Protein 5UDI (pdb70)

Solvent-accessible surface area: 22740 Å² total; per-residue (Å²): 195,134,38,73,87,6,0,87,80,4,12,0,4,33,32,8,138,0,74,34,55,117,85,45,14,81,2,3,22,42,63,0,77,18,36,57,126,34,48,85,81,141,36,19,1,14,16,6,0,3,13,2,27,0,32,35,73,82,66,70,40,105,67,0,3,129,8,0,104,80,0,50,85,42,11,102,127,43,54,111,125,119,102,20,27,13,14,8,1,1,33,0,2,4,0,14,1,9,67,84,50,48,86,89,85,67,0,59,69,37,0,72,74,1,31,87,34,1,143,161,86,101,21,118,100,121,8,85,4,61,25,67,60,1,8,2,10,26,0,76,6,0,9,35,10,21,20,98,6,22,112,92,0,49,58,15,0,64,82,5,36,131,133,66,88,115,29,62,45,0,4,5,0,46,0,13,0,6,23,66,25,15,37,59,110,60,50,11,141,109,75,124,44,153,0,22,132,24,0,84,57,0,17,184,35,27,85,109,48,1,24,1,16,0,2,0,0,0,3,0,22,48,66,67,68,59,77,59,0,31,142,47,0,103,92,0,56,91,44,133,28,4,61,6,15,0,25,21,26,0,0,49,0,9,41,88,86,48,32,7,108,94,0,12,107,20,0,106,109,0,40,142,86,0,75,44,6,14,55,0,11,20,16,2,0,31,0,21,48,25,29,3,67,90,30,60,133,89,30,191,38,115,3,163,55,124,63,104,126,100,6,28,129,16,6,165,24,0,22,125,21,0,59,11,0,11,136,52,48,62,37,35,39,62,0,4,12,19,0,0,80,4,22,39,70,52,55,60,60,161,76,0,34,68,8,0,80,110,0,45,100,36,192,14,82,32,126,37,18,26,1,40,0,16,7,28,10,0,100,2,10,16,100,60,102,165,25,31,105,56,0,11,73,18,0,56,97,0,6,169,45,141,75,41,7,120,11,38,79,102,0,13,78,20,0,47,150,0,0,64,96,34,21,192,203,119,69,121,24,101,87,0,3,38,19,2,0,48,0,37,88,60,71,44,72,118,134,74,4,107,75,34,78,75,80,11,128,178,76,108

Organism: Homo sapiens (NCBI:txid9606)

Foldseek 3Di:
DVLVVLLCQAQAPVNLPLPFDPLCLLVLLLVLVLCVVFADDLAPLLSLQLNLVSCVVVVNLVVSVVSLVVNVVVVCVSVVNDDDPSNLRSLSSQLVSCVVVVVNVSSVVSLVVQQVVCVVVVNPDRRRRDDLVSLLSSLVSNVSRDDLSLVVSLVSLVVVCVPPVLDQSSLQSNLVSLLVVLVLCLFFPPRDSPNQVSLVSNCVSVVQRLLSLLSNLVVCVSVVNNVVSVVSLVVSCVHRRSNLNSLLSVLVSCVVVPNLVSSLVSLVVSCVSSVLDLSSLQSNLVSLVSVLVVLCVVVVNDDDDPSVVSNVCSLVSSLVSLVSSCVSRVLPLVSLVSNLVSCVVVVNNVSSVVSLVVNCPHDDPSNLVLLVSLQVVLVCCVPVVVHPPSSLVSLVVSVVVPRHGPSVVVSLVVLLVSLVVVCVVPVLPLVSLQSNLVSCVVVVVNVSSVVSPVSSVVVD

Sequence (460 aa):
HQVKDSLEQLRCHFTWELSIDDDEMPDLENRVLDQIEEFLDTTKYSVVGIHNLLAYVKHLKGQNEEALKSLKEAENLMQEEHDNQANVRSLVTWGNFAWMYYHMGRLAEAQTYLDKVENICKKLSNPFRYRMECCPEIDCEEGWALLKCGGKNYERAKACFEKVLEVDPENPESSSSAGYAISSAYRLDGFKLATKNHKPFSLLPLRQAVRLNPDNGYIKVLLALKLQDEGQQEAEGEKYIEEALANNMSSSQQTYVFRYAAKFYRRKGSVDKALELLKKALQEETPTSVLLHHQIGLCYKAQMIQIKEATKGQPRGQNREKLDKMMIRSAIFHFESSAVEKKPTFEVAHLDLARMYIEAGNHRKAEENFQKLLCMKPVVEETMMQDIHFHYGRFQEFQKKSDVNAIIHYLKAIKIEQASLTRDKSINNSLKKLVLRKLRRKALDLESLSSLLGFVYKLEGNMNEAEEYYERAERLA

InterPro domains:
  IPR011990 Tetratricopeptide-like helical domain superfamily [G3DSA:1.25.40.10] (3-132)
  IPR011990 Tetratricopeptide-like helical domain superfamily [G3DSA:1.25.40.10] (135-193)
  IPR011990 Tetratricopeptide-like helical domain superfamily [G3DSA:1.25.40.10] (205-450)
  IPR011990 Tetratricopeptide-like helical domain superfamily [SSF48452] (53-196)
  IPR011990 Tetratricopeptide-like helical domain superfamily [SSF48452] (207-371)
  IPR011990 Tetratricopeptide-like helical domain superfamily [SSF48452] (323-470)
  IPR013105 Tetratricopeptide repeat 2 [PF07719] (438-467)
  IPR019734 Tetratricopeptide repeat [PF13181] (155-174)
  IPR019734 Tetratricopeptide repeat [PS50005] (251-284)
  IPR019734 Tetratricopeptide repeat [PS50005] (340-373)
  IPR019734 Tetratricopeptide repeat [PS50005] (437-470)
  IPR019734 Tetratricopeptide repeat [SM00028] (52-85)
  IPR019734 Tetratricopeptide repeat [SM00028] (95-128)
  IPR019734 Tetratricopeptide repeat [SM00028] (141-174)
  IPR019734 Tetratricopeptide repeat [SM00028] (251-284)
  IPR019734 Tetratricopeptide repeat [SM00028] (340-373)
  IPR019734 Tetratricopeptide repeat [SM00028] (437-470)

Secondary structure (DSSP, 8-state):
-HHHHHHHHS-SGGGS-----GGGHHHHHHHHHHHHHH---S--HHHHHHHHHHHHHTT-HHHHHHHHHHHHHHHHHHTTT---TTHHHHHHHHHHHHHHHT-HHHHHHHHHHHHHHHHHTT-SSSS----HHHHHHHHHHHHHS-GGGHHHHHHHHHHHHTT-TT-HHHHHHHHHHHHHHHHHTTTBTT---TTHHHHHHHHHH-TT-HHHHHHHHHHHHHTT-HHHHHHHHHHHHT--TTHHHHHHHHHHHHHHHT-HHHHHHHHHHHHHH-TT-HHHHHHHHHHHHHHHHHHHHHTTT---HHHHHHHHHHHHHHHHHHHHHHHH-TT-HHHHHHHHHHHHHTT-HHHHHHHHHHHHT---SSTTHHHHHHHHHHHIIIIIS--HHHHHHHHHHHHHS-S-BHHHHHHHHHHHHHHHHHHHH-TT-HHHHHHHHHHHHHTT-HHHHHHHHHHHHHH-

Nearest PDB structures (foldseek):
  5udl-assembly1_A  TM=1.002E+00  e=2.536E-55  Homo sapiens
  5udj-assembly1_A  TM=1.001E+00  e=4.771E-55  Homo sapiens
  6c6k-assembly2_B  TM=9.895E-01  e=9.526E-50  Homo sapiens
  6c6k-assembly1_A  TM=9.881E-01  e=2.183E-49  Homo sapiens
  4hoq-assembly1_A  TM=7.828E-01  e=5.684E-33  Homo sapiens

Radius of gyration: 26.27 Å; Cα contacts (8 Å, |Δi|>4): 684; chains: 1; bounding box: 54×81×55 Å

Structure (mmCIF, N/CA/C/O backbone):
data_5UDI
#
_entry.id   5UDI
#
_cell.length_a   111.715
_cell.length_b   111.715
_cell.length_c   93.157
_cell.angle_alpha   90.000
_cell.angle_beta   90.000
_cell.angle_gamma   90.000
#
_symmetry.space_group_name_H-M   'P 42 2 2'
#
loop_
_entity.id
_entity.type
_entity.pdbx_description
1 polymer 'Interferon-induced protein with tetratricopeptide repeats 1'
2 polymer "RNA (5'-D(*(GTA))-R(P*AP*AP*A)-3')"
3 non-polymer 'TRIETHYLENE GLYCOL'
4 non-polymer 'CALCIUM ION'
5 water water
#
loop_
_atom_site.group_PDB
_atom_site.id
_atom_site.type_symbol
_atom_site.label_atom_id
_atom_site.label_alt_id
_atom_site.label_comp_id
_atom_site.label_asym_id
_atom_site.label_entity_id
_atom_site.label_seq_id
_atom_site.pdbx_PDB_ins_code
_atom_site.Cartn_x
_atom_site.Cartn_y
_atom_site.Cartn_z
_atom_site.occupancy
_atom_site.B_iso_or_equiv
_atom_site.auth_seq_id
_atom_site.auth_comp_id
_atom_site.auth_asym_id
_atom_site.auth_atom_id
_atom_site.pdbx_PDB_model_num
ATOM 1 N N . HIS A 1 9 ? 66.517 29.072 -153.793 1.00 73.57 8 HIS A N 1
ATOM 2 C CA . HIS A 1 9 ? 65.536 28.018 -154.048 1.00 73.46 8 HIS A CA 1
ATOM 3 C C . HIS A 1 9 ? 64.470 27.934 -152.963 1.00 59.69 8 HIS A C 1
ATOM 4 O O . HIS A 1 9 ? 63.772 26.917 -152.846 1.00 52.68 8 HIS A O 1
ATOM 17 N N . GLN A 1 10 ? 64.358 29.018 -152.187 1.00 54.68 9 GLN A N 1
ATOM 18 C CA . GLN A 1 10 ? 63.398 29.084 -151.087 1.00 50.93 9 GLN A CA 1
ATOM 19 C C . GLN A 1 10 ? 61.972 28.978 -151.607 1.00 38.66 9 GLN A C 1
ATOM 20 O O . GLN A 1 10 ? 61.103 28.331 -151.001 1.00 33.05 9 GLN A O 1
ATOM 34 N N . VAL A 1 11 ? 61.705 29.619 -152.733 1.00 34.50 10 VAL A N 1
ATOM 35 C CA . VAL A 1 11 ? 60.344 29.592 -153.262 1.00 32.25 10 VAL A CA 1
ATOM 36 C C . VAL A 1 11 ? 59.948 28.173 -153.621 1.00 29.09 10 VAL A C 1
ATOM 37 O O . VAL A 1 11 ? 58.911 27.699 -153.183 1.00 25.73 10 VAL A O 1
ATOM 50 N N . LYS A 1 12 ? 60.750 27.496 -154.436 1.00 29.92 11 LYS A N 1
ATOM 51 C CA . LYS A 1 12 ? 60.369 26.158 -154.867 1.00 30.17 11 LYS A CA 1
ATOM 52 C C . LYS A 1 12 ? 60.239 25.213 -153.685 1.00 29.21 11 LYS A C 1
ATOM 53 O O . LYS A 1 12 ? 59.318 24.401 -153.624 1.00 28.21 11 LYS A O 1
ATOM 72 N N . ASP A 1 13 ? 61.174 25.283 -152.722 1.00 31.16 12 ASP A N 1
ATOM 73 C CA . ASP A 1 13 ? 61.064 24.405 -151.560 1.00 34.72 12 ASP A CA 1
ATOM 74 C C . ASP A 1 13 ? 59.788 24.670 -150.761 1.00 28.82 12 ASP A C 1
ATOM 75 O O . ASP A 1 13 ? 59.195 23.738 -150.196 1.00 28.73 12 ASP A O 1
ATOM 84 N N . SER A 1 14 ? 59.371 25.932 -150.682 1.00 25.38 13 SER A N 1
ATOM 85 C CA . SER A 1 14 ? 58.147 26.289 -149.990 1.00 24.67 13 SER A CA 1
ATOM 86 C C . SER A 1 14 ? 56.959 25.737 -150.766 1.00 22.69 13 SER A C 1
ATOM 87 O O . SER A 1 14 ? 56.008 25.243 -150.161 1.00 22.88 13 SER A O 1
ATOM 95 N N . LEU A 1 15 ? 56.986 25.898 -152.099 1.00 22.19 14 LEU A N 1
ATOM 96 C CA . LEU A 1 15 ? 55.868 25.406 -152.912 1.00 20.94 14 LEU A CA 1
ATOM 97 C C . LEU A 1 15 ? 55.655 23.920 -152.684 1.00 20.81 14 LEU A C 1
ATOM 98 O O . LEU A 1 15 ? 54.508 23.433 -152.658 1.00 20.58 14 LEU A O 1
ATOM 114 N N . GLU A 1 16 ? 56.744 23.170 -152.511 1.00 22.43 15 GLU A N 1
ATOM 115 C CA . GLU A 1 16 ? 56.646 21.718 -152.343 1.00 23.69 15 GLU A CA 1
ATOM 116 C C . GLU A 1 16 ? 56.028 21.348 -151.009 1.00 24.35 15 GLU A C 1
ATOM 117 O O . GLU A 1 16 ? 55.546 20.211 -150.858 1.00 26.47 15 GLU A O 1
ATOM 129 N N . GLN A 1 17 ? 55.968 22.281 -150.060 1.00 23.62 16 GLN A N 1
ATOM 130 C CA . GLN A 1 17 ? 55.343 21.999 -148.761 1.00 23.30 16 GLN A CA 1
ATOM 131 C C . GLN A 1 17 ? 53.843 22.200 -148.780 1.00 21.85 16 GLN A C 1
ATOM 132 O O . GLN A 1 17 ? 53.160 21.696 -147.882 1.00 24.35 16 GLN A O 1
ATOM 146 N N . LEU A 1 18 ? 53.300 22.867 -149.793 1.00 19.92 17 LEU A N 1
ATOM 147 C CA . LEU A 1 18 ? 51.860 23.120 -149.882 1.00 19.96 17 LEU A CA 1
ATOM 148 C C . LEU A 1 18 ? 51.103 21.825 -150.167 1.00 22.65 17 LEU A C 1
ATOM 149 O O . LEU A 1 18 ? 51.617 20.919 -150.820 1.00 28.18 17 LEU A O 1
ATOM 165 N N . ARG A 1 19 ? 49.876 21.744 -149.696 1.00 20.28 18 ARG A N 1
ATOM 166 C CA . ARG A 1 19 ? 49.012 20.613 -150.006 1.00 19.35 18 ARG A CA 1
ATOM 167 C C . ARG A 1 19 ? 48.030 21.121 -151.066 1.00 19.36 18 ARG A C 1
ATOM 168 O O . ARG A 1 19 ? 47.156 21.942 -150.772 1.00 20.26 18 ARG A O 1
ATOM 189 N N . CYS A 1 20 ? 48.206 20.661 -152.276 1.00 18.88 19 CYS A N 1
ATOM 190 C CA . CYS A 1 20 ? 47.355 21.073 -153.390 1.00 18.42 19 CYS A CA 1
ATOM 191 C C . CYS A 1 20 ? 47.686 20.171 -154.569 1.00 18.17 19 CYS A C 1
ATOM 192 O O . CYS A 1 20 ? 48.525 19.251 -154.473 1.00 19.16 19 CYS A O 1
ATOM 200 N N . HIS A 1 21 ? 46.935 20.358 -155.674 1.00 18.47 20 HIS A N 1
ATOM 201 C CA . HIS A 1 21 ? 47.023 19.423 -156.773 1.00 17.79 20 HIS A CA 1
ATOM 202 C C . HIS A 1 21 ? 48.440 19.274 -157.252 1.00 18.80 20 HIS A C 1
ATOM 203 O O . HIS A 1 21 ? 48.838 18.179 -157.617 1.00 20.24 20 HIS A O 1
ATOM 217 N N . PHE A 1 22 ? 49.214 20.337 -157.260 1.00 18.54 21 PHE A N 1
ATOM 218 C CA . PHE A 1 22 ? 50.605 20.237 -157.737 1.00 20.12 21 PHE A CA 1
ATOM 219 C C . PHE A 1 22 ? 51.478 19.316 -156.920 1.00 21.44 21 PHE A C 1
ATOM 220 O O . PHE A 1 22 ? 52.513 18.842 -157.448 1.00 22.83 21 PHE A O 1
ATOM 237 N N . THR A 1 23 ? 51.128 19.030 -155.667 1.00 20.52 22 THR A N 1
ATOM 238 C CA . THR A 1 23 ? 51.996 18.219 -154.806 1.00 20.79 22 THR A CA 1
ATOM 239 C C . THR A 1 23 ? 51.353 16.900 -154.468 1.00 20.65 22 THR A C 1
ATOM 240 O O . THR A 1 23 ? 51.911 16.134 -153.659 1.00 21.63 22 THR A O 1
ATOM 251 N N . TRP A 1 24 ? 50.209 16.601 -155.076 1.00 19.06 23 TRP A N 1
ATOM 252 C CA . TRP A 1 24 ? 49.468 15.379 -154.765 1.00 18.98 23 TRP A CA 1
ATOM 253 C C . TRP A 1 24 ? 49.796 14.204 -155.694 1.00 19.64 23 TRP A C 1
ATOM 254 O O . TRP A 1 24 ? 49.176 13.116 -155.518 1.00 20.90 23 TRP A O 1
ATOM 275 N N . GLU A 1 25 ? 50.720 14.370 -156.648 1.00 19.49 24 GLU A N 1
ATOM 276 C CA . GLU A 1 25 ? 51.157 13.235 -157.473 1.00 21.49 24 GLU A CA 1
ATOM 277 C C . GLU A 1 25 ? 49.972 12.466 -158.066 1.00 21.79 24 GLU A C 1
ATOM 278 O O . GLU A 1 25 ? 49.855 11.230 -157.987 1.00 22.11 24 GLU A O 1
ATOM 290 N N . LEU A 1 26 ? 49.106 13.228 -158.762 1.00 19.87 25 LEU A N 1
ATOM 291 C CA . LEU A 1 26 ? 47.924 12.624 -159.357 1.00 22.09 25 LEU A CA 1
ATOM 292 C C . LEU A 1 26 ? 48.267 11.821 -160.607 1.00 35.42 25 LEU A C 1
ATOM 293 O O . LEU A 1 26 ? 47.601 10.836 -160.939 1.00 63.12 25 LEU A O 1
ATOM 309 N N . SER A 1 27 ? 49.328 12.241 -161.274 1.00 27.18 26 SER A N 1
ATOM 310 C CA . SER A 1 27 ? 49.869 11.511 -162.439 1.00 32.18 26 SER A CA 1
ATOM 311 C C . SER A 1 27 ? 48.823 11.355 -163.557 1.00 31.53 26 SER A C 1
ATOM 312 O O . SER A 1 27 ? 48.412 10.262 -163.984 1.00 30.93 26 SER A O 1
ATOM 320 N N . ILE A 1 28 ? 48.370 12.480 -164.050 1.00 30.15 27 ILE A N 1
ATOM 321 C CA . ILE A 1 28 ? 47.307 12.372 -165.027 1.00 29.40 27 ILE A CA 1
ATOM 322 C C . ILE A 1 28 ? 47.983 12.027 -166.367 1.00 31.91 27 ILE A C 1
ATOM 323 O O . ILE A 1 28 ? 48.872 12.764 -166.830 1.00 37.84 27 ILE A O 1
ATOM 339 N N . ASP A 1 29 ? 47.589 10.884 -166.918 1.00 31.50 28 ASP A N 1
ATOM 340 C CA . ASP A 1 29 ? 48.025 10.359 -168.240 1.00 34.14 28 ASP A CA 1
ATOM 341 C C . ASP A 1 29 ? 47.425 11.151 -169.393 1.00 31.09 28 ASP A C 1
ATOM 342 O O . ASP A 1 29 ? 46.229 11.416 -169.434 1.00 25.05 28 ASP A O 1
ATOM 351 N N . ASP A 1 30 ? 48.253 11.483 -170.397 1.00 33.82 29 ASP A N 1
ATOM 352 C CA . ASP A 1 30 ? 47.749 12.309 -171.478 1.00 37.89 29 ASP A CA 1
ATOM 353 C C . ASP A 1 30 ? 46.545 11.667 -172.145 1.00 26.65 29 ASP A C 1
ATOM 354 O O . ASP A 1 30 ? 45.633 12.364 -172.542 1.00 24.01 29 ASP A O 1
ATOM 363 N N . ASP A 1 31 ? 46.516 10.337 -172.295 1.00 24.46 30 ASP A N 1
ATOM 364 C CA . ASP A 1 31 ? 45.413 9.733 -173.052 1.00 29.02 30 ASP A CA 1
ATOM 365 C C . ASP A 1 31 ? 44.106 9.752 -172.278 1.00 24.57 30 ASP A C 1
ATOM 366 O O . ASP A 1 31 ? 43.044 9.536 -172.853 1.00 23.80 30 ASP A O 1
ATOM 375 N N . GLU A 1 32 ? 44.185 10.026 -170.986 1.00 22.94 31 GLU A N 1
ATOM 376 C CA . GLU A 1 32 ? 42.985 10.094 -170.139 1.00 22.14 31 GLU A CA 1
ATOM 377 C C . GLU A 1 32 ? 42.559 11.522 -169.856 1.00 20.99 31 GLU A C 1
ATOM 378 O O . GLU A 1 32 ? 41.524 11.732 -169.228 1.00 19.91 31 GLU A O 1
ATOM 390 N N . MET A 1 33 ? 43.321 12.504 -170.327 1.00 19.83 32 MET A N 1
ATOM 391 C CA . MET A 1 33 ? 43.058 13.901 -170.006 1.00 21.73 32 MET A CA 1
ATOM 392 C C . MET A 1 33 ? 41.770 14.408 -170.631 1.00 19.30 32 MET A C 1
ATOM 393 O O . MET A 1 33 ? 41.033 15.144 -169.936 1.00 19.65 32 MET A O 1
ATOM 407 N N . PRO A 1 34 ? 41.400 14.072 -171.897 1.00 19.69 33 PRO A N 1
ATOM 408 C CA . PRO A 1 34 ? 40.137 14.571 -172.426 1.00 19.25 33 PRO A CA 1
ATOM 409 C C . PRO A 1 34 ? 38.943 14.060 -171.633 1.00 18.50 33 PRO A C 1
ATOM 410 O O . PRO A 1 34 ? 38.067 14.829 -171.278 1.00 18.04 33 PRO A O 1
ATOM 421 N N . ASP A 1 35 ? 38.968 12.794 -171.299 1.00 17.76 34 ASP A N 1
ATOM 422 C CA . ASP A 1 35 ? 37.875 12.229 -170.473 1.00 17.59 34 ASP A CA 1
ATOM 423 C C . ASP A 1 35 ? 37.819 12.847 -169.072 1.00 16.99 34 ASP A C 1
ATOM 424 O O . ASP A 1 35 ? 36.737 13.112 -168.582 1.00 16.67 34 ASP A O 1
ATOM 433 N N . LEU A 1 36 ? 38.949 13.018 -168.430 1.00 16.79 35 LEU A N 1
ATOM 434 C CA . LEU A 1 36 ? 38.973 13.632 -167.115 1.00 16.38 35 LEU A CA 1
ATOM 435 C C . LEU A 1 36 ? 38.354 15.015 -167.176 1.00 16.09 35 LEU A C 1
ATOM 436 O O . LEU A 1 36 ? 37.525 15.397 -166.310 1.00 16.44 35 LEU A O 1
ATOM 452 N N . GLU A 1 37 ? 38.788 15.813 -168.174 1.00 17.21 36 GLU A N 1
ATOM 453 C CA . GLU A 1 37 ? 38.209 17.154 -168.301 1.00 17.10 36 GLU A CA 1
ATOM 454 C C . GLU A 1 37 ? 36.699 17.098 -168.457 1.00 16.40 36 GLU A C 1
ATOM 455 O O . GLU A 1 37 ? 35.947 17.827 -167.781 1.00 16.92 36 GLU A O 1
ATOM 467 N N . ASN A 1 38 ? 36.197 16.169 -169.265 1.00 16.65 37 ASN A N 1
ATOM 468 C CA . ASN A 1 38 ? 34.748 16.073 -169.450 1.00 17.12 37 ASN A CA 1
ATOM 469 C C . ASN A 1 38 ? 34.066 15.671 -168.138 1.00 15.67 37 ASN A C 1
ATOM 470 O O . ASN A 1 38 ? 33.004 16.205 -167.807 1.00 16.96 37 ASN A O 1
ATOM 481 N N . ARG A 1 39 ? 34.664 14.735 -167.360 1.00 15.27 38 ARG A N 1
ATOM 482 C CA . ARG A 1 39 ? 34.083 14.286 -166.094 1.00 15.24 38 ARG A CA 1
ATOM 483 C C . ARG A 1 39 ? 34.090 15.407 -165.062 1.00 15.83 38 ARG A C 1
ATOM 484 O O . ARG A 1 39 ? 33.193 15.494 -164.220 1.00 16.05 38 ARG A O 1
ATOM 505 N N . VAL A 1 40 ? 35.128 16.243 -165.054 1.00 15.59 39 VAL A N 1
ATOM 506 C CA . VAL A 1 40 ? 35.199 17.372 -164.164 1.00 15.22 39 VAL A CA 1
ATOM 507 C C . VAL A 1 40 ? 34.107 18.357 -164.492 1.00 15.11 39 VAL A C 1
ATOM 508 O O . VAL A 1 40 ? 33.437 18.886 -163.594 1.00 17.26 39 VAL A O 1
ATOM 521 N N . LEU A 1 41 ? 33.926 18.644 -165.791 1.00 15.43 40 LEU A N 1
ATOM 522 C CA . LEU A 1 41 ? 32.862 19.548 -166.202 1.00 16.08 40 LEU A CA 1
ATOM 523 C C . LEU A 1 41 ? 31.488 18.982 -165.873 1.00 16.04 40 LEU A C 1
ATOM 524 O O . LEU A 1 41 ? 30.628 19.715 -165.363 1.00 18.02 40 LEU A O 1
ATOM 540 N N . ASP A 1 42 ? 31.301 17.696 -166.066 1.00 16.25 41 ASP A N 1
ATOM 541 C CA . ASP A 1 42 ? 30.033 17.033 -165.711 1.00 16.58 41 ASP A CA 1
ATOM 542 C C . ASP A 1 42 ? 29.777 17.211 -164.212 1.00 17.30 41 ASP A C 1
ATOM 543 O O . ASP A 1 42 ? 28.647 17.494 -163.793 1.00 18.21 41 ASP A O 1
ATOM 552 N N . GLN A 1 43 ? 30.800 17.001 -163.381 1.00 15.70 42 GLN A N 1
ATOM 553 C CA . GLN A 1 43 ? 30.613 17.065 -161.951 1.00 15.33 42 GLN A CA 1
ATOM 554 C C . GLN A 1 43 ? 30.272 18.485 -161.512 1.00 16.25 42 GLN A C 1
ATOM 555 O O . GLN A 1 43 ? 29.412 18.688 -160.626 1.00 17.30 42 GLN A O 1
ATOM 569 N N . ILE A 1 44 ? 30.980 19.471 -162.046 1.00 16.95 43 ILE A N 1
ATOM 570 C CA . ILE A 1 44 ? 30.657 20.873 -161.755 1.00 17.28 43 ILE A CA 1
ATOM 571 C C . ILE A 1 44 ? 29.180 21.123 -162.011 1.00 18.67 43 ILE A C 1
ATOM 572 O O . ILE A 1 44 ? 28.513 21.780 -161.195 1.00 21.05 43 ILE A O 1
ATOM 588 N N . GLU A 1 45 ? 28.651 20.638 -163.114 1.00 18.41 44 GLU A N 1
ATOM 589 C CA A GLU A 1 45 ? 27.281 20.991 -163.478 0.45 19.97 44 GLU A CA 1
ATOM 590 C CA B GLU A 1 45 ? 27.275 20.983 -163.487 0.55 19.97 44 GLU A CA 1
ATOM 591 C C . GLU A 1 45 ? 26.244 20.151 -162.749 1.00 19.55 44 GLU A C 1
ATOM 592 O O . GLU A 1 45 ? 25.134 20.645 -162.468 1.00 21.19 44 GLU A O 1
ATOM 615 N N . PHE A 1 46 ? 26.553 18.902 -162.388 1.00 18.56 45 PHE A N 1
ATOM 616 C CA . PHE A 1 46 ? 25.511 17.948 -161.953 1.00 19.65 45 PHE A CA 1
ATOM 617 C C . PHE A 1 46 ? 25.717 17.257 -160.622 1.00 19.93 45 PHE A C 1
ATOM 618 O O . PHE A 1 46 ? 24.740 16.654 -160.164 1.00 22.28 45 PHE A O 1
ATOM 635 N N . LEU A 1 47 ? 26.870 17.337 -159.986 1.00 18.60 46 LEU A N 1
ATOM 636 C CA . LEU A 1 47 ? 27.013 16.723 -158.666 1.00 18.77 46 LEU A CA 1
ATOM 637 C C . LEU A 1 47 ? 26.663 17.764 -157.626 1.00 21.32 46 LEU A C 1
ATOM 638 O O . LEU A 1 47 ? 27.293 18.823 -157.587 1.00 22.89 46 LEU A O 1
ATOM 654 N N . ASP A 1 48 ? 25.712 17.429 -156.759 1.00 21.56 47 ASP A N 1
ATOM 655 C CA . ASP A 1 48 ? 25.257 18.351 -155.716 1.00 23.83 47 ASP A CA 1
ATOM 656 C C . ASP A 1 48 ? 26.067 18.030 -154.456 1.00 23.94 47 ASP A C 1
ATOM 657 O O . ASP A 1 48 ? 25.906 16.954 -153.871 1.00 27.75 47 ASP A O 1
ATOM 666 N N . THR A 1 49 ? 27.021 18.888 -154.152 1.00 22.55 48 THR A N 1
ATOM 667 C CA A THR A 1 49 ? 27.788 18.758 -152.902 0.63 22.73 48 THR A CA 1
ATOM 668 C CA B THR A 1 49 ? 27.808 18.770 -152.920 0.37 22.58 48 THR A CA 1
ATOM 669 C C . THR A 1 49 ? 27.881 20.144 -152.253 1.00 23.92 48 THR A C 1
ATOM 670 O O . THR A 1 49 ? 27.645 21.173 -152.880 1.00 25.73 48 THR A O 1
ATOM 690 N N . LYS A 1 50 ? 28.229 20.175 -150.955 1.00 25.44 49 LYS A N 1
ATOM 691 C CA . LYS A 1 50 ? 28.244 21.463 -150.267 1.00 27.21 49 LYS A CA 1
ATOM 692 C C . LYS A 1 50 ? 29.324 22.389 -150.797 1.00 26.17 49 LYS A C 1
ATOM 693 O O . LYS A 1 50 ? 29.057 23.570 -151.062 1.00 28.59 49 LYS A O 1
ATOM 712 N N . TYR A 1 51 ? 30.548 21.874 -151.002 1.00 23.77 50 TYR A N 1
ATOM 713 C CA . TYR A 1 51 ? 31.668 22.708 -151.416 1.00 23.88 50 TYR A CA 1
ATOM 714 C C . TYR A 1 51 ? 32.132 22.287 -152.797 1.00 23.77 50 TYR A C 1
ATOM 715 O O . TYR A 1 51 ? 32.428 21.115 -153.012 1.00 24.51 50 TYR A O 1
ATOM 733 N N . SER A 1 52 ? 32.235 23.245 -153.685 1.00 23.65 51 SER A N 1
ATOM 734 C CA . SER A 1 52 ? 32.737 22.968 -155.032 1.00 25.22 51 SER A CA 1
ATOM 735 C C . SER A 1 52 ? 34.144 23.534 -155.257 1.00 22.67 51 SER A C 1
ATOM 736 O O . SER A 1 52 ? 34.664 23.490 -156.392 1.00 22.63 51 SER A O 1
ATOM 744 N N . VAL A 1 53 ? 34.819 23.982 -154.209 1.00 23.58 52 VAL A N 1
ATOM 745 C CA A VAL A 1 53 ? 36.202 24.438 -154.317 0.64 27.43 52 VAL A CA 1
ATOM 746 C CA B VAL A 1 53 ? 36.188 24.455 -154.359 0.36 26.33 52 VAL A CA 1
ATOM 747 C C . VAL A 1 53 ? 37.085 23.356 -154.941 1.00 22.76 52 VAL A C 1
ATOM 748 O O . VAL A 1 53 ? 37.911 23.617 -155.848 1.00 22.05 52 VAL A O 1
ATOM 773 N N . GLY A 1 54 ? 36.957 22.127 -154.463 1.00 20.45 53 GLY A N 1
ATOM 774 C CA . GLY A 1 54 ? 37.865 21.097 -154.895 1.00 19.12 53 GLY A CA 1
ATOM 775 C C . GLY A 1 54 ? 37.771 20.881 -156.396 1.00 18.15 53 GLY A C 1
ATOM 776 O O . GLY A 1 54 ? 38.775 20.740 -157.110 1.00 18.31 53 GLY A O 1
ATOM 780 N N . ILE A 1 55 ? 36.551 20.752 -156.886 1.00 17.42 54 ILE A N 1
ATOM 781 C CA . ILE A 1 55 ? 36.414 20.357 -158.284 1.00 16.60 54 ILE A CA 1
ATOM 782 C C . ILE A 1 55 ? 36.879 21.490 -159.212 1.00 16.41 54 ILE A C 1
ATOM 783 O O . ILE A 1 55 ? 37.473 21.214 -160.286 1.00 16.93 54 ILE A O 1
ATOM 799 N N . HIS A 1 56 ? 36.651 22.744 -158.880 1.00 17.04 55 HIS A N 1
ATOM 800 C CA . HIS A 1 56 ? 37.167 23.831 -159.683 1.00 17.79 55 HIS A CA 1
ATOM 801 C C . HIS A 1 56 ? 38.652 23.889 -159.637 1.00 17.00 55 HIS A C 1
ATOM 802 O O . HIS A 1 56 ? 39.304 24.204 -160.649 1.00 17.92 55 HIS A O 1
ATOM 816 N N . ASN A 1 57 ? 39.256 23.614 -158.470 1.00 17.22 56 ASN A N 1
ATOM 817 C CA . ASN A 1 57 ? 40.736 23.536 -158.438 1.00 17.14 56 ASN A CA 1
ATOM 818 C C . ASN A 1 57 ? 41.275 22.407 -159.321 1.00 16.47 56 ASN A C 1
ATOM 819 O O . ASN A 1 57 ? 42.322 22.573 -159.949 1.00 17.97 56 ASN A O 1
ATOM 830 N N . LEU A 1 58 ? 40.597 21.250 -159.384 1.00 15.94 57 LEU A N 1
ATOM 831 C CA . LEU A 1 58 ? 41.073 20.223 -160.299 1.00 15.87 57 LEU A CA 1
ATOM 832 C C . LEU A 1 58 ? 40.940 20.642 -161.743 1.00 17.00 57 LEU A C 1
ATOM 833 O O . LEU A 1 58 ? 41.824 20.360 -162.547 1.00 17.38 57 LEU A O 1
ATOM 849 N N . LEU A 1 59 ? 39.855 21.336 -162.091 1.00 17.55 58 LEU A N 1
ATOM 850 C CA . LEU A 1 59 ? 39.742 21.868 -163.450 1.00 18.14 58 LEU A CA 1
ATOM 851 C C . LEU A 1 59 ? 40.883 22.807 -163.765 1.00 19.53 58 LEU A C 1
ATOM 852 O O . LEU A 1 59 ? 41.495 22.714 -164.837 1.00 19.33 58 LEU A O 1
ATOM 868 N N . ALA A 1 60 ? 41.265 23.664 -162.807 1.00 19.32 59 ALA A N 1
ATOM 869 C CA . ALA A 1 60 ? 42.402 24.541 -163.052 1.00 19.88 59 ALA A CA 1
ATOM 870 C C . ALA A 1 60 ? 43.672 23.734 -163.307 1.00 18.51 59 ALA A C 1
ATOM 871 O O . ALA A 1 60 ? 44.459 24.066 -164.191 1.00 19.36 59 ALA A O 1
ATOM 878 N N . TYR A 1 61 ? 43.908 22.688 -162.507 1.00 17.45 60 TYR A N 1
ATOM 879 C CA . TYR A 1 61 ? 45.103 21.873 -162.680 1.00 18.06 60 TYR A CA 1
ATOM 880 C C . TYR A 1 61 ? 45.112 21.218 -164.048 1.00 18.71 60 TYR A C 1
ATOM 881 O O . TYR A 1 61 ? 46.154 21.172 -164.728 1.00 19.13 60 TYR A O 1
ATOM 899 N N . VAL A 1 62 ? 43.960 20.693 -164.477 1.00 17.49 61 VAL A N 1
ATOM 900 C CA . VAL A 1 62 ? 43.836 20.139 -165.838 1.00 18.25 61 VAL A CA 1
ATOM 901 C C . VAL A 1 62 ? 44.143 21.191 -166.896 1.00 19.89 61 VAL A C 1
ATOM 902 O O . VAL A 1 62 ? 44.883 20.900 -167.838 1.00 19.88 61 VAL A O 1
ATOM 915 N N . LYS A 1 63 ? 43.570 22.402 -166.785 1.00 19.25 62 LYS A N 1
ATOM 916 C CA . LYS A 1 63 ? 43.897 23.428 -167.782 1.00 20.55 62 LYS A CA 1
ATOM 917 C C . LYS A 1 63 ? 45.393 23.697 -167.822 1.00 21.77 62 LYS A C 1
ATOM 918 O O . LYS A 1 63 ? 45.960 23.920 -168.902 1.00 22.80 62 LYS A O 1
ATOM 937 N N . HIS A 1 64 ? 46.033 23.765 -166.660 1.00 21.59 63 HIS A N 1
ATOM 938 C CA . HIS A 1 64 ? 47.487 23.921 -166.586 1.00 21.49 63 HIS A CA 1
ATOM 939 C C . HIS A 1 64 ? 48.207 22.815 -167.351 1.00 22.38 63 HIS A C 1
ATOM 940 O O . HIS A 1 64 ? 49.119 23.090 -168.158 1.00 23.29 63 HIS A O 1
ATOM 954 N N . LEU A 1 65 ? 47.778 21.577 -167.178 1.00 22.00 64 LEU A N 1
ATOM 955 C CA . LEU A 1 65 ? 48.448 20.467 -167.834 1.00 22.78 64 LEU A CA 1
ATOM 956 C C . LEU A 1 65 ? 48.247 20.498 -169.331 1.00 24.99 64 LEU A C 1
ATOM 957 O O . LEU A 1 65 ? 49.108 20.003 -170.067 1.00 27.15 64 LEU A O 1
ATOM 973 N N . LYS A 1 66 ? 47.169 21.106 -169.783 1.00 22.69 65 LYS A N 1
ATOM 974 C CA . LYS A 1 66 ? 46.860 21.339 -171.205 1.00 24.86 65 LYS A CA 1
ATOM 975 C C . LYS A 1 66 ? 47.633 22.502 -171.795 1.00 28.26 65 LYS A C 1
ATOM 976 O O . LYS A 1 66 ? 47.471 22.762 -173.005 1.00 32.06 65 LYS A O 1
ATOM 995 N N . GLY A 1 67 ? 48.416 23.227 -171.010 1.00 26.72 66 GLY A N 1
ATOM 996 C CA . GLY A 1 67 ? 49.111 24.417 -171.525 1.00 26.67 66 GLY A CA 1
ATOM 997 C C . GLY A 1 67 ? 48.286 25.662 -171.562 1.00 29.29 66 GLY A C 1
ATOM 998 O O . GLY A 1 67 ? 48.585 26.581 -172.355 1.00 34.05 66 GLY A O 1
ATOM 1002 N N . GLN A 1 68 ? 47.193 25.715 -170.801 1.00 26.15 67 GLN A N 1
ATOM 1003 C CA . GLN A 1 68 ? 46.292 26.848 -170.773 1.00 25.91 67 GLN A CA 1
ATOM 1004 C C . GLN A 1 68 ? 46.361 27.497 -169.375 1.00 25.63 67 GLN A C 1
ATOM 1005 O O . GLN A 1 68 ? 45.383 27.501 -168.615 1.00 25.53 67 GLN A O 1
ATOM 1019 N N . ASN A 1 69 ? 47.497 28.107 -169.052 1.00 26.86 68 ASN A N 1
ATOM 1020 C CA . ASN A 1 69 ? 47.639 28.708 -167.731 1.00 28.36 68 ASN A CA 1
ATOM 1021 C C . ASN A 1 69 ? 46.655 29.855 -167.469 1.00 28.80 68 ASN A C 1
ATOM 1022 O O . ASN A 1 69 ? 46.172 30.033 -166.334 1.00 26.86 68 ASN A O 1
ATOM 1033 N N . GLU A 1 70 ? 46.344 30.676 -168.478 1.00 26.87 69 GLU A N 1
ATOM 1034 C CA . GLU A 1 70 ? 45.415 31.738 -168.209 1.00 26.35 69 GLU A CA 1
ATOM 1035 C C . GLU A 1 70 ? 44.035 31.186 -167.938 1.00 25.91 69 GLU A C 1
ATOM 1036 O O . GLU A 1 70 ? 43.306 31.714 -167.079 1.00 26.86 69 GLU A O 1
ATOM 1048 N N . GLU A 1 71 ? 43.664 30.103 -168.624 1.00 27.06 70 GLU A N 1
ATOM 1049 C CA . GLU A 1 71 ? 42.371 29.488 -168.340 1.00 27.45 70 GLU A CA 1
ATOM 1050 C C . GLU A 1 71 ? 42.388 28.868 -166.951 1.00 24.78 70 GLU A C 1
ATOM 1051 O O . GLU A 1 71 ? 41.376 28.872 -166.241 1.00 23.68 70 GLU A O 1
ATOM 1063 N N . ALA A 1 72 ? 43.522 28.344 -166.549 1.00 23.75 71 ALA A N 1
ATOM 1064 C CA . ALA A 1 72 ? 43.616 27.754 -165.209 1.00 22.14 71 ALA A CA 1
ATOM 1065 C C . ALA A 1 72 ? 43.372 28.805 -164.136 1.00 22.22 71 ALA A C 1
ATOM 1066 O O . ALA A 1 72 ? 42.661 28.540 -163.142 1.00 22.30 71 ALA A O 1
ATOM 1073 N N . LEU A 1 73 ? 43.985 30.001 -164.285 1.00 20.96 72 LEU A N 1
ATOM 1074 C CA . LEU A 1 73 ? 43.739 31.058 -163.322 1.00 23.23 72 LEU A CA 1
ATOM 1075 C C . LEU A 1 73 ? 42.265 31.389 -163.235 1.00 23.96 72 LEU A C 1
ATOM 1076 O O . LEU A 1 73 ? 41.776 31.769 -162.164 1.00 23.41 72 LEU A O 1
ATOM 1092 N N . LYS A 1 74 ? 41.550 31.341 -164.372 1.00 24.41 73 LYS A N 1
ATOM 1093 C CA . LYS A 1 74 ? 40.127 31.643 -164.340 1.00 24.65 73 LYS A CA 1
ATOM 1094 C C . LYS A 1 74 ? 39.368 30.688 -163.442 1.00 23.79 73 LYS A C 1
ATOM 1095 O O . LYS A 1 74 ? 38.435 31.103 -162.737 1.00 25.89 73 LYS A O 1
ATOM 1114 N N . SER A 1 75 ? 39.727 29.396 -163.484 1.00 22.50 74 SER A N 1
ATOM 1115 C CA . SER A 1 75 ? 39.074 28.425 -162.618 1.00 20.97 74 SER A CA 1
ATOM 1116 C C . SER A 1 75 ? 39.435 28.621 -161.140 1.00 20.20 74 SER A C 1
ATOM 1117 O O . SER A 1 75 ? 38.605 28.361 -160.270 1.00 20.76 74 SER A O 1
ATOM 1125 N N . LEU A 1 76 ? 40.649 29.037 -160.839 1.00 20.27 75 LEU A N 1
ATOM 1126 C CA . LEU A 1 76 ? 40.997 29.341 -159.454 1.00 21.40 75 LEU A CA 1
ATOM 1127 C C . LEU A 1 76 ? 40.246 30.562 -158.936 1.00 22.58 75 LEU A C 1
ATOM 1128 O O . LEU A 1 76 ? 39.794 30.566 -157.807 1.00 23.11 75 LEU A O 1
ATOM 1144 N N . LYS A 1 77 ? 40.064 31.580 -159.766 1.00 23.20 76 LYS A N 1
ATOM 1145 C CA . LYS A 1 77 ? 39.262 32.726 -159.379 1.00 25.29 76 LYS A CA 1
ATOM 1146 C C . LYS A 1 77 ? 37.813 32.331 -159.145 1.00 24.46 76 LYS A C 1
ATOM 1147 O O . LYS A 1 77 ? 37.172 32.812 -158.213 1.00 27.00 76 LYS A O 1
ATOM 1166 N N . GLU A 1 78 ? 37.281 31.449 -159.975 1.00 23.01 77 GLU A N 1
ATOM 1167 C CA . GLU A 1 78 ? 35.924 30.975 -159.774 1.00 24.21 77 GLU A CA 1
ATOM 1168 C C . GLU A 1 78 ? 35.820 30.215 -158.473 1.00 24.06 77 GLU A C 1
ATOM 1169 O O . GLU A 1 78 ? 34.842 30.336 -157.747 1.00 25.12 77 GLU A O 1
ATOM 1181 N N . ALA A 1 79 ? 36.831 29.406 -158.164 1.00 24.01 78 ALA A N 1
ATOM 1182 C CA . ALA A 1 79 ? 36.821 28.685 -156.902 1.00 22.95 78 ALA A CA 1
ATOM 1183 C C . ALA A 1 79 ? 36.775 29.656 -155.722 1.00 25.89 78 ALA A C 1
ATOM 1184 O O . ALA A 1 79 ? 36.037 29.413 -154.773 1.00 29.67 78 ALA A O 1
ATOM 1191 N N . GLU A 1 80 ? 37.494 30.766 -155.793 1.00 24.34 79 GLU A N 1
ATOM 1192 C CA . GLU A 1 80 ? 37.411 31.758 -154.708 1.00 28.58 79 GLU A CA 1
ATOM 1193 C C . GLU A 1 80 ? 36.046 32.434 -1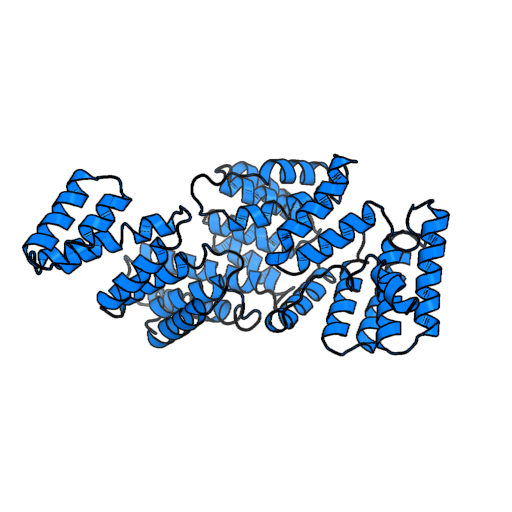54.666 1.00 30.87 79 GLU A C 1
ATOM 1194 O O . GLU A 1 80 ? 35.481 32.632 -153.578 1.00 33.59 79 GLU A O 1
ATOM 1206 N N . ASN A 1 81 ? 35.523 32.813 -155.829 1.00 30.24 80 ASN A N 1
ATOM 1207 C CA . ASN A 1 81 ? 34.205 33.445 -155.888 1.00 35.31 80 ASN A CA 1
ATOM 1208 C C . ASN A 1 81 ? 33.133 32.540 -155.291 1.00 36.78 80 ASN A C 1
ATOM 1209 O O . ASN A 1 81 ? 32.258 33.002 -154.543 1.00 38.71 80 ASN A O 1
ATOM 1220 N N . LEU A 1 82 ? 33.188 31.239 -155.588 1.00 37.99 81 LEU A N 1
ATOM 1221 C CA . LEU A 1 82 ? 32.165 30.318 -155.102 1.00 39.95 81 LEU A CA 1
ATOM 1222 C C . LEU A 1 82 ? 32.324 30.050 -153.615 1.00 40.64 81 LEU A C 1
ATOM 1223 O O . LEU A 1 82 ? 31.326 29.875 -152.924 1.00 42.63 81 LEU A O 1
ATOM 1239 N N . MET A 1 83 ? 33.564 30.010 -153.110 1.00 40.98 82 MET A N 1
ATOM 1240 C CA . MET A 1 83 ? 33.792 29.814 -151.679 1.00 44.24 82 MET A CA 1
ATOM 1241 C C . MET A 1 83 ? 33.078 30.896 -150.867 1.00 48.40 82 MET A C 1
ATOM 1242 O O . MET A 1 83 ? 32.534 30.617 -149.794 1.00 47.19 82 MET A O 1
ATOM 1256 N N . GLN A 1 84 ? 33.042 32.127 -151.380 1.00 55.87 83 GLN A N 1
ATOM 1257 C CA . GLN A 1 84 ? 32.349 33.210 -150.685 1.00 64.09 83 GLN A CA 1
ATOM 1258 C C . GLN A 1 84 ? 30.883 32.873 -150.440 1.00 70.18 83 GLN A C 1
ATOM 1259 O O . GLN A 1 84 ? 30.317 33.259 -149.418 1.00 71.70 83 GLN A O 1
ATOM 1273 N N . GLU A 1 85 ? 30.244 32.175 -151.370 1.00 75.37 84 GLU A N 1
ATOM 1274 C CA . GLU A 1 85 ? 28.824 31.838 -151.239 1.00 77.95 84 GLU A CA 1
ATOM 1275 C C . GLU A 1 85 ? 28.586 30.539 -150.458 1.00 70.63 84 GLU A C 1
ATOM 1276 O O . GLU A 1 85 ? 27.670 30.459 -149.637 1.00 71.09 84 GLU A O 1
ATOM 1288 N N . GLU A 1 86 ? 29.404 29.513 -150.682 1.00 62.26 85 GLU A N 1
ATOM 1289 C CA . GLU A 1 86 ? 29.167 28.214 -150.063 1.00 57.61 85 GLU A CA 1
ATOM 1290 C C . GLU A 1 86 ? 29.450 28.202 -148.575 1.00 63.13 85 GLU A C 1
ATOM 1291 O O . GLU A 1 86 ? 29.078 27.222 -147.912 1.00 58.82 85 GLU A O 1
ATOM 1303 N N . HIS A 1 87 ? 30.138 29.230 -148.059 1.00 73.53 86 HIS A N 1
ATOM 1304 C CA . HIS A 1 87 ? 30.410 29.387 -146.634 1.00 81.47 86 HIS A CA 1
ATOM 1305 C C . HIS A 1 87 ? 29.835 30.698 -146.103 1.00 85.97 86 HIS A C 1
ATOM 1306 O O . HIS A 1 87 ? 30.088 31.050 -144.945 1.00 86.57 86 HIS A O 1
ATOM 1320 N N . ASP A 1 88 ? 29.076 31.430 -146.929 1.00 89.98 87 ASP A N 1
ATOM 1321 C CA . ASP A 1 88 ? 28.421 32.685 -146.537 1.00 94.48 87 ASP A CA 1
ATOM 1322 C C . ASP A 1 88 ? 29.444 33.783 -146.223 1.00 93.88 87 ASP A C 1
ATOM 1323 O O . ASP A 1 88 ? 29.386 34.440 -145.183 1.00 92.95 87 ASP A O 1
ATOM 1332 N N . ASN A 1 89 ? 30.392 33.967 -147.141 1.00 94.48 88 ASN A N 1
ATOM 1333 C CA . ASN A 1 89 ? 31.405 35.006 -147.031 1.00 95.60 88 ASN A CA 1
ATOM 1334 C C . ASN A 1 89 ? 32.443 34.687 -145.951 1.00 89.24 88 ASN A C 1
ATOM 1335 O O . ASN A 1 89 ? 33.447 35.399 -145.830 1.00 90.97 88 ASN A O 1
ATOM 1346 N N . GLN A 1 90 ? 32.235 33.616 -145.179 1.00 80.48 89 GLN A N 1
ATOM 1347 C CA . GLN A 1 90 ? 33.090 33.313 -144.039 1.00 73.81 89 GLN A CA 1
ATOM 1348 C C . GLN A 1 90 ? 34.321 32.521 -144.459 1.00 61.84 89 GLN A C 1
ATOM 1349 O O . GLN A 1 90 ? 34.304 31.783 -145.442 1.00 58.07 89 GLN A O 1
ATOM 1363 N N . ALA A 1 91 ? 35.395 32.694 -143.692 1.00 55.28 90 ALA A N 1
ATOM 1364 C CA . ALA A 1 91 ? 36.680 32.091 -144.031 1.00 48.94 90 ALA A CA 1
ATOM 1365 C C . ALA A 1 91 ? 36.585 30.576 -143.919 1.00 42.38 90 ALA A C 1
ATOM 1366 O O . ALA A 1 91 ? 35.960 30.047 -142.986 1.00 43.65 90 ALA A O 1
ATOM 1373 N N . ASN A 1 92 ? 37.260 29.878 -144.842 1.00 33.93 91 ASN A N 1
ATOM 1374 C CA . ASN A 1 92 ? 37.208 28.423 -144.881 1.00 29.29 91 ASN A CA 1
ATOM 1375 C C . ASN A 1 92 ? 38.586 27.901 -145.249 1.00 26.16 91 ASN A C 1
ATOM 1376 O O . ASN A 1 92 ? 39.201 28.372 -146.203 1.00 25.82 91 ASN A O 1
ATOM 1387 N N . VAL A 1 93 ? 39.057 26.911 -144.506 1.00 25.79 92 VAL A N 1
ATOM 1388 C CA . VAL A 1 93 ? 40.404 26.406 -144.714 1.00 24.80 92 VAL A CA 1
ATOM 1389 C C . VAL A 1 93 ? 40.569 25.748 -146.088 1.00 23.10 92 VAL A C 1
ATOM 1390 O O . VAL A 1 93 ? 41.696 25.621 -146.557 1.00 22.51 92 VAL A O 1
ATOM 1403 N N . ARG A 1 94 ? 39.481 25.348 -146.784 1.00 22.96 93 ARG A N 1
ATOM 1404 C CA . ARG A 1 94 ? 39.655 24.773 -148.129 1.00 22.05 93 ARG A CA 1
ATOM 1405 C C . ARG A 1 94 ? 40.264 25.785 -149.058 1.00 21.92 93 ARG A C 1
ATOM 1406 O O . ARG A 1 94 ? 40.838 25.399 -150.067 1.00 21.38 93 ARG A O 1
ATOM 1427 N N . SER A 1 95 ? 40.129 27.080 -148.753 1.00 23.19 94 SER A N 1
ATOM 1428 C CA . SER A 1 95 ? 40.776 28.123 -149.549 1.00 23.68 94 SER A CA 1
ATOM 1429 C C . SER A 1 95 ? 42.263 27.893 -149.662 1.00 21.19 94 SER A C 1
ATOM 1430 O O . SER A 1 95 ? 42.889 28.373 -150.622 1.00 20.89 94 SER A O 1
ATOM 1438 N N . LEU A 1 96 ? 42.862 27.209 -148.684 1.00 20.60 95 LEU A N 1
ATOM 1439 C CA . LEU A 1 96 ? 44.303 27.034 -148.782 1.00 20.89 95 LEU A CA 1
ATOM 1440 C C . LEU A 1 96 ? 44.688 26.160 -149.976 1.00 19.72 95 LEU A C 1
ATOM 1441 O O . LEU A 1 96 ? 45.836 26.254 -150.457 1.00 20.08 95 LEU A O 1
ATOM 1457 N N . VAL A 1 97 ? 43.809 25.248 -150.445 1.00 20.21 96 VAL A N 1
ATOM 1458 C CA . VAL A 1 97 ? 44.102 24.501 -151.664 1.00 19.90 96 VAL A CA 1
ATOM 1459 C C . VAL A 1 97 ? 44.167 25.446 -152.845 1.00 19.39 96 VAL A C 1
ATOM 1460 O O . VAL A 1 97 ? 45.101 25.418 -153.633 1.00 20.01 96 VAL A O 1
ATOM 1473 N N . THR A 1 98 ? 43.184 26.313 -152.955 1.00 17.20 97 THR A N 1
ATOM 1474 C CA . THR A 1 98 ? 43.191 27.314 -154.004 1.00 18.49 97 THR A CA 1
ATOM 1475 C C . THR A 1 98 ? 44.439 28.187 -153.939 1.00 18.95 97 THR A C 1
ATOM 1476 O O . THR A 1 98 ? 45.042 28.501 -154.971 1.00 19.61 97 THR A O 1
ATOM 1487 N N . TRP A 1 99 ? 44.797 28.660 -152.752 1.00 19.33 98 TRP A N 1
ATOM 1488 C CA . TRP A 1 99 ? 45.948 29.565 -152.640 1.00 19.92 98 TRP A CA 1
ATOM 1489 C C . TRP A 1 99 ? 47.229 28.830 -152.975 1.00 18.29 98 TRP A C 1
ATOM 1490 O O . TRP A 1 99 ? 48.108 29.391 -153.620 1.00 19.22 98 TRP A O 1
ATOM 1511 N N . GLY A 1 100 ? 47.315 27.532 -152.638 1.00 18.04 99 GLY A N 1
ATOM 1512 C CA . GLY A 1 100 ? 48.489 26.761 -153.025 1.00 17.82 99 GLY A CA 1
ATOM 1513 C C . GLY A 1 100 ? 48.607 26.583 -154.521 1.00 19.00 99 GLY A C 1
ATOM 1514 O O . GLY A 1 100 ? 49.681 26.742 -155.112 1.00 19.98 99 GLY A O 1
ATOM 1518 N N . ASN A 1 101 ? 47.452 26.396 -155.171 1.00 19.39 100 ASN A N 1
ATOM 1519 C CA . ASN A 1 101 ? 47.441 26.265 -156.602 1.00 18.56 100 ASN A CA 1
ATOM 1520 C C . ASN A 1 101 ? 47.728 27.591 -157.281 1.00 17.82 100 ASN A C 1
ATOM 1521 O O . ASN A 1 101 ? 48.437 27.586 -158.291 1.00 18.34 100 ASN A O 1
ATOM 1532 N N . PHE A 1 102 ? 47.281 28.722 -156.712 1.00 17.82 101 PHE A N 1
ATOM 1533 C CA . PHE A 1 102 ? 47.710 30.027 -157.237 1.00 19.00 101 PHE A CA 1
ATOM 1534 C C . PHE A 1 102 ? 49.226 30.190 -157.138 1.00 19.31 101 PHE A C 1
ATOM 1535 O O . PHE A 1 102 ? 49.872 30.692 -158.063 1.00 20.49 101 PHE A O 1
ATOM 1552 N N . ALA A 1 103 ? 49.815 29.823 -155.988 1.00 18.95 102 ALA A N 1
ATOM 1553 C CA . ALA A 1 103 ? 51.267 30.017 -155.838 1.00 19.67 102 ALA A CA 1
ATOM 1554 C C . ALA A 1 103 ? 52.021 29.222 -156.876 1.00 19.51 102 ALA A C 1
ATOM 1555 O O . ALA A 1 103 ? 52.936 29.729 -157.518 1.00 20.15 102 ALA A O 1
ATOM 1562 N N . TRP A 1 104 ? 51.640 27.960 -157.087 1.00 19.01 103 TRP A N 1
ATOM 1563 C CA . TRP A 1 104 ? 52.254 27.167 -158.139 1.00 18.57 103 TRP A CA 1
ATOM 1564 C C . TRP A 1 104 ? 52.032 27.740 -159.534 1.00 20.20 103 TRP A C 1
ATOM 1565 O O . TRP A 1 104 ? 52.961 27.780 -160.346 1.00 21.64 103 TRP A O 1
ATOM 1586 N N . MET A 1 105 ? 50.797 28.136 -159.844 1.00 18.98 104 MET A N 1
ATOM 1587 C CA . MET A 1 105 ? 50.500 28.705 -161.150 1.00 19.65 104 MET A CA 1
ATOM 1588 C C . MET A 1 105 ? 51.364 29.902 -161.430 1.00 20.32 104 MET A C 1
ATOM 1589 O O . MET A 1 105 ? 51.977 30.022 -162.518 1.00 22.50 104 MET A O 1
ATOM 1603 N N . TYR A 1 106 ? 51.390 30.835 -160.462 1.00 21.57 105 TYR A N 1
ATOM 1604 C CA . TYR A 1 106 ? 52.190 32.048 -160.646 1.00 22.53 105 TYR A CA 1
ATOM 1605 C C . TYR A 1 106 ? 53.676 31.732 -160.754 1.00 22.41 105 TYR A C 1
ATOM 1606 O O . TYR A 1 106 ? 54.378 32.354 -161.567 1.00 23.76 105 TYR A O 1
ATOM 1624 N N . TYR A 1 107 ? 54.169 30.733 -160.031 1.00 22.49 106 TYR A N 1
ATOM 1625 C CA . TYR A 1 107 ? 55.555 30.310 -160.207 1.00 22.98 106 TYR A CA 1
ATOM 1626 C C . TYR A 1 107 ? 55.801 29.803 -161.625 1.00 23.27 106 TYR A C 1
ATOM 1627 O O . TYR A 1 107 ? 56.775 30.210 -162.305 1.00 24.93 106 TYR A O 1
ATOM 1645 N N . HIS A 1 108 ? 54.921 28.931 -162.138 1.00 22.10 107 HIS A N 1
ATOM 1646 C CA . HIS A 1 108 ? 55.075 28.433 -163.509 1.00 23.11 107 HIS A CA 1
ATOM 1647 C C . HIS A 1 108 ? 54.967 29.546 -164.556 1.00 25.32 107 HIS A C 1
ATOM 1648 O O . HIS A 1 108 ? 55.635 29.475 -165.600 1.00 26.79 107 HIS A O 1
ATOM 1662 N N . MET A 1 109 ? 54.146 30.557 -164.321 1.00 25.23 108 MET A N 1
ATOM 1663 C CA . MET A 1 109 ? 54.009 31.677 -165.250 1.00 26.31 108 MET A CA 1
ATOM 1664 C C . MET A 1 109 ? 55.079 32.750 -165.079 1.00 28.90 108 MET A C 1
ATOM 1665 O O . MET A 1 109 ? 55.094 33.690 -165.891 1.00 32.70 108 MET A O 1
ATOM 1679 N N . GLY A 1 110 ? 55.987 32.626 -164.137 1.00 25.93 109 GLY A N 1
ATOM 1680 C CA . GLY A 1 110 ? 56.991 33.664 -163.922 1.00 26.96 109 GLY A CA 1
ATOM 1681 C C . GLY A 1 110 ? 56.529 34.864 -163.134 1.00 28.25 109 GLY A C 1
ATOM 1682 O O . GLY A 1 110 ? 57.278 35.850 -163.036 1.00 29.71 109 GLY A O 1
ATOM 1686 N N . ARG A 1 111 ? 55.312 34.829 -162.581 1.00 26.47 110 ARG A N 1
ATOM 1687 C CA . ARG A 1 111 ? 54.781 35.896 -161.739 1.00 26.21 110 ARG A CA 1
ATOM 1688 C C . ARG A 1 111 ? 55.189 35.642 -160.287 1.00 25.85 110 ARG A C 1
ATOM 1689 O O . ARG A 1 111 ? 54.420 35.277 -159.412 1.00 26.44 110 ARG A O 1
ATOM 1710 N N . LEU A 1 112 ? 56.482 35.833 -160.053 1.00 26.73 111 LEU A N 1
ATOM 1711 C CA . LEU A 1 112 ? 57.073 35.288 -158.860 1.00 28.37 111 LEU A CA 1
ATOM 1712 C C . LEU A 1 112 ? 56.739 36.093 -157.625 1.00 28.03 111 LEU A C 1
ATOM 1713 O O . LEU A 1 112 ? 56.680 35.513 -156.544 1.00 27.23 111 LEU A O 1
ATOM 1729 N N . ALA A 1 113 ? 56.579 37.416 -157.748 1.00 27.54 112 ALA A N 1
ATOM 1730 C CA . ALA A 1 113 ? 56.140 38.196 -156.596 1.00 28.60 112 ALA A CA 1
ATOM 1731 C C . ALA A 1 113 ? 54.749 37.769 -156.148 1.00 28.37 112 ALA A C 1
ATOM 1732 O O . ALA A 1 113 ? 54.485 37.658 -154.944 1.00 29.35 112 ALA A O 1
ATOM 1739 N N . GLU A 1 114 ? 53.864 37.515 -157.093 1.00 27.58 113 GLU A N 1
ATOM 1740 C CA . GLU A 1 114 ? 52.541 37.010 -156.725 1.00 26.28 113 GLU A CA 1
ATOM 1741 C C . GLU A 1 114 ? 52.619 35.611 -156.150 1.00 24.78 113 GLU A C 1
ATOM 1742 O O . GLU A 1 114 ? 51.855 35.270 -155.239 1.00 26.44 113 GLU A O 1
ATOM 1754 N N . ALA A 1 115 ? 53.519 34.775 -156.647 1.00 24.48 114 ALA A N 1
ATOM 1755 C CA . ALA A 1 115 ? 53.641 33.452 -156.025 1.00 25.35 114 ALA A CA 1
ATOM 1756 C C . ALA A 1 115 ? 53.998 33.593 -154.559 1.00 25.71 114 ALA A C 1
ATOM 1757 O O . ALA A 1 115 ? 53.433 32.918 -153.685 1.00 24.37 114 ALA A O 1
ATOM 1764 N N . GLN A 1 116 ? 54.905 34.524 -154.259 1.00 26.92 115 GLN A N 1
ATOM 1765 C CA . GLN A 1 116 ? 55.293 34.719 -152.868 1.00 27.32 115 GLN A CA 1
ATOM 1766 C C . GLN A 1 116 ? 54.165 35.278 -152.036 1.00 26.95 115 GLN A C 1
ATOM 1767 O O . GLN A 1 116 ? 54.003 34.886 -150.878 1.00 27.31 115 GLN A O 1
ATOM 1781 N N . THR A 1 117 ? 53.335 36.127 -152.596 1.00 27.01 116 THR A N 1
ATOM 1782 C CA . THR A 1 117 ? 52.167 36.620 -151.875 1.00 28.72 116 THR A CA 1
ATOM 1783 C C . THR A 1 117 ? 51.265 35.480 -151.420 1.00 26.98 116 THR A C 1
ATOM 1784 O O . THR A 1 117 ? 50.749 35.482 -150.302 1.00 28.29 116 THR A O 1
ATOM 1795 N N . TYR A 1 118 ? 51.008 34.520 -152.316 1.00 25.55 117 TYR A N 1
ATOM 1796 C CA . TYR A 1 118 ? 50.160 33.385 -151.934 1.00 24.23 117 TYR A CA 1
ATOM 1797 C C . TYR A 1 118 ? 50.851 32.451 -150.945 1.00 23.44 117 TYR A C 1
ATOM 1798 O O . TYR A 1 118 ? 50.188 31.927 -150.047 1.00 24.10 117 TYR A O 1
ATOM 1816 N N . LEU A 1 119 ? 52.155 32.220 -151.038 1.00 23.49 118 LEU A N 1
ATOM 1817 C CA . LEU A 1 119 ? 52.804 31.479 -149.951 1.00 23.83 118 LEU A CA 1
ATOM 1818 C C . LEU A 1 119 ? 52.582 32.188 -148.603 1.00 26.51 118 LEU A C 1
ATOM 1819 O O . LEU A 1 119 ? 52.268 31.546 -147.597 1.00 25.49 118 LEU A O 1
ATOM 1835 N N . ASP A 1 120 ? 52.725 33.526 -148.590 1.00 28.93 119 ASP A N 1
ATOM 1836 C CA . ASP A 1 120 ? 52.589 34.297 -147.353 1.00 28.03 119 ASP A CA 1
ATOM 1837 C C . ASP A 1 120 ? 51.174 34.199 -146.806 1.00 28.40 119 ASP A C 1
ATOM 1838 O O . ASP A 1 120 ? 50.975 34.087 -145.581 1.00 28.51 119 ASP A O 1
ATOM 1847 N N . LYS A 1 121 ? 50.174 34.167 -147.701 1.00 27.15 120 LYS A N 1
ATOM 1848 C CA . LYS A 1 121 ? 48.795 34.018 -147.246 1.00 28.47 120 LYS A CA 1
ATOM 1849 C C . LYS A 1 121 ? 48.593 32.679 -146.578 1.00 25.44 120 LYS A C 1
ATOM 1850 O O . LYS A 1 121 ? 47.958 32.602 -145.524 1.00 25.90 120 LYS A O 1
ATOM 1869 N N . VAL A 1 122 ? 49.161 31.620 -147.149 1.00 23.40 121 VAL A N 1
ATOM 1870 C CA . VAL A 1 122 ? 49.043 30.289 -146.574 1.00 22.99 121 VAL A CA 1
ATOM 1871 C C . VAL A 1 122 ? 49.746 30.239 -145.215 1.00 25.82 121 VAL A C 1
ATOM 1872 O O . VAL A 1 122 ? 49.205 29.724 -144.246 1.00 26.46 121 VAL A O 1
ATOM 1885 N N . GLU A 1 123 ? 50.955 30.780 -145.146 1.00 26.43 122 GLU A N 1
ATOM 1886 C CA . GLU A 1 123 ? 51.716 30.767 -143.887 1.00 27.23 122 GLU A CA 1
ATOM 1887 C C . GLU A 1 123 ? 50.960 31.506 -142.814 1.00 27.79 122 GLU A C 1
ATOM 1888 O O . GLU A 1 123 ? 50.858 31.014 -141.690 1.00 28.56 122 GLU A O 1
ATOM 1900 N N . ASN A 1 124 ? 50.358 32.639 -143.168 1.00 28.57 123 ASN A N 1
ATOM 1901 C CA . ASN A 1 124 ? 49.604 33.425 -142.201 1.00 31.98 123 ASN A CA 1
ATOM 1902 C C . ASN A 1 124 ? 48.468 32.614 -141.609 1.00 30.40 123 ASN A C 1
ATOM 1903 O O . ASN A 1 124 ? 48.224 32.675 -140.398 1.00 29.97 123 ASN A O 1
ATOM 1914 N N . ILE A 1 125 ? 47.778 31.818 -142.426 1.00 30.63 124 ILE A N 1
ATOM 1915 C CA . ILE A 1 125 ? 46.682 31.008 -141.891 1.00 30.37 124 ILE A CA 1
ATOM 1916 C C . ILE A 1 125 ? 47.209 29.814 -141.076 1.00 28.51 124 ILE A C 1
ATOM 1917 O O . ILE A 1 125 ? 46.643 29.471 -140.020 1.00 29.32 124 ILE A O 1
ATOM 1933 N N . CYS A 1 126 ? 48.304 29.186 -141.488 1.00 26.92 125 CYS A N 1
ATOM 1934 C CA . CYS A 1 126 ? 48.856 28.082 -140.709 1.00 27.61 125 CYS A CA 1
ATOM 1935 C C . CYS A 1 126 ? 49.252 28.580 -139.306 1.00 29.29 125 CYS A C 1
ATOM 1936 O O . CYS A 1 126 ? 49.048 27.866 -138.317 1.00 31.15 125 CYS A O 1
ATOM 1944 N N . LYS A 1 127 ? 49.783 29.800 -139.219 1.00 27.10 126 LYS A N 1
ATOM 1945 C CA . LYS A 1 127 ? 50.112 30.404 -137.909 1.00 29.60 126 LYS A CA 1
ATOM 1946 C C . LYS A 1 127 ? 48.857 30.646 -137.083 1.00 30.99 126 LYS A C 1
ATOM 1947 O O . LYS A 1 127 ? 48.780 30.298 -135.881 1.00 31.40 126 LYS A O 1
ATOM 1966 N N . LYS A 1 128 ? 47.877 31.305 -137.693 1.00 34.43 127 LYS A N 1
ATOM 1967 C CA . LYS A 1 128 ? 46.630 31.638 -137.010 1.00 39.49 127 LYS A CA 1
ATOM 1968 C C . LYS A 1 128 ? 45.989 30.397 -136.393 1.00 39.04 127 LYS A C 1
ATOM 1969 O O . LYS A 1 128 ? 45.431 30.454 -135.287 1.00 38.62 127 LYS A O 1
ATOM 1988 N N . LEU A 1 129 ? 46.077 29.264 -137.068 1.00 37.49 128 LEU A N 1
ATOM 1989 C CA . LEU A 1 129 ? 45.442 28.039 -136.598 1.00 39.16 128 LEU A CA 1
ATOM 1990 C C . LEU A 1 129 ? 46.377 27.156 -135.779 1.00 37.93 128 LEU A C 1
ATOM 1991 O O . LEU A 1 129 ? 45.995 26.034 -135.417 1.00 36.75 128 LEU A O 1
ATOM 2007 N N . SER A 1 130 ? 47.581 27.630 -135.460 1.00 38.70 129 SER A N 1
ATOM 2008 C CA . SER A 1 130 ? 48.531 26.864 -134.640 1.00 39.02 129 SER A CA 1
ATOM 2009 C C . SER A 1 130 ? 48.887 25.528 -135.267 1.00 34.26 129 SER A C 1
ATOM 2010 O O . SER A 1 130 ? 49.174 24.542 -134.579 1.00 35.36 129 SER A O 1
ATOM 2018 N N . ASN A 1 131 ? 48.900 25.511 -136.614 1.00 31.31 130 ASN A N 1
ATOM 2019 C CA . ASN A 1 131 ? 49.381 24.364 -137.342 1.00 31.11 130 ASN A CA 1
ATOM 2020 C C . ASN A 1 131 ? 50.880 24.168 -137.114 1.00 33.72 130 ASN A C 1
ATOM 2021 O O . ASN A 1 131 ? 51.651 25.141 -137.143 1.00 34.41 130 ASN A O 1
ATOM 2032 N N . PRO A 1 132 ? 51.345 22.931 -136.957 1.00 32.39 131 PRO A N 1
ATOM 2033 C CA . PRO A 1 132 ? 52.781 22.760 -136.738 1.00 31.73 131 PRO A CA 1
ATOM 2034 C C . PRO A 1 132 ? 53.622 23.134 -137.925 1.00 28.61 131 PRO A C 1
ATOM 2035 O O . PRO A 1 132 ? 54.791 23.485 -137.759 1.00 27.92 131 PRO A O 1
ATOM 2046 N N . PHE A 1 133 ? 53.077 23.042 -139.163 1.00 26.27 132 PHE A N 1
ATOM 2047 C CA . PHE A 1 133 ? 53.895 23.349 -140.306 1.00 26.45 132 PHE A CA 1
ATOM 2048 C C . PHE A 1 133 ? 53.659 24.763 -140.802 1.00 26.10 132 PHE A C 1
ATOM 2049 O O . PHE A 1 133 ? 52.608 25.346 -140.587 1.00 27.58 132 PHE A O 1
ATOM 2066 N N . ARG A 1 134 ? 54.648 25.290 -141.515 1.00 25.48 133 ARG A N 1
ATOM 2067 C CA . ARG A 1 134 ? 54.568 26.663 -142.049 1.00 26.68 133 ARG A CA 1
ATOM 2068 C C . ARG A 1 134 ? 53.625 26.752 -143.244 1.00 26.40 133 ARG A C 1
ATOM 2069 O O . ARG A 1 134 ? 52.911 27.739 -143.379 1.00 26.55 133 ARG A O 1
ATOM 2090 N N . TYR A 1 135 ? 53.666 25.760 -144.121 1.00 25.84 134 TYR A N 1
ATOM 2091 C CA . TYR A 1 135 ? 52.848 25.792 -145.337 1.00 25.72 134 TYR A CA 1
ATOM 2092 C C . TYR A 1 135 ? 51.934 24.604 -145.531 1.00 26.95 134 TYR A C 1
ATOM 2093 O O . TYR A 1 135 ? 51.092 24.649 -146.439 1.00 27.90 134 TYR A O 1
ATOM 2111 N N . ARG A 1 136 ? 52.168 23.510 -144.815 1.00 27.08 135 ARG A N 1
ATOM 2112 C CA . ARG A 1 136 ? 51.461 22.244 -144.984 1.00 26.06 135 ARG A CA 1
ATOM 2113 C C . ARG A 1 136 ? 50.353 22.201 -143.948 1.00 25.85 135 ARG A C 1
ATOM 2114 O O . ARG A 1 136 ? 50.579 21.868 -142.782 1.00 27.22 135 ARG A O 1
ATOM 2135 N N . MET A 1 137 ? 49.118 22.487 -144.363 1.00 24.98 136 MET A N 1
ATOM 2136 C CA . MET A 1 137 ? 48.019 22.576 -143.413 1.00 25.34 136 MET A CA 1
ATOM 2137 C C . MET A 1 137 ? 47.459 21.193 -143.060 1.00 24.63 136 MET A C 1
ATOM 2138 O O . MET A 1 137 ? 46.976 20.470 -143.929 1.00 25.05 136 MET A O 1
ATOM 2152 N N . GLU A 1 138 ? 47.466 20.846 -141.768 1.00 26.00 137 GLU A N 1
ATOM 2153 C CA . GLU A 1 138 ? 46.989 19.548 -141.275 1.00 27.46 137 GLU A CA 1
ATOM 2154 C C . GLU A 1 138 ? 45.596 19.791 -140.697 1.00 27.61 137 GLU A C 1
ATOM 2155 O O . GLU A 1 138 ? 45.440 20.308 -139.601 1.00 31.91 137 GLU A O 1
ATOM 2167 N N . CYS A 1 139 ? 44.578 19.510 -141.480 1.00 25.28 138 CYS A N 1
ATOM 2168 C CA A CYS A 1 139 ? 43.170 19.724 -141.139 0.48 25.53 138 CYS A CA 1
ATOM 2169 C CA B CYS A 1 139 ? 43.194 19.644 -141.071 0.52 25.62 138 CYS A CA 1
ATOM 2170 C C . CYS A 1 139 ? 42.402 18.629 -141.866 1.00 23.98 138 CYS A C 1
ATOM 2171 O O . CYS A 1 139 ? 42.796 18.282 -142.981 1.00 23.51 138 CYS A O 1
ATOM 2186 N N . PRO A 1 140 ? 41.283 18.128 -141.310 1.00 21.84 139 PRO A N 1
ATOM 2187 C CA . PRO A 1 140 ? 40.571 17.053 -141.995 1.00 20.24 139 PRO A CA 1
ATOM 2188 C C . PRO A 1 140 ? 40.011 17.507 -143.311 1.00 19.69 139 PRO A C 1
ATOM 2189 O O . PRO A 1 140 ? 39.901 16.645 -144.236 1.00 19.36 139 PRO A O 1
ATOM 2200 N N . GLU A 1 141 ? 39.591 18.786 -143.452 1.00 18.99 140 GLU A N 1
ATOM 2201 C CA . GLU A 1 141 ? 39.053 19.271 -144.723 1.00 20.89 140 GLU A CA 1
ATOM 2202 C C . GLU A 1 141 ? 40.053 19.071 -145.855 1.00 20.09 140 GLU A C 1
ATOM 2203 O O . GLU A 1 141 ? 39.684 18.665 -146.975 1.00 17.98 140 GLU A O 1
ATOM 2215 N N . ILE A 1 142 ? 41.323 19.322 -145.576 1.00 20.62 141 ILE A N 1
ATOM 2216 C CA . ILE A 1 142 ? 42.312 19.188 -146.616 1.00 20.62 141 ILE A CA 1
ATOM 2217 C C . ILE A 1 142 ? 42.657 17.710 -146.877 1.00 17.48 141 ILE A C 1
ATOM 2218 O O . ILE A 1 142 ? 42.865 17.315 -148.021 1.00 18.09 141 ILE A O 1
ATOM 2234 N N . ASP A 1 143 ? 42.636 16.849 -145.864 1.00 17.42 142 ASP A N 1
ATOM 2235 C CA . ASP A 1 143 ? 42.759 15.421 -146.113 1.00 17.85 142 ASP A CA 1
ATOM 2236 C C . ASP A 1 143 ? 41.645 14.976 -147.034 1.00 17.20 142 ASP A C 1
ATOM 2237 O O . ASP A 1 143 ? 41.894 14.190 -147.949 1.00 17.75 142 ASP A O 1
ATOM 2246 N N . CYS A 1 144 ? 40.424 15.471 -146.818 1.00 17.05 143 CYS A N 1
ATOM 2247 C CA . CYS A 1 144 ? 39.299 15.106 -147.702 1.00 16.76 143 CYS A CA 1
ATOM 2248 C C . CYS A 1 144 ? 39.528 15.617 -149.097 1.00 16.91 143 CYS A C 1
ATOM 2249 O O . CYS A 1 144 ? 39.306 14.905 -150.068 1.00 17.47 143 CYS A O 1
ATOM 2257 N N . GLU A 1 145 ? 39.982 16.876 -149.246 1.00 17.37 144 GLU A N 1
ATOM 2258 C CA . GLU A 1 145 ? 40.219 17.424 -150.570 1.00 16.09 144 GLU A CA 1
ATOM 2259 C C . GLU A 1 145 ? 41.264 16.609 -151.334 1.00 15.55 144 GLU A C 1
ATOM 2260 O O . GLU A 1 145 ? 41.112 16.334 -152.547 1.00 15.72 144 GLU A O 1
ATOM 2272 N N . GLU A 1 146 ? 42.333 16.162 -150.651 1.00 16.68 145 GLU A N 1
ATOM 2273 C CA . GLU A 1 146 ? 43.323 15.303 -151.273 1.00 16.59 145 GLU A CA 1
ATOM 2274 C C . GLU A 1 146 ? 42.675 13.998 -151.746 1.00 16.67 145 GLU A C 1
ATOM 2275 O O . GLU A 1 146 ? 42.855 13.556 -152.892 1.00 16.11 145 GLU A O 1
ATOM 2287 N N . GLY A 1 147 ? 41.860 13.421 -150.890 1.00 15.36 146 GLY A N 1
ATOM 2288 C CA . GLY A 1 147 ? 41.131 12.209 -151.248 1.00 14.51 146 GLY A CA 1
ATOM 2289 C C . GLY A 1 147 ? 40.205 12.361 -152.426 1.00 13.59 146 GLY A C 1
ATOM 2290 O O . GLY A 1 147 ? 40.175 11.497 -153.302 1.00 15.70 146 GLY A O 1
ATOM 2294 N N . TRP A 1 148 ? 39.421 13.454 -152.488 1.00 14.34 147 TRP A N 1
ATOM 2295 C CA . TRP A 1 148 ? 38.524 13.624 -153.632 1.00 14.99 147 TRP A CA 1
ATOM 2296 C C . TRP A 1 148 ? 39.284 13.818 -154.923 1.00 15.33 147 TRP A C 1
ATOM 2297 O O . TRP A 1 148 ? 38.829 13.370 -155.985 1.00 15.34 147 TRP A O 1
ATOM 2318 N N . ALA A 1 149 ? 40.399 14.532 -154.868 1.00 14.78 148 ALA A N 1
ATOM 2319 C CA . ALA A 1 149 ? 41.204 14.720 -156.065 1.00 15.08 148 ALA A CA 1
ATOM 2320 C C . ALA A 1 149 ? 41.716 13.395 -156.580 1.00 15.90 148 ALA A C 1
ATOM 2321 O O . ALA A 1 149 ? 41.588 13.090 -157.764 1.00 15.91 148 ALA A O 1
ATOM 2328 N N . LEU A 1 150 ? 42.252 12.560 -155.697 1.00 15.59 149 LEU A N 1
ATOM 2329 C CA . LEU A 1 150 ? 42.750 11.242 -156.049 1.00 14.92 149 LEU A CA 1
ATOM 2330 C C . LEU A 1 150 ? 41.629 10.386 -156.624 1.00 15.97 149 LEU A C 1
ATOM 2331 O O . LEU A 1 150 ? 41.793 9.698 -157.644 1.00 17.15 149 LEU A O 1
ATOM 2347 N N . LEU A 1 151 ? 40.442 10.469 -156.002 1.00 14.51 150 LEU A N 1
ATOM 2348 C CA . LEU A 1 151 ? 39.299 9.618 -156.372 1.00 15.53 150 LEU A CA 1
ATOM 2349 C C . LEU A 1 151 ? 38.734 9.980 -157.747 1.00 16.40 150 LEU A C 1
ATOM 2350 O O . LEU A 1 151 ? 38.135 9.127 -158.388 1.00 17.41 150 LEU A O 1
ATOM 2366 N N . LYS A 1 152 ? 38.963 11.201 -158.205 1.00 15.31 151 LYS A N 1
ATOM 2367 C CA . LYS A 1 152 ? 38.506 11.643 -159.514 1.00 15.01 151 LYS A CA 1
ATOM 2368 C C . LYS A 1 152 ? 39.502 11.267 -160.608 1.00 14.54 151 LYS A C 1
ATOM 2369 O O . LYS A 1 152 ? 39.183 11.316 -161.814 1.00 15.32 151 LYS A O 1
ATOM 2388 N N . CYS A 1 153 ? 40.747 10.960 -160.238 1.00 15.21 152 CYS A N 1
ATOM 2389 C CA . CYS A 1 153 ? 41.816 10.877 -161.236 1.00 16.15 152 CYS A CA 1
ATOM 2390 C C . CYS A 1 153 ? 42.243 9.441 -161.525 1.00 21.83 152 CYS A C 1
ATOM 2391 O O . CYS A 1 153 ? 43.444 9.192 -161.801 1.00 30.30 152 CYS A O 1
ATOM 2399 N N . GLY A 1 154 ? 41.323 8.520 -161.461 1.00 18.07 153 GLY A N 1
ATOM 2400 C CA . GLY A 1 154 ? 41.514 7.194 -161.986 1.00 18.35 153 GLY A CA 1
ATOM 2401 C C . GLY A 1 154 ? 41.886 6.155 -160.945 1.00 16.95 153 GLY A C 1
ATOM 2402 O O . GLY A 1 154 ? 42.530 6.441 -159.937 1.00 17.22 153 GLY A O 1
ATOM 2406 N N . GLY A 1 155 ? 41.564 4.917 -161.298 1.00 16.26 154 GLY A N 1
ATOM 2407 C CA . GLY A 1 155 ? 41.691 3.784 -160.417 1.00 16.52 154 GLY A CA 1
ATOM 2408 C C . GLY A 1 155 ? 43.058 3.568 -159.789 1.00 17.92 154 GLY A C 1
ATOM 2409 O O . GLY A 1 155 ? 43.144 3.009 -158.675 1.00 18.73 154 GLY A O 1
ATOM 2413 N N . LYS A 1 156 ? 44.150 3.922 -160.480 1.00 17.58 155 LYS A N 1
ATOM 2414 C CA . LYS A 1 156 ? 45.479 3.743 -159.880 1.00 19.63 155 LYS A CA 1
ATOM 2415 C C . LYS A 1 156 ? 45.640 4.520 -158.584 1.00 18.67 155 LYS A C 1
ATOM 2416 O O . LYS A 1 156 ? 46.537 4.193 -157.780 1.00 20.02 155 LYS A O 1
ATOM 2435 N N . ASN A 1 157 ? 44.786 5.515 -158.360 1.00 17.06 156 ASN A N 1
ATOM 2436 C CA . ASN A 1 157 ? 44.907 6.395 -157.209 1.00 16.51 156 ASN A CA 1
ATOM 2437 C C . ASN A 1 157 ? 43.978 6.011 -156.091 1.00 17.18 156 ASN A C 1
ATOM 2438 O O . ASN A 1 157 ? 43.930 6.718 -155.073 1.00 16.97 156 ASN A O 1
ATOM 2449 N N . TYR A 1 158 ? 43.214 4.948 -156.221 1.00 17.41 157 TYR A N 1
ATOM 2450 C CA . TYR A 1 158 ? 42.140 4.733 -155.242 1.00 16.86 157 TYR A CA 1
ATOM 2451 C C . TYR A 1 158 ? 42.647 4.249 -153.879 1.00 17.15 157 TYR A C 1
ATOM 2452 O O . TYR A 1 158 ? 42.012 4.569 -152.890 1.00 17.70 157 TYR A O 1
ATOM 2470 N N . GLU A 1 159 ? 43.708 3.450 -153.817 1.00 17.44 158 GLU A N 1
ATOM 2471 C CA . GLU A 1 159 ? 44.220 3.109 -152.485 1.00 17.82 158 GLU A CA 1
ATOM 2472 C C . GLU A 1 159 ? 44.675 4.356 -151.735 1.00 17.93 158 GLU A C 1
ATOM 2473 O O . GLU A 1 159 ? 44.447 4.479 -150.519 1.00 18.74 158 GLU A O 1
ATOM 2485 N N . ARG A 1 160 ? 45.348 5.285 -152.430 1.00 17.61 159 ARG A N 1
ATOM 2486 C CA . ARG A 1 160 ? 45.758 6.517 -151.781 1.00 17.69 159 ARG A CA 1
ATOM 2487 C C . ARG A 1 160 ? 44.557 7.318 -151.369 1.00 17.03 159 ARG A C 1
ATOM 2488 O O . ARG A 1 160 ? 44.564 7.968 -150.301 1.00 17.57 159 ARG A O 1
ATOM 2509 N N . ALA A 1 161 ? 43.523 7.357 -152.238 1.00 15.86 160 ALA A N 1
ATOM 2510 C CA . ALA A 1 161 ? 42.341 8.134 -151.886 1.00 16.00 160 ALA A CA 1
ATOM 2511 C C . ALA A 1 161 ? 41.728 7.598 -150.611 1.00 16.38 160 ALA A C 1
ATOM 2512 O O . ALA A 1 161 ? 41.347 8.353 -149.711 1.00 16.75 160 ALA A O 1
ATOM 2519 N N . LYS A 1 162 ? 41.509 6.290 -150.560 1.00 16.77 161 LYS A N 1
ATOM 2520 C CA . LYS A 1 162 ? 40.896 5.700 -149.387 1.00 16.29 161 LYS A CA 1
ATOM 2521 C C . LYS A 1 162 ? 41.673 6.042 -148.141 1.00 16.96 161 LYS A C 1
ATOM 2522 O O . LYS A 1 162 ? 41.093 6.367 -147.117 1.00 16.91 161 LYS A O 1
ATOM 2541 N N . ALA A 1 163 ? 43.007 6.029 -148.236 1.00 17.17 162 ALA A N 1
ATOM 2542 C CA . ALA A 1 163 ? 43.823 6.277 -147.046 1.00 18.04 162 ALA A CA 1
ATOM 2543 C C . ALA A 1 163 ? 43.678 7.712 -146.563 1.00 18.33 162 ALA A C 1
ATOM 2544 O O . ALA A 1 163 ? 43.785 7.961 -145.344 1.00 19.04 162 ALA A O 1
ATOM 2551 N N . CYS A 1 164 ? 43.430 8.660 -147.468 1.00 17.37 163 CYS A N 1
ATOM 2552 C CA . CYS A 1 164 ? 43.175 10.053 -147.063 1.00 17.27 163 CYS A CA 1
ATOM 2553 C C . CYS A 1 164 ? 41.945 10.158 -146.217 1.00 17.03 163 CYS A C 1
ATOM 2554 O O . CYS A 1 164 ? 41.932 10.793 -145.127 1.00 17.31 163 CYS A O 1
ATOM 2562 N N . PHE A 1 165 ? 40.855 9.502 -146.655 1.00 16.95 164 PHE A N 1
ATOM 2563 C CA . PHE A 1 165 ? 39.600 9.572 -145.889 1.00 16.89 164 PHE A CA 1
ATOM 2564 C C . PHE A 1 165 ? 39.723 8.775 -144.594 1.00 17.81 164 PHE A C 1
ATOM 2565 O O . PHE A 1 165 ? 39.196 9.206 -143.547 1.00 17.75 164 PHE A O 1
ATOM 2582 N N . GLU A 1 166 ? 40.437 7.654 -144.644 1.00 16.90 165 GLU A N 1
ATOM 2583 C CA . GLU A 1 166 ? 40.628 6.824 -143.457 1.00 18.04 165 GLU A CA 1
ATOM 2584 C C . GLU A 1 166 ? 41.391 7.602 -142.382 1.00 19.70 165 GLU A C 1
ATOM 2585 O O . GLU A 1 166 ? 41.051 7.502 -141.183 1.00 20.18 165 GLU A O 1
ATOM 2597 N N . LYS A 1 167 ? 42.318 8.471 -142.786 1.00 20.18 166 LYS A N 1
ATOM 2598 C CA . LYS A 1 167 ? 43.074 9.253 -141.815 1.00 20.59 166 LYS A CA 1
ATOM 2599 C C . LYS A 1 167 ? 42.150 10.140 -140.993 1.00 20.83 166 LYS A C 1
ATOM 2600 O O . LYS A 1 167 ? 42.340 10.284 -139.773 1.00 22.59 166 LYS A O 1
ATOM 2619 N N . VAL A 1 168 ? 41.121 10.715 -141.610 1.00 17.69 167 VAL A N 1
ATOM 2620 C CA . VAL A 1 168 ? 40.133 11.531 -140.905 1.00 17.58 167 VAL A CA 1
ATOM 2621 C C . VAL A 1 168 ? 39.287 10.663 -139.987 1.00 19.41 167 VAL A C 1
ATOM 2622 O O . VAL A 1 168 ? 39.006 11.045 -138.836 1.00 20.17 167 VAL A O 1
ATOM 2635 N N . LEU A 1 169 ? 38.835 9.524 -140.483 1.00 18.88 168 LEU A N 1
ATOM 2636 C CA . LEU A 1 169 ? 37.937 8.657 -139.709 1.00 20.12 168 LEU A CA 1
ATOM 2637 C C . LEU A 1 169 ? 38.625 8.057 -138.490 1.00 21.37 168 LEU A C 1
ATOM 2638 O O . LEU A 1 169 ? 37.944 7.726 -137.501 1.00 22.10 168 LEU A O 1
ATOM 2654 N N . GLU A 1 170 ? 39.952 7.903 -138.530 1.00 20.29 169 GLU A N 1
ATOM 2655 C CA . GLU A 1 170 ? 40.687 7.419 -137.352 1.00 22.98 169 GLU A CA 1
ATOM 2656 C C . GLU A 1 170 ? 40.658 8.398 -136.213 1.00 23.21 169 GLU A C 1
ATOM 2657 O O . GLU A 1 170 ? 40.978 7.986 -135.064 1.00 25.72 169 GLU A O 1
ATOM 2669 N N . VAL A 1 171 ? 40.411 9.675 -136.469 1.00 21.15 170 VAL A N 1
ATOM 2670 C CA . VAL A 1 171 ? 40.235 10.680 -135.410 1.00 23.96 170 VAL A CA 1
ATOM 2671 C C . VAL A 1 171 ? 38.782 11.059 -135.183 1.00 23.46 170 VAL A C 1
ATOM 2672 O O . VAL A 1 171 ? 38.415 11.408 -134.049 1.00 26.34 170 VAL A O 1
ATOM 2685 N N . ASP A 1 172 ? 37.929 10.997 -136.208 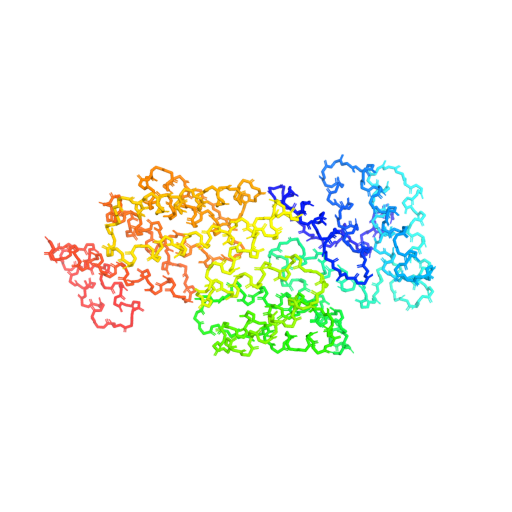1.00 22.74 171 ASP A N 1
ATOM 2686 C CA . ASP A 1 172 ? 36.549 11.444 -136.108 1.00 21.60 171 ASP A CA 1
ATOM 2687 C C . ASP A 1 172 ? 35.679 10.438 -136.875 1.00 19.10 171 ASP A C 1
ATOM 2688 O O . ASP A 1 172 ? 35.409 10.586 -138.069 1.00 17.85 171 ASP A O 1
ATOM 2697 N N . PRO A 1 173 ? 35.266 9.372 -136.218 1.00 19.64 172 PRO A N 1
ATOM 2698 C CA . PRO A 1 173 ? 34.626 8.263 -136.939 1.00 21.30 172 PRO A CA 1
ATOM 2699 C C . PRO A 1 173 ? 33.270 8.603 -137.458 1.00 21.55 172 PRO A C 1
ATOM 2700 O O . PRO A 1 173 ? 32.723 7.846 -138.289 1.00 22.30 172 PRO A O 1
ATOM 2711 N N . GLU A 1 174 ? 32.640 9.676 -136.999 1.00 19.71 173 GLU A N 1
ATOM 2712 C CA . GLU A 1 174 ? 31.332 10.081 -137.520 1.00 19.78 173 GLU A CA 1
ATOM 2713 C C . GLU A 1 174 ? 31.418 11.280 -138.465 1.00 20.05 173 GLU A C 1
ATOM 2714 O O . GLU A 1 174 ? 30.398 11.924 -138.730 1.00 20.86 173 GLU A O 1
ATOM 2726 N N . ASN A 1 175 ? 32.608 11.566 -139.001 1.00 19.92 174 ASN A N 1
ATOM 2727 C CA . ASN A 1 175 ? 32.733 12.686 -139.941 1.00 19.99 174 ASN A CA 1
ATOM 2728 C C . ASN A 1 175 ? 31.981 12.373 -141.220 1.00 18.82 174 ASN A C 1
ATOM 2729 O O . ASN A 1 175 ? 32.351 11.393 -141.902 1.00 18.09 174 ASN A O 1
ATOM 2740 N N . PRO A 1 176 ? 30.952 13.133 -141.592 1.00 18.00 175 PRO A N 1
ATOM 2741 C CA . PRO A 1 176 ? 30.165 12.723 -142.782 1.00 18.33 175 PRO A CA 1
ATOM 2742 C C . PRO A 1 176 ? 30.967 12.697 -144.071 1.00 18.36 175 PRO A C 1
ATOM 2743 O O . PRO A 1 176 ? 30.802 11.759 -144.871 1.00 17.68 175 PRO A O 1
ATOM 2754 N N . GLU A 1 177 ? 31.781 13.721 -144.334 1.00 18.49 176 GLU A N 1
ATOM 2755 C CA . GLU A 1 177 ? 32.421 13.820 -145.645 1.00 17.10 176 GLU A CA 1
ATOM 2756 C C . GLU A 1 177 ? 33.414 12.685 -145.838 1.00 17.12 176 GLU A C 1
ATOM 2757 O O . GLU A 1 177 ? 33.456 12.049 -146.917 1.00 17.86 176 GLU A O 1
ATOM 2769 N N . SER A 1 178 ? 34.263 12.446 -144.846 1.00 17.68 177 SER A N 1
ATOM 2770 C CA . SER A 1 178 ? 35.228 11.368 -145.010 1.00 17.88 177 SER A CA 1
ATOM 2771 C C . SER A 1 178 ? 34.560 10.002 -144.986 1.00 17.14 177 SER A C 1
ATOM 2772 O O . SER A 1 178 ? 35.052 9.056 -145.603 1.00 16.72 177 SER A O 1
ATOM 2780 N N A SER A 1 179 ? 33.458 9.868 -144.268 0.42 16.00 178 SER A N 1
ATOM 2781 N N B SER A 1 179 ? 33.431 9.856 -144.298 0.34 16.22 178 SER A N 1
ATOM 2782 N N C SER A 1 179 ? 33.463 9.851 -144.251 0.24 16.23 178 SER A N 1
ATOM 2783 C CA A SER A 1 179 ? 32.713 8.624 -144.338 0.42 16.17 178 SER A CA 1
ATOM 2784 C CA B SER A 1 179 ? 32.728 8.578 -144.357 0.34 15.77 178 SER A CA 1
ATOM 2785 C CA C SER A 1 179 ? 32.715 8.607 -144.356 0.24 16.55 178 SER A CA 1
ATOM 2786 C C A SER A 1 179 ? 32.276 8.346 -145.778 0.42 15.44 178 SER A C 1
ATOM 2787 C C B SER A 1 179 ? 32.187 8.319 -145.765 0.34 15.36 178 SER A C 1
ATOM 2788 C C C SER A 1 179 ? 32.336 8.354 -145.806 0.24 15.63 178 SER A C 1
ATOM 2789 O O A SER A 1 179 ? 32.376 7.217 -146.270 0.42 14.78 178 SER A O 1
ATOM 2790 O O B SER A 1 179 ? 32.058 7.168 -146.198 0.34 14.91 178 SER A O 1
ATOM 2791 O O C SER A 1 179 ? 32.548 7.262 -146.344 0.24 14.83 178 SER A O 1
ATOM 2813 N N . ALA A 1 180 ? 31.795 9.380 -146.447 1.00 14.96 179 ALA A N 1
ATOM 2814 C CA . ALA A 1 180 ? 31.361 9.251 -147.835 1.00 14.75 179 ALA A CA 1
ATOM 2815 C C . ALA A 1 180 ? 32.526 8.880 -148.753 1.00 15.33 179 ALA A C 1
ATOM 2816 O O . ALA A 1 180 ? 32.459 7.933 -149.559 1.00 16.32 179 ALA A O 1
ATOM 2825 N N . GLY A 1 181 ? 33.633 9.620 -148.644 1.00 15.56 180 GLY A N 1
ATOM 2826 C CA . GLY A 1 181 ? 34.774 9.345 -149.503 1.00 14.61 180 GLY A CA 1
ATOM 2827 C C . GLY A 1 181 ? 35.403 7.990 -149.257 1.00 15.32 180 GLY A C 1
ATOM 2828 O O . GLY A 1 181 ? 35.760 7.259 -150.208 1.00 15.91 180 GLY A O 1
ATOM 2832 N N . TYR A 1 182 ? 35.454 7.583 -147.977 1.00 15.64 181 TYR A N 1
ATOM 2833 C CA . TYR A 1 182 ? 35.970 6.266 -147.633 1.00 15.15 181 TYR A CA 1
ATOM 2834 C C . TYR A 1 182 ? 35.081 5.193 -148.285 1.00 16.04 181 TYR A C 1
ATOM 2835 O O . TYR A 1 182 ? 35.554 4.211 -148.872 1.00 16.21 181 TYR A O 1
ATOM 2853 N N . ALA A 1 183 ? 33.758 5.392 -148.185 1.00 15.84 182 ALA A N 1
ATOM 2854 C CA . ALA A 1 183 ? 32.837 4.364 -148.684 1.00 14.91 182 ALA A CA 1
ATOM 2855 C C . ALA A 1 183 ? 32.907 4.253 -150.202 1.00 14.76 182 ALA A C 1
ATOM 2856 O O . ALA A 1 183 ? 32.874 3.110 -150.736 1.00 15.60 182 ALA A O 1
ATOM 2863 N N . ILE A 1 184 ? 32.944 5.400 -150.906 1.00 13.54 183 ILE A N 1
ATOM 2864 C CA . ILE A 1 184 ? 33.009 5.348 -152.378 1.00 13.24 183 ILE A CA 1
ATOM 2865 C C . ILE A 1 184 ? 34.328 4.727 -152.826 1.00 14.31 183 ILE A C 1
ATOM 2866 O O . ILE A 1 184 ? 34.352 3.848 -153.724 1.00 15.29 183 ILE A O 1
ATOM 2882 N N . SER A 1 185 ? 35.443 5.115 -152.198 1.00 14.94 184 SER A N 1
ATOM 2883 C CA A SER A 1 185 ? 36.742 4.528 -152.509 0.63 15.52 184 SER A CA 1
ATOM 2884 C CA B SER A 1 185 ? 36.687 4.512 -152.636 0.37 15.41 184 SER A CA 1
ATOM 2885 C C . SER A 1 185 ? 36.744 3.028 -152.278 1.00 15.48 184 SER A C 1
ATOM 2886 O O . SER A 1 185 ? 37.203 2.233 -153.108 1.00 16.15 184 SER A O 1
ATOM 2901 N N . ALA A 1 186 ? 36.208 2.622 -151.149 1.00 14.87 185 ALA A N 1
ATOM 2902 C CA . ALA A 1 186 ? 36.133 1.216 -150.796 1.00 15.87 185 ALA A CA 1
ATOM 2903 C C . ALA A 1 186 ? 35.232 0.439 -151.754 1.00 15.71 185 ALA A C 1
ATOM 2904 O O . ALA A 1 186 ? 35.559 -0.685 -152.145 1.00 16.12 185 ALA A O 1
ATOM 2911 N N . TYR A 1 187 ? 34.119 1.049 -152.161 1.00 15.01 186 TYR A N 1
ATOM 2912 C CA . TYR A 1 187 ? 33.202 0.390 -153.109 1.00 14.06 186 TYR A CA 1
ATOM 2913 C C . TYR A 1 187 ? 33.925 0.133 -154.434 1.00 14.85 186 TYR A C 1
ATOM 2914 O O . TYR A 1 187 ? 33.810 -0.938 -155.003 1.00 15.57 186 TYR A O 1
ATOM 2932 N N . ARG A 1 188 ? 34.690 1.123 -154.909 1.00 14.93 187 ARG A N 1
ATOM 2933 C CA . ARG A 1 188 ? 35.348 0.953 -156.200 1.00 14.18 187 ARG A CA 1
ATOM 2934 C C . ARG A 1 188 ? 36.463 -0.056 -156.134 1.00 15.79 187 ARG A C 1
ATOM 2935 O O . ARG A 1 188 ? 36.656 -0.854 -157.059 1.00 15.04 187 ARG A O 1
ATOM 2956 N N . LEU A 1 189 ? 37.170 -0.085 -154.996 1.00 15.20 188 LEU A N 1
ATOM 2957 C CA . LEU A 1 189 ? 38.225 -1.072 -154.782 1.00 15.69 188 LEU A CA 1
ATOM 2958 C C . LEU A 1 189 ? 37.618 -2.480 -154.687 1.00 17.16 188 LEU A C 1
ATOM 2959 O O . LEU A 1 189 ? 38.211 -3.452 -155.188 1.00 17.49 188 LEU A O 1
ATOM 2975 N N . ASP A 1 190 ? 36.419 -2.624 -154.066 1.00 16.76 189 ASP A N 1
ATOM 2976 C CA . ASP A 1 190 ? 35.741 -3.910 -154.061 1.00 16.92 189 ASP A CA 1
ATOM 2977 C C . ASP A 1 190 ? 35.407 -4.306 -155.494 1.00 17.18 189 ASP A C 1
ATOM 2978 O O . ASP A 1 190 ? 35.532 -5.464 -155.876 1.00 18.01 189 ASP A O 1
ATOM 2987 N N . GLY A 1 191 ? 35.026 -3.317 -156.314 1.00 16.98 190 GLY A N 1
ATOM 2988 C CA . GLY A 1 191 ? 34.690 -3.587 -157.721 1.00 17.19 190 GLY A CA 1
ATOM 2989 C C . GLY A 1 191 ? 35.875 -4.232 -158.440 1.00 18.20 190 GLY A C 1
ATOM 2990 O O . GLY A 1 191 ? 35.708 -5.104 -159.320 1.00 18.80 190 GLY A O 1
ATOM 2994 N N . PHE A 1 192 ? 37.083 -3.775 -158.137 1.00 17.05 191 PHE A N 1
ATOM 2995 C CA . PHE A 1 192 ? 38.264 -4.328 -158.800 1.00 18.76 191 PHE A CA 1
ATOM 2996 C C . PHE A 1 192 ? 38.416 -5.808 -158.504 1.00 20.24 191 PHE A C 1
ATOM 2997 O O . PHE A 1 192 ? 38.960 -6.576 -159.306 1.00 23.49 191 PHE A O 1
ATOM 3014 N N . LYS A 1 193 ? 37.956 -6.256 -157.358 1.00 17.76 192 LYS A N 1
ATOM 3015 C CA . LYS A 1 193 ? 38.135 -7.625 -156.935 1.00 18.33 192 LYS A CA 1
ATOM 3016 C C . LYS A 1 193 ? 36.927 -8.476 -157.083 1.00 19.01 192 LYS A C 1
ATOM 3017 O O . LYS A 1 193 ? 36.954 -9.613 -156.621 1.00 20.57 192 LYS A O 1
ATOM 3036 N N . LEU A 1 194 ? 35.871 -8.001 -157.716 1.00 20.88 193 LEU A N 1
ATOM 3037 C CA . LEU A 1 194 ? 34.577 -8.650 -157.648 1.00 22.25 193 LEU A CA 1
ATOM 3038 C C . LEU A 1 194 ? 34.533 -10.038 -158.241 1.00 23.99 193 LEU A C 1
ATOM 3039 O O . LEU A 1 194 ? 33.662 -10.829 -157.854 1.00 26.25 193 LEU A O 1
ATOM 3055 N N . ALA A 1 195 ? 35.441 -10.369 -159.140 1.00 21.65 194 ALA A N 1
ATOM 3056 C CA . ALA A 1 195 ? 35.455 -11.719 -159.722 1.00 24.77 194 ALA A CA 1
ATOM 3057 C C . ALA A 1 195 ? 36.549 -12.606 -159.167 1.00 25.55 194 ALA A C 1
ATOM 3058 O O . ALA A 1 195 ? 36.734 -13.752 -159.639 1.00 27.38 194 ALA A O 1
ATOM 3065 N N . THR A 1 196 ? 37.231 -12.154 -158.127 1.00 23.96 195 THR A N 1
ATOM 3066 C CA . THR A 1 196 ? 38.289 -12.976 -157.546 1.00 26.16 195 THR A CA 1
ATOM 3067 C C . THR A 1 196 ? 37.676 -13.898 -156.496 1.00 26.42 195 THR A C 1
ATOM 3068 O O . THR A 1 196 ? 36.701 -13.539 -155.829 1.00 27.07 195 THR A O 1
ATOM 3079 N N . LYS A 1 197 ? 38.247 -15.086 -156.367 1.00 24.31 196 LYS A N 1
ATOM 3080 C CA . LYS A 1 197 ? 37.665 -16.080 -155.484 1.00 28.82 196 LYS A CA 1
ATOM 3081 C C . LYS A 1 197 ? 37.678 -15.579 -154.054 1.00 29.05 196 LYS A C 1
ATOM 3082 O O . LYS A 1 197 ? 38.662 -15.000 -153.596 1.00 30.47 196 LYS A O 1
ATOM 3101 N N . ASN A 1 198 ? 36.577 -15.818 -153.379 1.00 32.70 197 ASN A N 1
ATOM 3102 C CA . ASN A 1 198 ? 36.430 -15.490 -151.935 1.00 38.24 197 ASN A CA 1
ATOM 3103 C C . ASN A 1 198 ? 36.550 -13.984 -151.672 1.00 32.04 197 ASN A C 1
ATOM 3104 O O . ASN A 1 198 ? 36.890 -13.538 -150.565 1.00 33.01 197 ASN A O 1
ATOM 3115 N N . HIS A 1 199 ? 36.262 -13.156 -152.660 1.00 25.86 198 HIS A N 1
ATOM 3116 C CA . HIS A 1 199 ? 36.203 -11.722 -152.411 1.00 23.44 198 HIS A CA 1
ATOM 3117 C C . HIS A 1 199 ? 35.132 -11.423 -151.369 1.00 23.32 198 HIS A C 1
ATOM 3118 O O . HIS A 1 199 ? 34.104 -12.075 -151.293 1.00 23.74 198 HIS A O 1
ATOM 3133 N N . LYS A 1 200 ? 35.356 -10.357 -150.595 1.00 23.74 199 LYS A N 1
ATOM 3134 C CA . LYS A 1 200 ? 34.421 -10.023 -149.546 1.00 21.60 199 LYS A CA 1
ATOM 3135 C C . LYS A 1 200 ? 33.945 -8.598 -149.672 1.00 20.36 199 LYS A C 1
ATOM 3136 O O . LYS A 1 200 ? 34.634 -7.756 -150.248 1.00 21.07 199 LYS A O 1
ATOM 3155 N N . PRO A 1 201 ? 32.761 -8.268 -149.102 1.00 20.93 200 PRO A N 1
ATOM 3156 C CA . PRO A 1 201 ? 32.187 -6.909 -149.235 1.00 20.28 200 PRO A CA 1
ATOM 3157 C C . PRO A 1 201 ? 32.706 -5.947 -148.181 1.00 19.46 200 PRO A C 1
ATOM 3158 O O . PRO A 1 201 ? 31.960 -5.464 -147.322 1.00 20.09 200 PRO A O 1
ATOM 3169 N N . PHE A 1 202 ? 33.968 -5.574 -148.325 1.00 17.95 201 PHE A N 1
ATOM 3170 C CA . PHE A 1 202 ? 34.575 -4.631 -147.422 1.00 17.47 201 PHE A CA 1
ATOM 3171 C C . PHE A 1 202 ? 33.855 -3.286 -147.418 1.00 17.08 201 PHE A C 1
ATOM 3172 O O . PHE A 1 202 ? 33.876 -2.573 -146.379 1.00 19.75 201 PHE A O 1
ATOM 3189 N N . SER A 1 203 ? 33.202 -2.908 -148.508 1.00 16.30 202 SER A N 1
ATOM 3190 C CA . SER A 1 203 ? 32.580 -1.595 -148.612 1.00 15.16 202 SER A CA 1
ATOM 3191 C C . SER A 1 203 ? 31.158 -1.544 -148.092 1.00 15.87 202 SER A C 1
ATOM 3192 O O . SER A 1 203 ? 30.621 -0.453 -148.003 1.00 16.42 202 SER A O 1
ATOM 3200 N N . LEU A 1 204 ? 30.529 -2.685 -147.725 1.00 16.36 203 LEU A N 1
ATOM 3201 C CA . LEU A 1 204 ? 29.115 -2.646 -147.363 1.00 16.66 203 LEU A CA 1
ATOM 3202 C C . LEU A 1 204 ? 28.898 -1.856 -146.054 1.00 15.90 203 LEU A C 1
ATOM 3203 O O . LEU A 1 204 ? 28.043 -0.957 -146.013 1.00 16.47 203 LEU A O 1
ATOM 3219 N N . LEU A 1 205 ? 29.592 -2.205 -144.984 1.00 16.73 204 LEU A N 1
ATOM 3220 C CA . LEU A 1 205 ? 29.431 -1.451 -143.749 1.00 17.90 204 LEU A CA 1
ATOM 3221 C C . LEU A 1 205 ? 29.799 0.009 -143.918 1.00 17.18 204 LEU A C 1
ATOM 3222 O O . LEU A 1 205 ? 29.007 0.863 -143.500 1.00 16.01 204 LEU A O 1
ATOM 3238 N N . PRO A 1 206 ? 30.914 0.352 -144.572 1.00 16.02 205 PRO A N 1
ATOM 3239 C CA . PRO A 1 206 ? 31.214 1.775 -144.844 1.00 15.88 205 PRO A CA 1
ATOM 3240 C C . PRO A 1 206 ? 30.083 2.472 -145.578 1.00 15.16 205 PRO A C 1
ATOM 3241 O O . PRO A 1 206 ? 29.800 3.640 -145.273 1.00 16.15 205 PRO A O 1
ATOM 3252 N N . LEU A 1 207 ? 29.460 1.834 -146.560 1.00 14.74 206 LEU A N 1
ATOM 3253 C CA . LEU A 1 207 ? 28.359 2.469 -147.267 1.00 14.84 206 LEU A CA 1
ATOM 3254 C C . LEU A 1 207 ? 27.148 2.638 -146.349 1.00 15.59 206 LEU A C 1
ATOM 3255 O O . LEU A 1 207 ? 26.483 3.668 -146.419 1.00 17.02 206 LEU A O 1
ATOM 3271 N N . ARG A 1 208 ? 26.839 1.648 -145.493 1.00 17.06 207 ARG A N 1
ATOM 3272 C CA . ARG A 1 208 ? 25.726 1.863 -144.583 1.00 16.15 207 ARG A CA 1
ATOM 3273 C C . ARG A 1 208 ? 25.974 3.089 -143.706 1.00 16.21 207 ARG A C 1
ATOM 3274 O O . ARG A 1 208 ? 25.073 3.894 -143.479 1.00 18.29 207 ARG A O 1
ATOM 3295 N N . GLN A 1 209 ? 27.206 3.234 -143.207 1.00 16.04 208 GLN A N 1
ATOM 3296 C CA . GLN A 1 209 ? 27.549 4.333 -142.329 1.00 16.70 208 GLN A CA 1
ATOM 3297 C C . GLN A 1 209 ? 27.531 5.650 -143.070 1.00 16.07 208 GLN A C 1
ATOM 3298 O O . GLN A 1 209 ? 27.004 6.643 -142.576 1.00 16.91 208 GLN A O 1
ATOM 3312 N N . ALA A 1 210 ? 28.031 5.644 -144.314 1.00 15.38 209 ALA A N 1
ATOM 3313 C CA . ALA A 1 210 ? 27.988 6.870 -145.117 1.00 15.32 209 ALA A CA 1
ATOM 3314 C C . ALA A 1 210 ? 26.556 7.315 -145.399 1.00 16.47 209 ALA A C 1
ATOM 3315 O O . ALA A 1 210 ? 26.280 8.508 -145.390 1.00 16.18 209 ALA A O 1
ATOM 3322 N N . VAL A 1 211 ? 25.634 6.388 -145.626 1.00 16.13 210 VAL A N 1
ATOM 3323 C CA . VAL A 1 211 ? 24.235 6.768 -145.816 1.00 16.69 210 VAL A CA 1
ATOM 3324 C C . VAL A 1 211 ? 23.628 7.324 -144.539 1.00 17.96 210 VAL A C 1
ATOM 3325 O O . VAL A 1 211 ? 22.879 8.317 -144.540 1.00 18.95 210 VAL A O 1
ATOM 3338 N N . ARG A 1 212 ? 23.959 6.695 -143.414 1.00 16.05 211 ARG A N 1
ATOM 3339 C CA . ARG A 1 212 ? 23.474 7.204 -142.113 1.00 17.43 211 ARG A CA 1
ATOM 3340 C C . ARG A 1 212 ? 23.926 8.630 -141.901 1.00 17.94 211 ARG A C 1
ATOM 3341 O O . ARG A 1 212 ? 23.142 9.484 -141.387 1.00 19.91 211 ARG A O 1
ATOM 3362 N N . LEU A 1 213 ? 25.204 8.904 -142.167 1.00 17.68 212 LEU A N 1
ATOM 3363 C CA . LEU A 1 213 ? 25.782 10.220 -141.876 1.00 17.76 212 LEU A CA 1
ATOM 3364 C C . LEU A 1 213 ? 25.479 11.272 -142.947 1.00 17.98 212 LEU A C 1
ATOM 3365 O O . LEU A 1 213 ? 25.693 12.470 -142.694 1.00 18.83 212 LEU A O 1
ATOM 3381 N N . ASN A 1 214 ? 25.048 10.839 -144.133 1.00 17.81 213 ASN A N 1
ATOM 3382 C CA . ASN A 1 214 ? 24.786 11.730 -145.271 1.00 18.17 213 ASN A CA 1
ATOM 3383 C C . ASN A 1 214 ? 23.404 11.397 -145.821 1.00 19.11 213 ASN A C 1
ATOM 3384 O O . ASN A 1 214 ? 23.245 10.843 -146.907 1.00 19.03 213 ASN A O 1
ATOM 3395 N N . PRO A 1 215 ? 22.363 11.691 -145.055 1.00 20.22 214 PRO A N 1
ATOM 3396 C CA . PRO A 1 215 ? 21.057 11.133 -145.369 1.00 22.46 214 PRO A CA 1
ATOM 3397 C C . PRO A 1 215 ? 20.479 11.709 -146.638 1.00 22.48 214 PRO A C 1
ATOM 3398 O O . PRO A 1 215 ? 19.557 11.107 -147.204 1.00 24.04 214 PRO A O 1
ATOM 3409 N N . ASP A 1 216 ? 20.987 12.835 -147.112 1.00 21.14 215 ASP A N 1
ATOM 3410 C CA . ASP A 1 216 ? 20.416 13.432 -148.306 1.00 23.80 215 ASP A CA 1
ATOM 3411 C C . ASP A 1 216 ? 21.203 13.064 -149.545 1.00 23.43 215 ASP A C 1
ATOM 3412 O O . ASP A 1 216 ? 20.903 13.560 -150.669 1.00 23.69 215 ASP A O 1
ATOM 3421 N N . ASN A 1 217 ? 22.192 12.172 -149.415 1.00 22.22 216 ASN A N 1
ATOM 3422 C CA . ASN A 1 217 ? 23.118 11.896 -150.528 1.00 19.11 216 ASN A CA 1
ATOM 3423 C C . ASN A 1 217 ? 22.624 10.699 -151.343 1.00 17.72 216 ASN A C 1
ATOM 3424 O O . ASN A 1 217 ? 22.892 9.556 -151.010 1.00 19.77 216 ASN A O 1
ATOM 3435 N N . GLY A 1 218 ? 21.986 10.964 -152.486 1.00 18.23 217 GLY A N 1
ATOM 3436 C CA . GLY A 1 218 ? 21.439 9.892 -153.288 1.00 18.00 217 GLY A CA 1
ATOM 3437 C C . GLY A 1 218 ? 22.500 9.060 -153.970 1.00 17.17 217 GLY A C 1
ATOM 3438 O O . GLY A 1 218 ? 22.322 7.865 -154.221 1.00 17.73 217 GLY A O 1
ATOM 3442 N N . TYR A 1 219 ? 23.600 9.689 -154.300 1.00 16.06 218 TYR A N 1
ATOM 3443 C CA . TYR A 1 219 ? 24.712 8.993 -154.926 1.00 16.28 218 TYR A CA 1
ATOM 3444 C C . TYR A 1 219 ? 25.192 7.839 -154.054 1.00 16.54 218 TYR A C 1
ATOM 3445 O O . TYR A 1 219 ? 25.375 6.726 -154.552 1.00 17.39 218 TYR A O 1
ATOM 3463 N N . ILE A 1 220 ? 25.400 8.095 -152.755 1.00 16.42 219 ILE A N 1
ATOM 3464 C CA . ILE A 1 220 ? 25.832 7.025 -151.870 1.00 16.20 219 ILE A CA 1
ATOM 3465 C C . ILE A 1 220 ? 24.771 5.949 -151.764 1.00 14.85 219 ILE A C 1
ATOM 3466 O O . ILE A 1 220 ? 25.088 4.758 -151.692 1.00 16.00 219 ILE A O 1
ATOM 3482 N N . LYS A 1 221 ? 23.488 6.331 -151.712 1.00 1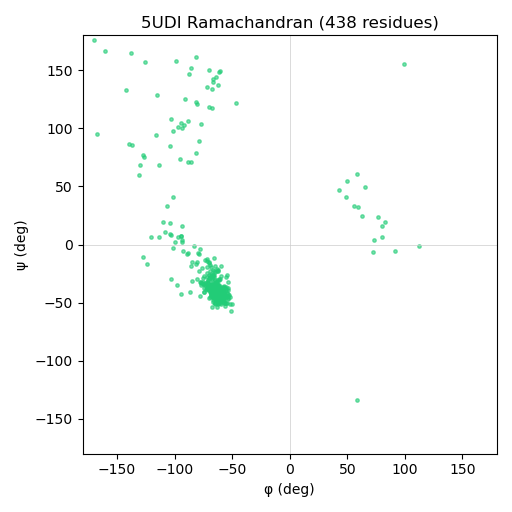5.26 220 LYS A N 1
ATOM 3483 C CA . LYS A 1 221 ? 22.424 5.345 -151.597 1.00 16.85 220 LYS A CA 1
ATOM 3484 C C . LYS A 1 221 ? 22.407 4.372 -152.749 1.00 15.83 220 LYS A C 1
ATOM 3485 O O . LYS A 1 221 ? 22.175 3.187 -152.546 1.00 16.51 220 LYS A O 1
ATOM 3504 N N . VAL A 1 222 ? 22.655 4.825 -153.981 1.00 15.47 221 VAL A N 1
ATOM 3505 C CA . VAL A 1 222 ? 22.597 3.880 -155.094 1.00 15.98 221 VAL A CA 1
ATOM 3506 C C . VAL A 1 222 ? 23.822 2.963 -155.114 1.00 15.16 221 VAL A C 1
ATOM 3507 O O . VAL A 1 222 ? 23.723 1.824 -155.553 1.00 16.35 221 VAL A O 1
ATOM 3520 N N . LEU A 1 223 ? 24.978 3.368 -154.594 1.00 14.98 222 LEU A N 1
ATOM 3521 C CA . LEU A 1 223 ? 26.085 2.434 -154.437 1.00 13.89 222 LEU A CA 1
ATOM 3522 C C . LEU A 1 223 ? 25.771 1.404 -153.372 1.00 15.41 222 LEU A C 1
ATOM 3523 O O . LEU A 1 223 ? 26.078 0.218 -153.537 1.00 16.12 222 LEU A O 1
ATOM 3539 N N . LEU A 1 224 ? 25.185 1.848 -152.251 1.00 15.43 223 LEU A N 1
ATOM 3540 C CA . LEU A 1 224 ? 24.730 0.879 -151.219 1.00 15.29 223 LEU A CA 1
ATOM 3541 C C . LEU A 1 224 ? 23.762 -0.119 -151.825 1.00 15.92 223 LEU A C 1
ATOM 3542 O O . LEU A 1 224 ? 23.897 -1.352 -151.621 1.00 16.09 223 LEU A O 1
ATOM 3558 N N . ALA A 1 225 ? 22.833 0.382 -152.661 1.00 15.83 224 ALA A N 1
ATOM 3559 C CA . ALA A 1 225 ? 21.887 -0.509 -153.319 1.00 16.56 224 ALA A CA 1
ATOM 3560 C C . ALA A 1 225 ? 22.621 -1.556 -154.155 1.00 17.28 224 ALA A C 1
ATOM 3561 O O . ALA A 1 225 ? 22.245 -2.747 -154.166 1.00 17.21 224 ALA A O 1
ATOM 3568 N N . LEU A 1 226 ? 23.619 -1.107 -154.939 1.00 16.19 225 LEU A N 1
ATOM 3569 C CA . LEU A 1 226 ? 24.310 -2.029 -155.821 1.00 15.61 225 LEU A CA 1
ATOM 3570 C C . LEU A 1 226 ? 25.119 -3.041 -155.019 1.00 16.17 225 LEU A C 1
ATOM 3571 O O . LEU A 1 226 ? 25.228 -4.199 -155.423 1.00 17.45 225 LEU A O 1
ATOM 3587 N N . LYS A 1 227 ? 25.746 -2.635 -153.887 1.00 15.06 226 LYS A N 1
ATOM 3588 C CA . LYS A 1 227 ? 26.500 -3.600 -153.113 1.00 16.09 226 LYS A CA 1
ATOM 3589 C C . LYS A 1 227 ? 25.556 -4.608 -152.481 1.00 17.20 226 LYS A C 1
ATOM 3590 O O . LYS A 1 227 ? 25.877 -5.795 -152.408 1.00 17.34 226 LYS A O 1
ATOM 3609 N N . LEU A 1 228 ? 24.381 -4.156 -152.010 1.00 18.14 227 LEU A N 1
ATOM 3610 C CA . LEU A 1 228 ? 23.358 -5.081 -151.490 1.00 18.39 227 LEU A CA 1
ATOM 3611 C C . LEU A 1 228 ? 22.923 -6.060 -152.570 1.00 19.13 227 LEU A C 1
ATOM 3612 O O . LEU A 1 228 ? 22.823 -7.256 -152.330 1.00 20.63 227 LEU A O 1
ATOM 3628 N N . GLN A 1 229 ? 22.752 -5.585 -153.805 1.00 19.11 228 GLN A N 1
ATOM 3629 C CA . GLN A 1 229 ? 22.440 -6.501 -154.895 1.00 20.66 228 GLN A CA 1
ATOM 3630 C C . GLN A 1 229 ? 23.580 -7.509 -155.119 1.00 21.02 228 GLN A C 1
ATOM 3631 O O . GLN A 1 229 ? 23.316 -8.714 -155.334 1.00 21.35 228 GLN A O 1
ATOM 3645 N N . ASP A 1 230 ? 24.839 -7.058 -155.069 1.00 19.36 229 ASP A N 1
ATOM 3646 C CA . ASP A 1 230 ? 25.982 -7.963 -155.204 1.00 21.03 229 ASP A CA 1
ATOM 3647 C C . ASP A 1 230 ? 25.896 -9.089 -154.173 1.00 21.81 229 ASP A C 1
ATOM 3648 O O . ASP A 1 230 ? 26.257 -10.238 -154.468 1.00 23.35 229 ASP A O 1
ATOM 3657 N N . GLU A 1 231 ? 25.446 -8.773 -152.967 1.00 20.21 230 GLU A N 1
ATOM 3658 C CA . GLU A 1 231 ? 25.440 -9.668 -151.824 1.00 21.86 230 GLU A CA 1
ATOM 3659 C C . GLU A 1 231 ? 24.132 -10.399 -151.701 1.00 24.54 230 GLU A C 1
ATOM 3660 O O . GLU A 1 231 ? 23.893 -11.059 -150.667 1.00 27.79 230 GLU A O 1
ATOM 3672 N N . GLY A 1 232 ? 23.331 -10.410 -152.740 1.00 23.65 231 GLY A N 1
ATOM 3673 C CA . GLY A 1 232 ? 22.110 -11.187 -152.722 1.00 26.35 231 GLY A CA 1
ATOM 3674 C C . GLY A 1 232 ? 20.975 -10.598 -151.933 1.00 29.10 231 GLY A C 1
ATOM 3675 O O . GLY A 1 232 ? 20.124 -11.344 -151.448 1.00 34.83 231 GLY A O 1
ATOM 3679 N N . GLN A 1 233 ? 20.964 -9.290 -151.735 1.00 25.54 232 GLN A N 1
ATOM 3680 C CA A GLN A 1 233 ? 19.931 -8.583 -150.992 0.55 25.74 232 GLN A CA 1
ATOM 3681 C CA B GLN A 1 233 ? 19.902 -8.598 -151.010 0.45 25.57 232 GLN A CA 1
ATOM 3682 C C . GLN A 1 233 ? 19.301 -7.531 -151.930 1.00 23.99 232 GLN A C 1
ATOM 3683 O O . GLN A 1 233 ? 19.231 -6.362 -151.581 1.00 23.50 232 GLN A O 1
ATOM 3710 N N . GLU A 1 234 ? 18.833 -7.953 -153.095 1.00 24.45 233 GLU A N 1
ATOM 3711 C CA . GLU A 1 234 ? 18.346 -7.004 -154.109 1.00 24.48 233 GLU A CA 1
ATOM 3712 C C . GLU A 1 234 ? 17.121 -6.257 -153.631 1.00 24.38 233 GLU A C 1
ATOM 3713 O O . GLU A 1 234 ? 16.982 -5.063 -153.855 1.00 23.45 233 GLU A O 1
ATOM 3725 N N . ALA A 1 235 ? 16.231 -6.923 -152.902 1.00 25.23 234 ALA A N 1
ATOM 3726 C CA . ALA A 1 235 ? 15.042 -6.224 -152.428 1.00 26.36 234 ALA A CA 1
ATOM 3727 C C . ALA A 1 235 ? 15.376 -5.127 -151.428 1.00 23.57 234 ALA A C 1
ATOM 3728 O O . ALA A 1 235 ? 14.810 -4.041 -151.516 1.00 24.17 234 ALA A O 1
ATOM 3735 N N . GLU A 1 236 ? 16.294 -5.354 -150.495 1.00 23.83 235 GLU A N 1
ATOM 3736 C CA . GLU A 1 236 ? 16.723 -4.249 -149.638 1.00 25.30 235 GLU A CA 1
ATOM 3737 C C . GLU A 1 236 ? 17.347 -3.131 -150.469 1.00 23.03 235 GLU A C 1
ATOM 3738 O O . GLU A 1 236 ? 17.107 -1.925 -150.242 1.00 22.40 235 GLU A O 1
ATOM 3750 N N . GLY A 1 237 ? 18.179 -3.509 -151.412 1.00 22.14 236 GLY A N 1
ATOM 3751 C CA . GLY A 1 237 ? 18.798 -2.493 -152.263 1.00 20.80 236 GLY A CA 1
ATOM 3752 C C . GLY A 1 237 ? 17.778 -1.664 -152.992 1.00 20.41 236 GLY A C 1
ATOM 3753 O O . GLY A 1 237 ? 17.955 -0.456 -153.166 1.00 20.18 236 GLY A O 1
ATOM 3757 N N . GLU A 1 238 ? 16.739 -2.320 -153.533 1.00 20.24 237 GLU A N 1
ATOM 3758 C CA . GLU A 1 238 ? 15.788 -1.573 -154.346 1.00 21.26 237 GLU A CA 1
ATOM 3759 C C . GLU A 1 238 ? 15.139 -0.470 -153.517 1.00 21.39 237 GLU A C 1
ATOM 3760 O O . GLU A 1 238 ? 14.695 0.542 -154.080 1.00 22.19 237 GLU A O 1
ATOM 3772 N N . LYS A 1 239 ? 15.001 -0.661 -152.198 1.00 21.50 238 LYS A N 1
ATOM 3773 C CA . LYS A 1 239 ? 14.430 0.406 -151.364 1.00 22.16 238 LYS A CA 1
ATOM 3774 C C . LYS A 1 239 ? 15.294 1.676 -151.424 1.00 21.36 238 LYS A C 1
ATOM 3775 O O . LYS A 1 239 ? 14.780 2.798 -151.469 1.00 22.37 238 LYS A O 1
ATOM 3794 N N . TYR A 1 240 ? 16.598 1.499 -151.449 1.00 19.78 239 TYR A N 1
ATOM 3795 C CA . TYR A 1 240 ? 17.499 2.640 -151.566 1.00 19.10 239 TYR A CA 1
ATOM 3796 C C . TYR A 1 240 ? 17.474 3.249 -152.963 1.00 19.10 239 TYR A C 1
ATOM 3797 O O . TYR A 1 240 ? 17.579 4.456 -153.083 1.00 20.64 239 TYR A O 1
ATOM 3815 N N . ILE A 1 241 ? 17.357 2.440 -154.001 1.00 17.76 240 ILE A N 1
ATOM 3816 C CA . ILE A 1 241 ? 17.158 2.972 -155.366 1.00 17.89 240 ILE A CA 1
ATOM 3817 C C . ILE A 1 241 ? 15.941 3.874 -155.369 1.00 18.84 240 ILE A C 1
ATOM 3818 O O . ILE A 1 241 ? 15.990 5.011 -155.848 1.00 20.35 240 ILE A O 1
ATOM 3834 N N . GLU A 1 242 ? 14.825 3.390 -154.835 1.00 19.68 241 GLU A N 1
ATOM 3835 C CA . GLU A 1 242 ? 13.604 4.219 -154.852 1.00 23.06 241 GLU A CA 1
ATOM 3836 C C . GLU A 1 242 ? 13.777 5.510 -154.078 1.00 23.78 241 GLU A C 1
ATOM 3837 O O . GLU A 1 242 ? 13.302 6.552 -154.539 1.00 26.08 241 GLU A O 1
ATOM 3849 N N . GLU A 1 243 ? 14.468 5.485 -152.918 1.00 21.23 242 GLU A N 1
ATOM 3850 C CA . GLU A 1 243 ? 14.667 6.701 -152.137 1.00 22.02 242 GLU A CA 1
ATOM 3851 C C . GLU A 1 243 ? 15.519 7.678 -152.917 1.00 22.02 242 GLU A C 1
ATOM 3852 O O . GLU A 1 243 ? 15.240 8.867 -152.919 1.00 24.15 242 GLU A O 1
ATOM 3864 N N . ALA A 1 244 ? 16.540 7.184 -153.626 1.00 19.79 243 ALA A N 1
ATOM 3865 C CA . ALA A 1 244 ? 17.413 8.078 -154.390 1.00 18.55 243 ALA A CA 1
ATOM 3866 C C . ALA A 1 244 ? 16.672 8.716 -155.541 1.00 18.94 243 ALA A C 1
ATOM 3867 O O . ALA A 1 244 ? 16.885 9.905 -155.842 1.00 21.07 243 ALA A O 1
ATOM 3874 N N . LEU A 1 245 ? 15.847 7.939 -156.219 1.00 17.54 244 LEU A N 1
ATOM 3875 C CA . LEU A 1 245 ? 15.103 8.449 -157.371 1.00 19.06 244 LEU A CA 1
ATOM 3876 C C . LEU A 1 245 ? 14.044 9.464 -156.933 1.00 23.15 244 LEU A C 1
ATOM 3877 O O . LEU A 1 245 ? 13.590 10.257 -157.779 1.00 25.01 244 LEU A O 1
ATOM 3893 N N . ALA A 1 246 ? 13.647 9.473 -155.678 1.00 24.85 245 ALA A N 1
ATOM 3894 C CA . ALA A 1 246 ? 12.689 10.467 -155.212 1.00 27.26 245 ALA A CA 1
ATOM 3895 C C . ALA A 1 246 ? 13.323 11.810 -154.859 1.00 27.22 245 ALA A C 1
ATOM 3896 O O . ALA A 1 246 ? 12.581 12.758 -154.528 1.00 29.79 245 ALA A O 1
ATOM 3903 N N A ASN A 1 247 ? 14.661 11.893 -154.872 0.54 25.54 246 ASN A N 1
ATOM 3904 N N B ASN A 1 247 ? 14.624 11.935 -154.953 0.46 25.56 246 ASN A N 1
ATOM 3905 C CA A ASN A 1 247 ? 15.524 13.008 -154.455 0.54 27.21 246 ASN A CA 1
ATOM 3906 C CA B ASN A 1 247 ? 15.263 13.161 -154.551 0.46 24.69 246 ASN A CA 1
ATOM 3907 C C A ASN A 1 247 ? 15.986 13.643 -155.776 0.54 23.83 246 ASN A C 1
ATOM 3908 C C B ASN A 1 247 ? 16.207 13.681 -155.628 0.46 23.79 246 ASN A C 1
ATOM 3909 O O A ASN A 1 247 ? 16.197 12.920 -156.762 0.54 25.47 246 ASN A O 1
ATOM 3910 O O B ASN A 1 247 ? 16.988 12.941 -156.243 0.46 25.60 246 ASN A O 1
ATOM 3931 N N . MET A 1 248 ? 16.118 14.974 -155.817 1.00 21.06 247 MET A N 1
ATOM 3932 C CA . MET A 1 248 ? 16.766 15.603 -156.955 1.00 18.51 247 MET A CA 1
ATOM 3933 C C . MET A 1 248 ? 18.271 15.681 -156.839 1.00 20.26 247 MET A C 1
ATOM 3934 O O . MET A 1 248 ? 18.911 15.953 -157.876 1.00 23.64 247 MET A O 1
ATOM 3948 N N . SER A 1 249 ? 18.851 15.431 -155.662 1.00 24.37 248 SER A N 1
ATOM 3949 C CA A SER A 1 249 ? 20.279 15.648 -155.500 0.35 27.22 248 SER A CA 1
ATOM 3950 C CA B SER A 1 249 ? 20.293 15.609 -155.457 0.65 27.37 248 SER A CA 1
ATOM 3951 C C . SER A 1 249 ? 21.061 14.672 -156.374 1.00 23.65 248 SER A C 1
ATOM 3952 O O . SER A 1 249 ? 20.836 13.469 -156.354 1.00 22.22 248 SER A O 1
ATOM 3967 N N . SER A 1 250 ? 21.902 15.245 -157.216 1.00 21.76 249 SER A N 1
ATOM 3968 C CA . SER A 1 250 ? 22.806 14.469 -158.101 1.00 19.93 249 SER A CA 1
ATOM 3969 C C . SER A 1 250 ? 22.050 13.478 -158.993 1.00 19.46 249 SER A C 1
ATOM 3970 O O . SER A 1 250 ? 22.489 12.377 -159.283 1.00 18.26 249 SER A O 1
ATOM 3978 N N . GLN A 1 251 ? 20.833 13.884 -159.372 1.00 19.67 250 GLN A N 1
ATOM 3979 C CA A GLN A 1 251 ? 19.900 13.003 -160.069 0.50 21.72 250 GLN A CA 1
ATOM 3980 C CA B GLN A 1 251 ? 19.921 12.956 -160.025 0.50 21.88 250 GLN A CA 1
ATOM 3981 C C . GLN A 1 251 ? 20.567 12.249 -161.211 1.00 18.66 250 GLN A C 1
ATOM 3982 O O . GLN A 1 251 ? 20.334 11.080 -161.413 1.00 17.87 250 GLN A O 1
ATOM 4009 N N . THR A 1 252 ? 21.319 12.955 -162.073 1.00 18.26 251 THR A N 1
ATOM 4010 C CA . THR A 1 252 ? 21.850 12.315 -163.271 1.00 19.83 251 THR A CA 1
ATOM 4011 C C . THR A 1 252 ? 22.825 11.195 -162.971 1.00 19.82 251 THR A C 1
ATOM 4012 O O . THR A 1 252 ? 22.850 10.154 -163.654 1.00 19.82 251 THR A O 1
ATOM 4023 N N . TYR A 1 253 ? 23.531 11.328 -161.845 1.00 17.95 252 TYR A N 1
ATOM 4024 C CA . TYR A 1 253 ? 24.402 10.254 -161.394 1.00 16.52 252 TYR A CA 1
ATOM 4025 C C . TYR A 1 253 ? 23.579 9.106 -160.814 1.00 15.89 252 TYR A C 1
ATOM 4026 O O . TYR A 1 253 ? 23.884 7.934 -161.009 1.00 17.35 252 TYR A O 1
ATOM 4044 N N . VAL A 1 254 ? 22.540 9.429 -160.052 1.00 16.11 253 VAL A N 1
ATOM 4045 C CA . VAL A 1 254 ? 21.601 8.427 -159.530 1.00 17.24 253 VAL A CA 1
ATOM 4046 C C . VAL A 1 254 ? 21.065 7.596 -160.674 1.00 17.57 253 VAL A C 1
ATOM 4047 O O . VAL A 1 254 ? 20.952 6.369 -160.585 1.00 18.03 253 VAL A O 1
ATOM 4060 N N . PHE A 1 255 ? 20.703 8.258 -161.776 1.00 16.72 254 PHE A N 1
ATOM 4061 C CA . PHE A 1 255 ? 20.194 7.503 -162.919 1.00 15.60 254 PHE A CA 1
ATOM 4062 C C . PHE A 1 255 ? 21.183 6.472 -163.460 1.00 15.87 254 PHE A C 1
ATOM 4063 O O . PHE A 1 255 ? 20.764 5.396 -163.884 1.00 16.12 254 PHE A O 1
ATOM 4080 N N . ARG A 1 256 ? 22.486 6.786 -163.505 1.00 17.11 255 ARG A N 1
ATOM 4081 C CA . ARG A 1 256 ? 23.479 5.820 -163.983 1.00 15.52 255 ARG A CA 1
ATOM 4082 C C . ARG A 1 256 ? 23.422 4.535 -163.183 1.00 15.35 255 ARG A C 1
ATOM 4083 O O . ARG A 1 256 ? 23.403 3.431 -163.750 1.00 16.47 255 ARG A O 1
ATOM 4104 N N . TYR A 1 257 ? 23.512 4.669 -161.866 1.00 15.51 256 TYR A N 1
ATOM 4105 C CA . TYR A 1 257 ? 23.630 3.497 -161.019 1.00 15.33 256 TYR A CA 1
ATOM 4106 C C . TYR A 1 257 ? 22.293 2.806 -160.862 1.00 15.86 256 TYR A C 1
ATOM 4107 O O . TYR A 1 257 ? 22.265 1.576 -160.760 1.00 17.16 256 TYR A O 1
ATOM 4125 N N . ALA A 1 258 ? 21.169 3.531 -160.809 1.00 15.66 257 ALA A N 1
ATOM 4126 C CA . ALA A 1 258 ? 19.869 2.869 -160.835 1.00 16.97 257 ALA A CA 1
ATOM 4127 C C . ALA A 1 258 ? 19.708 2.065 -162.115 1.00 16.14 257 ALA A C 1
ATOM 4128 O O . ALA A 1 258 ? 19.160 0.960 -162.095 1.00 16.97 257 ALA A O 1
ATOM 4135 N N . ALA A 1 259 ? 20.190 2.597 -163.229 1.00 16.47 258 ALA A N 1
ATOM 4136 C CA . ALA A 1 259 ? 20.143 1.851 -164.472 1.00 17.29 258 ALA A CA 1
ATOM 4137 C C . ALA A 1 259 ? 20.939 0.568 -164.387 1.00 17.00 258 ALA A C 1
ATOM 4138 O O . ALA A 1 259 ? 20.467 -0.485 -164.848 1.00 18.12 258 ALA A O 1
ATOM 4145 N N . LYS A 1 260 ? 22.135 0.604 -163.809 1.00 15.43 259 LYS A N 1
ATOM 4146 C CA . LYS A 1 260 ? 22.866 -0.642 -163.615 1.00 14.20 259 LYS A CA 1
ATOM 4147 C C . LYS A 1 260 ? 22.063 -1.599 -162.763 1.00 16.64 259 LYS A C 1
ATOM 4148 O O . LYS A 1 260 ? 21.950 -2.794 -163.082 1.00 18.47 259 LYS A O 1
ATOM 4167 N N . PHE A 1 261 ? 21.512 -1.099 -161.657 1.00 15.83 260 PHE A N 1
ATOM 4168 C CA . PHE A 1 261 ? 20.696 -1.921 -160.770 1.00 16.28 260 PHE A CA 1
ATOM 4169 C C . PHE A 1 261 ? 19.558 -2.606 -161.522 1.00 18.14 260 PHE A C 1
ATOM 4170 O O . PHE A 1 261 ? 19.373 -3.836 -161.399 1.00 18.77 260 PHE A O 1
ATOM 4187 N N . TYR A 1 262 ? 18.795 -1.826 -162.293 1.00 16.76 261 TYR A N 1
ATOM 4188 C CA . TYR A 1 262 ? 17.670 -2.410 -163.030 1.00 18.28 261 TYR A CA 1
ATOM 4189 C C . TYR A 1 262 ? 18.123 -3.354 -164.128 1.00 18.59 261 TYR A C 1
ATOM 4190 O O . TYR A 1 262 ? 17.482 -4.398 -164.317 1.00 19.06 261 TYR A O 1
ATOM 4208 N N . ARG A 1 263 ? 19.211 -3.080 -164.840 1.00 18.73 262 ARG A N 1
ATOM 4209 C CA . ARG A 1 263 ? 19.695 -4.050 -165.833 1.00 19.56 262 ARG A CA 1
ATOM 4210 C C . ARG A 1 263 ? 20.043 -5.375 -165.194 1.00 20.06 262 ARG A C 1
ATOM 4211 O O . ARG A 1 263 ? 19.592 -6.435 -165.651 1.00 21.09 262 ARG A O 1
ATOM 4232 N N . ARG A 1 264 ? 20.759 -5.342 -164.040 1.00 19.11 263 ARG A N 1
ATOM 4233 C CA . ARG A 1 264 ? 21.170 -6.573 -163.374 1.00 19.90 263 ARG A CA 1
ATOM 4234 C C . ARG A 1 264 ? 19.960 -7.316 -162.820 1.00 22.17 263 ARG A C 1
ATOM 4235 O O . ARG A 1 264 ? 19.990 -8.549 -162.739 1.00 24.12 263 ARG A O 1
ATOM 4256 N N . LYS A 1 265 ? 18.897 -6.594 -162.444 1.00 21.30 264 LYS A N 1
ATOM 4257 C CA . LYS A 1 265 ? 17.660 -7.218 -161.995 1.00 23.36 264 LYS A CA 1
ATOM 4258 C C . LYS A 1 265 ? 16.902 -7.874 -163.127 1.00 24.43 264 LYS A C 1
ATOM 4259 O O . LYS A 1 265 ? 16.071 -8.741 -162.868 1.00 26.92 264 LYS A O 1
ATOM 4278 N N . GLY A 1 266 ? 17.104 -7.432 -164.355 1.00 22.95 265 GLY A N 1
ATOM 4279 C CA . GLY A 1 266 ? 16.371 -7.965 -165.488 1.00 24.73 265 GLY A CA 1
ATOM 4280 C C . GLY A 1 266 ? 15.418 -6.991 -166.115 1.00 25.45 265 GLY A C 1
ATOM 4281 O O . GLY A 1 266 ? 14.788 -7.323 -167.117 1.00 28.57 265 GLY A O 1
ATOM 4285 N N . SER A 1 267 ? 15.320 -5.792 -165.585 1.00 21.90 266 SER A N 1
ATOM 4286 C CA . SER A 1 267 ? 14.425 -4.759 -166.087 1.00 21.49 266 SER A CA 1
ATOM 4287 C C . SER A 1 267 ? 15.203 -3.856 -167.038 1.00 21.83 266 SER A C 1
ATOM 4288 O O . SER A 1 267 ? 15.523 -2.725 -166.727 1.00 21.33 266 SER A O 1
ATOM 4296 N N . VAL A 1 268 ? 15.474 -4.385 -168.228 1.00 22.55 267 VAL A N 1
ATOM 4297 C CA . VAL A 1 268 ? 16.401 -3.708 -169.136 1.00 22.58 267 VAL A CA 1
ATOM 4298 C C . VAL A 1 268 ? 15.742 -2.507 -169.772 1.00 22.92 267 VAL A C 1
ATOM 4299 O O . VAL A 1 268 ? 16.409 -1.523 -170.039 1.00 21.49 267 VAL A O 1
ATOM 4312 N N . ASP A 1 269 ? 14.426 -2.575 -170.045 1.00 24.64 268 ASP A N 1
ATOM 4313 C CA . ASP A 1 269 ? 13.729 -1.440 -170.616 1.00 28.44 268 ASP A CA 1
ATOM 4314 C C . ASP A 1 269 ? 13.763 -0.268 -169.652 1.00 24.30 268 ASP A C 1
ATOM 4315 O O . ASP A 1 269 ? 13.976 0.876 -170.089 1.00 23.63 268 ASP A O 1
ATOM 4324 N N . LYS A 1 270 ? 13.595 -0.534 -168.341 1.00 23.12 269 LYS A N 1
ATOM 4325 C CA . LYS A 1 270 ? 13.641 0.545 -167.364 1.00 24.06 269 LYS A CA 1
ATOM 4326 C C . LYS A 1 270 ? 15.036 1.154 -167.329 1.00 21.45 269 LYS A C 1
ATOM 4327 O O . LYS A 1 270 ? 15.195 2.378 -167.251 1.00 21.74 269 LYS A O 1
ATOM 4346 N N . ALA A 1 271 ? 16.053 0.304 -167.358 1.00 20.53 270 ALA A N 1
ATOM 4347 C CA . ALA A 1 271 ? 17.430 0.787 -167.375 1.00 19.63 270 ALA A CA 1
ATOM 4348 C C . ALA A 1 271 ? 17.685 1.698 -168.564 1.00 19.05 270 ALA A C 1
ATOM 4349 O O . ALA A 1 271 ? 18.287 2.767 -168.430 1.00 18.76 270 ALA A O 1
ATOM 4356 N N . LEU A 1 272 ? 17.297 1.263 -169.774 1.00 18.12 271 LEU A N 1
ATOM 4357 C CA . LEU A 1 272 ? 17.517 2.096 -170.962 1.00 19.98 271 LEU A CA 1
ATOM 4358 C C . LEU A 1 272 ? 16.812 3.437 -170.864 1.00 20.54 271 LEU A C 1
ATOM 4359 O O . LEU A 1 272 ? 17.371 4.453 -171.300 1.00 21.75 271 LEU A O 1
ATOM 4375 N N . GLU A 1 273 ? 15.590 3.475 -170.308 1.00 20.62 272 GLU A N 1
ATOM 4376 C CA . GLU A 1 273 ? 14.886 4.743 -170.133 1.00 23.80 272 GLU A CA 1
ATOM 4377 C C . GLU A 1 273 ? 15.689 5.713 -169.267 1.00 21.91 272 GLU A C 1
ATOM 4378 O O . GLU A 1 273 ? 15.874 6.892 -169.627 1.00 22.23 272 GLU A O 1
ATOM 4390 N N . LEU A 1 274 ? 16.273 5.193 -168.170 1.00 20.72 273 LEU A N 1
ATOM 4391 C CA . LEU A 1 274 ? 17.049 6.051 -167.294 1.00 18.69 273 LEU A CA 1
ATOM 4392 C C . LEU A 1 274 ? 18.326 6.516 -167.971 1.00 18.03 273 LEU A C 1
ATOM 4393 O O . LEU A 1 274 ? 18.746 7.675 -167.828 1.00 17.71 273 LEU A O 1
ATOM 4409 N N . LEU A 1 275 ? 18.985 5.599 -168.683 1.00 18.04 274 LEU A N 1
ATOM 4410 C CA . LEU A 1 275 ? 20.233 5.968 -169.334 1.00 18.08 274 LEU A CA 1
ATOM 4411 C C . LEU A 1 275 ? 20.023 7.005 -170.436 1.00 19.04 274 LEU A C 1
ATOM 4412 O O . LEU A 1 275 ? 20.884 7.871 -170.635 1.00 18.67 274 LEU A O 1
ATOM 4428 N N . LYS A 1 276 ? 18.918 6.911 -171.172 1.00 18.93 275 LYS A N 1
ATOM 4429 C CA . LYS A 1 276 ? 18.671 7.880 -172.234 1.00 20.14 275 LYS A CA 1
ATOM 4430 C C . LYS A 1 276 ? 18.429 9.272 -171.643 1.00 19.79 275 LYS A C 1
ATOM 4431 O O . LYS A 1 276 ? 18.903 10.257 -172.217 1.00 20.48 275 LYS A O 1
ATOM 4450 N N . LYS A 1 277 ? 17.786 9.346 -170.472 1.00 19.51 276 LYS A N 1
ATOM 4451 C CA . LYS A 1 277 ? 17.670 10.619 -169.778 1.00 20.03 276 LYS A CA 1
ATOM 4452 C C . LYS A 1 277 ? 19.019 11.120 -169.303 1.00 19.61 276 LYS A C 1
ATOM 4453 O O . LYS A 1 277 ? 19.349 12.286 -169.510 1.00 20.96 276 LYS A O 1
ATOM 4472 N N . ALA A 1 278 ? 19.808 10.249 -168.701 1.00 18.59 277 ALA A N 1
ATOM 4473 C CA . ALA A 1 278 ? 21.142 10.661 -168.261 1.00 17.28 277 ALA A CA 1
ATOM 4474 C C . ALA A 1 278 ? 22.025 11.130 -169.424 1.00 16.28 277 ALA A C 1
ATOM 4475 O O . ALA A 1 278 ? 22.791 12.101 -169.280 1.00 17.78 277 ALA A O 1
ATOM 4482 N N . LEU A 1 279 ? 21.913 10.523 -170.590 1.00 16.73 278 LEU A N 1
ATOM 4483 C CA . LEU A 1 279 ? 22.717 10.896 -171.747 1.00 17.30 278 LEU A CA 1
ATOM 4484 C C . LEU A 1 279 ? 22.347 12.281 -172.273 1.00 19.07 278 LEU A C 1
ATOM 4485 O O . LEU A 1 279 ? 23.188 12.983 -172.833 1.00 21.27 278 LEU A O 1
ATOM 4501 N N . GLN A 1 280 ? 21.109 12.721 -172.054 1.00 17.37 279 GLN A N 1
ATOM 4502 C CA . GLN A 1 280 ? 20.766 14.095 -172.385 1.00 17.30 279 GLN A CA 1
ATOM 4503 C C . GLN A 1 280 ? 21.570 15.105 -171.612 1.00 18.74 279 GLN A C 1
ATOM 4504 O O . GLN A 1 280 ? 21.829 16.207 -172.110 1.00 21.65 279 GLN A O 1
ATOM 4518 N N . GLU A 1 281 ? 21.976 14.767 -170.370 1.00 18.88 280 GLU A N 1
ATOM 4519 C CA A GLU A 1 281 ? 22.680 15.678 -169.484 0.53 19.11 280 GLU A CA 1
ATOM 4520 C CA B GLU A 1 281 ? 22.679 15.721 -169.548 0.47 18.85 280 GLU A CA 1
ATOM 4521 C C . GLU A 1 281 ? 24.185 15.564 -169.617 1.00 18.28 280 GLU A C 1
ATOM 4522 O O . GLU A 1 281 ? 24.907 16.591 -169.630 1.00 19.34 280 GLU A O 1
ATOM 4545 N N . THR A 1 282 ? 24.677 14.336 -169.702 1.00 17.71 281 THR A N 1
ATOM 4546 C CA . THR A 1 282 ? 26.128 14.116 -169.804 1.00 17.56 281 THR A CA 1
ATOM 4547 C C . THR A 1 282 ? 26.458 13.243 -171.015 1.00 17.14 281 THR A C 1
ATOM 4548 O O . THR A 1 282 ? 26.818 12.061 -170.911 1.00 17.77 281 THR A O 1
ATOM 4559 N N . PRO A 1 283 ? 26.394 13.811 -172.224 1.00 18.00 282 PRO A N 1
ATOM 4560 C CA . PRO A 1 283 ? 26.523 12.992 -173.397 1.00 17.77 282 PRO A CA 1
ATOM 4561 C C . PRO A 1 283 ? 27.939 12.468 -173.637 1.00 18.14 282 PRO A C 1
ATOM 4562 O O . PRO A 1 283 ? 28.102 11.572 -174.445 1.00 19.44 282 PRO A O 1
ATOM 4573 N N . THR A 1 284 ? 28.947 12.978 -172.950 1.00 17.50 283 THR A N 1
ATOM 4574 C CA . THR A 1 284 ? 30.322 12.499 -173.124 1.00 18.91 283 THR A CA 1
ATOM 4575 C C . THR A 1 284 ? 30.692 11.402 -172.118 1.00 17.16 283 THR A C 1
ATOM 4576 O O . THR A 1 284 ? 31.847 10.917 -172.166 1.00 17.14 283 THR A O 1
ATOM 4587 N N . SER A 1 285 ? 29.751 10.967 -171.292 1.00 16.42 284 SER A N 1
ATOM 4588 C CA . SER A 1 285 ? 30.064 10.012 -170.261 1.00 16.60 284 SER A CA 1
ATOM 4589 C C . SER A 1 285 ? 30.382 8.629 -170.832 1.00 15.48 284 SER A C 1
ATOM 4590 O O . SER A 1 285 ? 29.488 7.949 -171.377 1.00 16.91 284 SER A O 1
ATOM 4598 N N . VAL A 1 286 ? 31.619 8.142 -170.592 1.00 15.01 285 VAL A N 1
ATOM 4599 C CA . VAL A 1 286 ? 31.943 6.812 -171.077 1.00 15.98 285 VAL A CA 1
ATOM 4600 C C . VAL A 1 286 ? 31.251 5.718 -170.286 1.00 15.69 285 VAL A C 1
ATOM 4601 O O . VAL A 1 286 ? 30.957 4.639 -170.834 1.00 16.82 285 VAL A O 1
ATOM 4614 N N . LEU A 1 287 ? 30.954 5.984 -169.007 1.00 15.81 286 LEU A N 1
ATOM 4615 C CA . LEU A 1 287 ? 30.177 5.071 -168.206 1.00 16.00 286 LEU A CA 1
ATOM 4616 C C . LEU A 1 287 ? 28.797 4.931 -168.819 1.00 16.31 286 LEU A C 1
ATOM 4617 O O . LEU A 1 287 ? 28.318 3.812 -168.986 1.00 16.12 286 LEU A O 1
ATOM 4633 N N . LEU A 1 288 ? 28.131 6.047 -169.165 1.00 16.27 287 LEU A N 1
ATOM 4634 C CA . LEU A 1 288 ? 26.812 5.913 -169.786 1.00 16.03 287 LEU A CA 1
ATOM 4635 C C . LEU A 1 288 ? 26.889 5.142 -171.086 1.00 14.55 287 LEU A C 1
ATOM 4636 O O . LEU A 1 288 ? 26.028 4.303 -171.379 1.00 15.78 287 LEU A O 1
ATOM 4652 N N . HIS A 1 289 ? 27.823 5.481 -171.973 1.00 15.90 288 HIS A N 1
ATOM 4653 C CA . HIS A 1 289 ? 27.863 4.776 -173.248 1.00 15.82 288 HIS A CA 1
ATOM 4654 C C . HIS A 1 289 ? 28.104 3.302 -173.057 1.00 15.53 288 HIS A C 1
ATOM 4655 O O . HIS A 1 289 ? 27.464 2.481 -173.725 1.00 15.22 288 HIS A O 1
ATOM 4669 N N . HIS A 1 290 ? 29.000 2.921 -172.135 1.00 15.13 289 HIS A N 1
ATOM 4670 C CA . HIS A 1 290 ? 29.194 1.496 -171.864 1.00 15.72 289 HIS A CA 1
ATOM 4671 C C . HIS A 1 290 ? 27.935 0.839 -171.299 1.00 15.43 289 HIS A C 1
ATOM 4672 O O . HIS A 1 290 ? 27.557 -0.232 -171.749 1.00 16.36 289 HIS A O 1
ATOM 4686 N N . GLN A 1 291 ? 27.245 1.501 -170.341 1.00 15.59 290 GLN A N 1
ATOM 4687 C CA . GLN A 1 291 ? 26.035 0.927 -169.783 1.00 16.23 290 GLN A CA 1
ATOM 4688 C C . GLN A 1 291 ? 24.939 0.735 -170.828 1.00 16.86 290 GLN A C 1
ATOM 4689 O O . GLN A 1 291 ? 24.226 -0.278 -170.834 1.00 18.58 290 GLN A O 1
ATOM 4703 N N . ILE A 1 292 ? 24.807 1.709 -171.760 1.00 15.76 291 ILE A N 1
ATOM 4704 C CA . ILE A 1 292 ? 23.801 1.582 -172.811 1.00 16.74 291 ILE A CA 1
ATOM 4705 C C . ILE A 1 292 ? 24.127 0.399 -173.708 1.00 17.21 291 ILE A C 1
ATOM 4706 O O . ILE A 1 292 ? 23.281 -0.418 -174.039 1.00 18.35 291 ILE A O 1
ATOM 4722 N N . GLY A 1 293 ? 25.404 0.258 -174.054 1.00 17.60 292 GLY A N 1
ATOM 4723 C CA . GLY A 1 293 ? 25.848 -0.904 -174.777 1.00 18.13 292 GLY A CA 1
ATOM 4724 C C . GLY A 1 293 ? 25.543 -2.225 -174.086 1.00 17.88 292 GLY A C 1
ATOM 4725 O O . GLY A 1 293 ? 25.115 -3.181 -174.743 1.00 18.49 292 GLY A O 1
ATOM 4729 N N . LEU A 1 294 ? 25.721 -2.276 -172.757 1.00 17.37 293 LEU A N 1
ATOM 4730 C CA . LEU A 1 294 ? 25.380 -3.498 -172.029 1.00 17.57 293 LEU A CA 1
ATOM 4731 C C . LEU A 1 294 ? 23.908 -3.779 -172.069 1.00 17.73 293 LEU A C 1
ATOM 4732 O O . LEU A 1 294 ? 23.484 -4.935 -172.067 1.00 19.84 293 LEU A O 1
ATOM 4748 N N . CYS A 1 295 ? 23.094 -2.748 -172.076 1.00 17.64 294 CYS A N 1
ATOM 4749 C CA . CYS A 1 295 ? 21.654 -2.951 -172.207 1.00 18.57 294 CYS A CA 1
ATOM 4750 C C . CYS A 1 295 ? 21.270 -3.526 -173.557 1.00 20.39 294 CYS A C 1
ATOM 4751 O O . CYS A 1 295 ? 20.482 -4.473 -173.629 1.00 21.48 294 CYS A O 1
ATOM 4759 N N . TYR A 1 296 ? 21.838 -2.992 -174.642 1.00 19.88 295 TYR A N 1
ATOM 4760 C CA . TYR A 1 296 ? 21.549 -3.578 -175.929 1.00 19.97 295 TYR A CA 1
ATOM 4761 C C . TYR A 1 296 ? 22.049 -5.010 -176.026 1.00 19.72 295 TYR A C 1
ATOM 4762 O O . TYR A 1 296 ? 21.388 -5.843 -176.643 1.00 22.16 295 TYR A O 1
ATOM 4780 N N . LYS A 1 297 ? 23.201 -5.302 -175.423 1.00 18.67 296 LYS A N 1
ATOM 4781 C CA . LYS A 1 297 ? 23.685 -6.665 -175.359 1.00 20.56 296 LYS A CA 1
ATOM 4782 C C . LYS A 1 297 ? 22.697 -7.563 -174.660 1.00 22.80 296 LYS A C 1
ATOM 4783 O O . LYS A 1 297 ? 22.415 -8.673 -175.128 1.00 24.62 296 LYS A O 1
ATOM 4802 N N . ALA A 1 298 ? 22.171 -7.107 -173.538 1.00 21.84 297 ALA A N 1
ATOM 4803 C CA . ALA A 1 298 ? 21.196 -7.911 -172.827 1.00 22.44 297 ALA A CA 1
ATOM 4804 C C . ALA A 1 298 ? 19.957 -8.171 -173.659 1.00 23.38 297 ALA A C 1
ATOM 4805 O O . ALA A 1 298 ? 19.375 -9.259 -173.568 1.00 25.71 297 ALA A O 1
ATOM 4812 N N . GLN A 1 299 ? 19.492 -7.166 -174.395 1.00 22.77 298 GLN A N 1
ATOM 4813 C CA . GLN A 1 299 ? 18.324 -7.330 -175.255 1.00 24.40 298 GLN A CA 1
ATOM 4814 C C . GLN A 1 299 ? 18.637 -8.280 -176.392 1.00 25.59 298 GLN A C 1
ATOM 4815 O O . GLN A 1 299 ? 17.778 -9.062 -176.790 1.00 27.18 298 GLN A O 1
ATOM 4829 N N . MET A 1 300 ? 19.866 -8.234 -176.911 1.00 24.93 299 MET A N 1
ATOM 4830 C CA . MET A 1 300 ? 20.286 -9.177 -177.964 1.00 27.27 299 MET A CA 1
ATOM 4831 C C . MET A 1 300 ? 20.154 -10.593 -177.450 1.00 29.10 299 MET A C 1
ATOM 4832 O O . MET A 1 300 ? 19.558 -11.461 -178.106 1.00 30.36 299 MET A O 1
ATOM 4846 N N . ILE A 1 301 ? 20.665 -10.833 -176.255 1.00 28.56 300 ILE A N 1
ATOM 4847 C CA . ILE A 1 301 ? 20.565 -12.158 -175.660 1.00 32.11 300 ILE A CA 1
ATOM 4848 C C . ILE A 1 301 ? 19.103 -12.570 -175.479 1.00 33.69 300 ILE A C 1
ATOM 4849 O O . ILE A 1 301 ? 18.741 -13.725 -175.743 1.00 33.33 300 ILE A O 1
ATOM 4865 N N . GLN A 1 302 ? 18.246 -11.654 -175.023 1.00 32.67 301 GLN A N 1
ATOM 4866 C CA . GLN A 1 302 ? 16.822 -11.982 -174.870 1.00 34.99 301 GLN A CA 1
ATOM 4867 C C . GLN A 1 302 ? 16.188 -12.395 -176.196 1.00 34.37 301 GLN A C 1
ATOM 4868 O O . GLN A 1 302 ? 15.332 -13.292 -176.239 1.00 35.98 301 GLN A O 1
ATOM 4882 N N . ILE A 1 303 ? 16.545 -11.714 -177.285 1.00 32.14 302 ILE A N 1
ATOM 4883 C CA . ILE A 1 303 ? 16.000 -12.090 -178.578 1.00 32.30 302 ILE A CA 1
ATOM 4884 C C . ILE A 1 303 ? 16.514 -13.460 -178.973 1.00 34.34 302 ILE A C 1
ATOM 4885 O O . ILE A 1 303 ? 15.761 -14.292 -179.492 1.00 37.23 302 ILE A O 1
ATOM 4901 N N . LYS A 1 304 ? 17.802 -13.707 -178.782 1.00 33.94 303 LYS A N 1
ATOM 4902 C CA . LYS A 1 304 ? 18.342 -15.022 -179.115 1.00 38.95 303 LYS A CA 1
ATOM 4903 C C . LYS A 1 304 ? 17.599 -16.120 -178.361 1.00 43.32 303 LYS A C 1
ATOM 4904 O O . LYS A 1 304 ? 17.273 -17.169 -178.927 1.00 45.82 303 LYS A O 1
ATOM 4923 N N . GLU A 1 305 ? 17.319 -15.901 -177.085 1.00 48.64 304 GLU A N 1
ATOM 4924 C CA . GLU A 1 305 ? 16.683 -16.950 -176.299 1.00 57.27 304 GLU A CA 1
ATOM 4925 C C . GLU A 1 305 ? 15.242 -17.199 -176.740 1.00 62.07 304 GLU A C 1
ATOM 4926 O O . GLU A 1 305 ? 14.806 -18.350 -176.793 1.00 66.74 304 GLU A O 1
ATOM 4938 N N . ALA A 1 306 ? 14.485 -16.153 -177.071 1.00 63.85 305 ALA A N 1
ATOM 4939 C CA . ALA A 1 306 ? 13.093 -16.358 -177.477 1.00 63.28 305 ALA A CA 1
ATOM 4940 C C . ALA A 1 306 ? 12.976 -17.024 -178.839 1.00 59.71 305 ALA A C 1
ATOM 4941 O O . ALA A 1 306 ? 11.943 -17.615 -179.149 1.00 59.06 305 ALA A O 1
ATOM 4948 N N . THR A 1 307 ? 13.979 -16.862 -179.692 1.00 51.65 306 THR A N 1
ATOM 4949 C CA . THR A 1 307 ? 13.932 -17.385 -181.050 1.00 48.71 306 THR A CA 1
ATOM 4950 C C . THR A 1 307 ? 14.889 -18.541 -181.223 1.00 54.34 306 THR A C 1
ATOM 4951 O O . THR A 1 307 ? 15.269 -18.848 -182.362 1.00 51.71 306 THR A O 1
ATOM 4962 N N . LYS A 1 308 ? 15.310 -19.158 -180.119 1.00 65.92 307 LYS A N 1
ATOM 4963 C CA . LYS A 1 308 ? 16.266 -20.263 -180.147 1.00 75.56 307 LYS A CA 1
ATOM 4964 C C . LYS A 1 308 ? 17.404 -19.971 -181.131 1.00 73.05 307 LYS A C 1
ATOM 4965 O O . LYS A 1 308 ? 17.774 -20.796 -181.970 1.00 75.64 307 LYS A O 1
ATOM 4984 N N . GLY A 1 309 ? 17.950 -18.761 -181.042 1.00 66.38 308 GLY A N 1
ATOM 4985 C CA . GLY A 1 309 ? 19.127 -18.406 -181.800 1.00 63.66 308 GLY A CA 1
ATOM 4986 C C . GLY A 1 309 ? 18.923 -18.182 -183.284 1.00 62.27 308 GLY A C 1
ATOM 4987 O O . GLY A 1 309 ? 19.901 -17.920 -183.989 1.00 64.57 308 GLY A O 1
ATOM 4991 N N . GLN A 1 310 ? 17.695 -18.247 -183.789 1.00 56.92 309 GLN A N 1
ATOM 4992 C CA . GLN A 1 310 ? 17.441 -18.114 -185.226 1.00 53.31 309 GLN A CA 1
ATOM 4993 C C . GLN A 1 310 ? 16.328 -17.108 -185.479 1.00 45.57 309 GLN A C 1
ATOM 4994 O O . GLN A 1 310 ? 15.284 -17.433 -186.061 1.00 43.22 309 GLN A O 1
ATOM 5008 N N . PRO A 1 311 ? 16.515 -15.867 -185.050 1.00 39.77 310 PRO A N 1
ATOM 5009 C CA . PRO A 1 311 ? 15.529 -14.834 -185.363 1.00 38.63 310 PRO A CA 1
ATOM 5010 C C . PRO A 1 311 ? 15.413 -14.639 -186.863 1.00 39.49 310 PRO A C 1
ATOM 5011 O O . PRO A 1 311 ? 16.389 -14.786 -187.603 1.00 40.58 310 PRO A O 1
ATOM 5022 N N . ARG A 1 312 ? 14.196 -14.285 -187.288 1.00 37.32 311 ARG A N 1
ATOM 5023 C CA . ARG A 1 312 ? 13.874 -13.996 -188.670 1.00 36.31 311 ARG A CA 1
ATOM 5024 C C . ARG A 1 312 ? 12.980 -12.778 -188.697 1.00 34.35 311 ARG A C 1
ATOM 5025 O O . ARG A 1 312 ? 12.403 -12.371 -187.681 1.00 35.26 311 ARG A O 1
ATOM 5046 N N . GLY A 1 313 ? 12.859 -12.206 -189.885 1.00 40.02 312 GLY A N 1
ATOM 5047 C CA . GLY A 1 313 ? 11.911 -11.134 -190.075 1.00 44.23 312 GLY A CA 1
ATOM 5048 C C . GLY A 1 313 ? 12.186 -9.983 -189.135 1.00 44.99 312 GLY A C 1
ATOM 5049 O O . GLY A 1 313 ? 13.324 -9.537 -188.986 1.00 41.82 312 GLY A O 1
ATOM 5053 N N . GLN A 1 314 ? 11.121 -9.491 -188.511 1.00 48.68 313 GLN A N 1
ATOM 5054 C CA . GLN A 1 314 ? 11.254 -8.317 -187.673 1.00 53.21 313 GLN A CA 1
ATOM 5055 C C . GLN A 1 314 ? 12.153 -8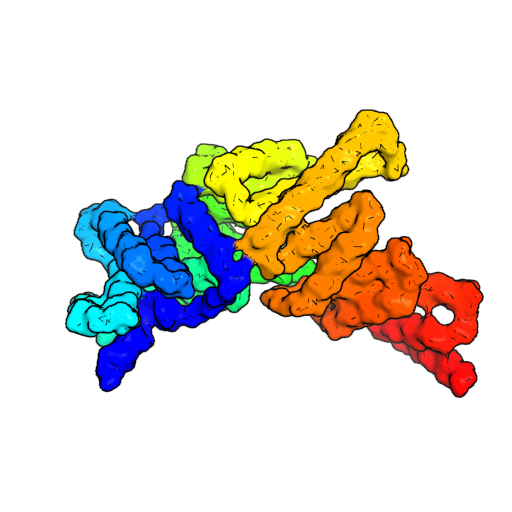.609 -186.487 1.00 43.86 313 GLN A C 1
ATOM 5056 O O . GLN A 1 314 ? 12.874 -7.716 -186.035 1.00 40.62 313 GLN A O 1
ATOM 5070 N N . ASN A 1 315 ? 12.144 -9.847 -185.988 1.00 39.40 314 ASN A N 1
ATOM 5071 C CA . ASN A 1 315 ? 13.024 -10.214 -184.888 1.00 37.79 314 ASN A CA 1
ATOM 5072 C C . ASN A 1 315 ? 14.480 -10.102 -185.284 1.00 33.33 314 ASN A C 1
ATOM 5073 O O . ASN A 1 315 ? 15.331 -9.747 -184.456 1.00 30.41 314 ASN A O 1
ATOM 5084 N N . ARG A 1 316 ? 14.798 -10.469 -186.518 1.00 30.98 315 ARG A N 1
ATOM 5085 C CA . ARG A 1 316 ? 16.167 -10.308 -187.007 1.00 30.89 315 ARG A CA 1
ATOM 5086 C C . ARG A 1 316 ? 16.507 -8.835 -187.156 1.00 30.56 315 ARG A C 1
ATOM 5087 O O . ARG A 1 316 ? 17.608 -8.410 -186.783 1.00 30.24 315 ARG A O 1
ATOM 5108 N N . GLU A 1 317 ? 15.567 -8.017 -187.641 1.00 32.09 316 GLU A N 1
ATOM 5109 C CA . GLU A 1 317 ? 15.878 -6.599 -187.748 1.00 37.71 316 GLU A CA 1
ATOM 5110 C C . GLU A 1 317 ? 16.130 -6.003 -186.356 1.00 31.28 316 GLU A C 1
ATOM 5111 O O . GLU A 1 317 ? 16.994 -5.128 -186.184 1.00 29.01 316 GLU A O 1
ATOM 5123 N N . LYS A 1 318 ? 15.362 -6.459 -185.361 1.00 28.29 317 LYS A N 1
ATOM 5124 C CA . LYS A 1 318 ? 15.578 -6.003 -183.975 1.00 30.51 317 LYS A CA 1
ATOM 5125 C C . LYS A 1 318 ? 16.925 -6.464 -183.423 1.00 26.78 317 LYS A C 1
ATOM 5126 O O . LYS A 1 318 ? 17.644 -5.687 -182.790 1.00 26.49 317 LYS A O 1
ATOM 5145 N N . LEU A 1 319 ? 17.303 -7.714 -183.675 1.00 27.16 318 LEU A N 1
ATOM 5146 C CA . LEU A 1 319 ? 18.600 -8.176 -183.212 1.00 25.43 318 LEU A CA 1
ATOM 5147 C C . LEU A 1 319 ? 19.726 -7.350 -183.832 1.00 23.81 318 LEU A C 1
ATOM 5148 O O . LEU A 1 319 ? 20.725 -6.995 -183.176 1.00 23.65 318 LEU A O 1
ATOM 5164 N N . ASP A 1 320 ? 19.639 -7.126 -185.125 1.00 22.94 319 ASP A N 1
ATOM 5165 C CA . ASP A 1 320 ? 20.695 -6.370 -185.756 1.00 24.89 319 ASP A CA 1
ATOM 5166 C C . ASP A 1 320 ? 20.762 -4.967 -185.205 1.00 23.50 319 ASP A C 1
ATOM 5167 O O . ASP A 1 320 ? 21.864 -4.393 -185.105 1.00 22.23 319 ASP A O 1
ATOM 5176 N N . LYS A 1 321 ? 19.604 -4.374 -184.872 1.00 23.99 320 LYS A N 1
ATOM 5177 C CA . LYS A 1 321 ? 19.617 -3.043 -184.247 1.00 24.68 320 LYS A CA 1
ATOM 5178 C C . LYS A 1 321 ? 20.337 -3.103 -182.934 1.00 23.61 320 LYS A C 1
ATOM 5179 O O . LYS A 1 321 ? 21.078 -2.171 -182.580 1.00 23.91 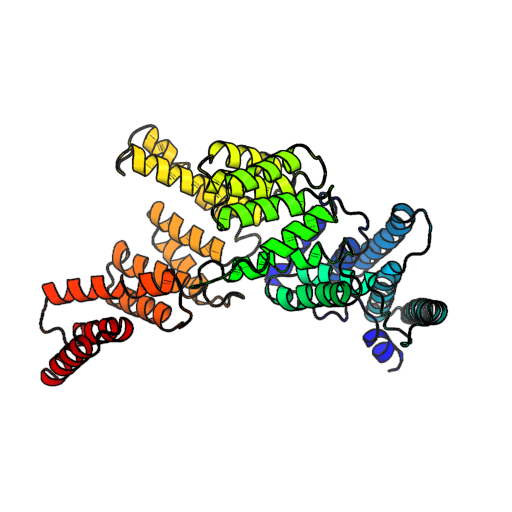320 LYS A O 1
ATOM 5198 N N . MET A 1 322 ? 20.118 -4.167 -182.178 1.00 23.59 321 MET A N 1
ATOM 5199 C CA A MET A 1 322 ? 20.775 -4.249 -180.861 0.63 22.38 321 MET A CA 1
ATOM 5200 C CA B MET A 1 322 ? 20.779 -4.243 -180.868 0.37 22.06 321 MET A CA 1
ATOM 5201 C C . MET A 1 322 ? 22.284 -4.376 -181.031 1.00 22.16 321 MET A C 1
ATOM 5202 O O . MET A 1 322 ? 23.059 -3.771 -180.289 1.00 20.78 321 MET A O 1
ATOM 5228 N N . ILE A 1 323 ? 22.702 -5.231 -181.960 1.00 21.24 322 ILE A N 1
ATOM 5229 C CA . ILE A 1 323 ? 24.134 -5.425 -182.209 1.00 20.59 322 ILE A CA 1
ATOM 5230 C C . ILE A 1 323 ? 24.778 -4.124 -182.643 1.00 21.15 322 ILE A C 1
ATOM 5231 O O . ILE A 1 323 ? 25.840 -3.737 -182.123 1.00 21.55 322 ILE A O 1
ATOM 5247 N N . ARG A 1 324 ? 24.179 -3.440 -183.629 1.00 21.04 323 ARG A N 1
ATOM 5248 C CA . ARG A 1 324 ? 24.805 -2.258 -184.197 1.00 21.93 323 ARG A CA 1
ATOM 5249 C C . ARG A 1 324 ? 24.795 -1.126 -183.182 1.00 20.42 323 ARG A C 1
ATOM 5250 O O . ARG A 1 324 ? 25.731 -0.327 -183.127 1.00 20.55 323 ARG A O 1
ATOM 5271 N N . SER A 1 325 ? 23.739 -1.064 -182.393 1.00 19.49 324 SER A N 1
ATOM 5272 C CA . SER A 1 325 ? 23.636 -0.022 -181.349 1.00 18.95 324 SER A CA 1
ATOM 5273 C C . SER A 1 325 ? 24.659 -0.265 -180.229 1.00 18.24 324 SER A C 1
ATOM 5274 O O . SER A 1 325 ? 25.297 0.681 -179.778 1.00 18.02 324 SER A O 1
ATOM 5282 N N . ALA A 1 326 ? 24.841 -1.513 -179.830 1.00 17.81 325 ALA A N 1
ATOM 5283 C CA . ALA A 1 326 ? 25.895 -1.807 -178.847 1.00 17.96 325 ALA A CA 1
ATOM 5284 C C . ALA A 1 326 ? 27.276 -1.464 -179.411 1.00 17.05 325 ALA A C 1
ATOM 5285 O O . ALA A 1 326 ? 28.084 -0.837 -178.721 1.00 16.81 325 ALA A O 1
ATOM 5292 N N . ILE A 1 327 ? 27.562 -1.833 -180.672 1.00 17.26 326 ILE A N 1
ATOM 5293 C CA . ILE A 1 327 ? 28.849 -1.441 -181.250 1.00 18.14 326 ILE A CA 1
ATOM 5294 C C . ILE A 1 327 ? 29.021 0.069 -181.255 1.00 18.00 326 ILE A C 1
ATOM 5295 O O . ILE A 1 327 ? 30.098 0.581 -180.898 1.00 17.44 326 ILE A O 1
ATOM 5311 N N . PHE A 1 328 ? 27.965 0.818 -181.656 1.00 16.75 327 PHE A N 1
ATOM 5312 C CA . PHE A 1 328 ? 28.065 2.259 -181.690 1.00 17.54 327 PHE A CA 1
ATOM 5313 C C . PHE A 1 328 ? 28.474 2.810 -180.311 1.00 16.09 327 PHE A C 1
ATOM 5314 O O . PHE A 1 328 ? 29.368 3.696 -180.176 1.00 16.01 327 PHE A O 1
ATOM 5331 N N . HIS A 1 329 ? 27.763 2.383 -179.268 1.00 17.28 328 HIS A N 1
ATOM 5332 C CA . HIS A 1 329 ? 28.026 2.911 -177.934 1.00 16.44 328 HIS A CA 1
ATOM 5333 C C . HIS A 1 329 ? 29.363 2.436 -177.341 1.00 15.29 328 HIS A C 1
ATOM 5334 O O . HIS A 1 329 ? 30.053 3.218 -176.687 1.00 15.71 328 HIS A O 1
ATOM 5348 N N . PHE A 1 330 ? 29.749 1.174 -177.547 1.00 16.55 329 PHE A N 1
ATOM 5349 C CA . PHE A 1 330 ? 31.094 0.768 -177.098 1.00 16.41 329 PHE A CA 1
ATOM 5350 C C . PHE A 1 330 ? 32.199 1.490 -177.853 1.00 16.48 329 PHE A C 1
ATOM 5351 O O . PHE A 1 330 ? 33.192 1.952 -177.237 1.00 17.28 329 PHE A O 1
ATOM 5368 N N . GLU A 1 331 ? 32.017 1.704 -179.178 1.00 16.88 330 GLU A N 1
ATOM 5369 C CA . GLU A 1 331 ? 32.972 2.522 -179.902 1.00 16.95 330 GLU A CA 1
ATOM 5370 C C . GLU A 1 331 ? 33.013 3.953 -179.369 1.00 16.52 330 GLU A C 1
ATOM 5371 O O . GLU A 1 331 ? 34.087 4.563 -179.260 1.00 17.76 330 GLU A O 1
ATOM 5383 N N . SER A 1 332 ? 31.854 4.500 -178.992 1.00 16.66 331 SER A N 1
ATOM 5384 C CA A SER A 1 332 ? 31.822 5.855 -178.463 0.72 17.90 331 SER A CA 1
ATOM 5385 C CA B SER A 1 332 ? 31.815 5.857 -178.446 0.28 17.88 331 SER A CA 1
ATOM 5386 C C . SER A 1 332 ? 32.597 5.925 -177.139 1.00 16.97 331 SER A C 1
ATOM 5387 O O . SER A 1 332 ? 33.367 6.852 -176.909 1.00 17.78 331 SER A O 1
ATOM 5402 N N . ALA A 1 333 ? 32.427 4.924 -176.286 1.00 15.83 332 ALA A N 1
ATOM 5403 C CA . ALA A 1 333 ? 33.147 4.911 -175.021 1.00 16.00 332 ALA A CA 1
ATOM 5404 C C . ALA A 1 333 ? 34.651 4.856 -175.224 1.00 16.25 332 ALA A C 1
ATOM 5405 O O . ALA A 1 333 ? 35.385 5.604 -174.574 1.00 17.62 332 ALA A O 1
ATOM 5412 N N . VAL A 1 334 ? 35.123 3.988 -176.135 1.00 16.37 333 VAL A N 1
ATOM 5413 C CA . VAL A 1 334 ? 36.585 3.878 -176.280 1.00 17.80 333 VAL A CA 1
ATOM 5414 C C . VAL A 1 334 ? 37.210 4.999 -177.091 1.00 18.96 333 VAL A C 1
ATOM 5415 O O . VAL A 1 334 ? 38.420 5.269 -176.918 1.00 20.67 333 VAL A O 1
ATOM 5428 N N . GLU A 1 335 ? 36.449 5.692 -177.970 1.00 17.38 334 GLU A N 1
ATOM 5429 C CA . GLU A 1 335 ? 36.940 6.941 -178.550 1.00 18.71 334 GLU A CA 1
ATOM 5430 C C . GLU A 1 335 ? 37.214 7.988 -177.511 1.00 18.13 334 GLU A C 1
ATOM 5431 O O . GLU A 1 335 ? 38.279 8.627 -177.512 1.00 20.12 334 GLU A O 1
ATOM 5443 N N . LYS A 1 336 ? 36.317 8.095 -176.534 1.00 17.25 335 LYS A N 1
ATOM 5444 C CA . LYS A 1 336 ? 36.463 9.116 -175.528 1.00 17.68 335 LYS A CA 1
ATOM 5445 C C . LYS A 1 336 ? 37.509 8.742 -174.468 1.00 16.96 335 LYS A C 1
ATOM 5446 O O . LYS A 1 336 ? 38.136 9.641 -173.888 1.00 17.61 335 LYS A O 1
ATOM 5465 N N . LYS A 1 337 ? 37.664 7.467 -174.160 1.00 16.77 336 LYS A N 1
ATOM 5466 C CA . LYS A 1 337 ? 38.612 6.991 -173.147 1.00 17.16 336 LYS A CA 1
ATOM 5467 C C . LYS A 1 337 ? 39.335 5.758 -173.682 1.00 18.06 336 LYS A C 1
ATOM 5468 O O . LYS A 1 337 ? 38.918 4.623 -173.489 1.00 17.62 336 LYS A O 1
ATOM 5487 N N . PRO A 1 338 ? 40.425 5.961 -174.434 1.00 18.88 337 PRO A N 1
ATOM 5488 C CA . PRO A 1 338 ? 41.089 4.813 -175.069 1.00 19.72 337 PRO A CA 1
ATOM 5489 C C . PRO A 1 338 ? 41.696 3.849 -174.117 1.00 21.47 337 PRO A C 1
ATOM 5490 O O . PRO A 1 338 ? 42.017 2.732 -174.534 1.00 23.52 337 PRO A O 1
ATOM 5501 N N . THR A 1 339 ? 41.801 4.186 -172.848 1.00 20.26 338 THR A N 1
ATOM 5502 C CA . THR A 1 339 ? 42.315 3.273 -171.843 1.00 21.94 338 THR A CA 1
ATOM 5503 C C . THR A 1 339 ? 41.219 2.501 -171.131 1.00 22.40 338 THR A C 1
ATOM 5504 O O . THR A 1 339 ? 41.509 1.772 -170.183 1.00 23.04 338 THR A O 1
ATOM 5515 N N . PHE A 1 340 ? 39.980 2.610 -171.584 1.00 19.84 339 PHE A N 1
ATOM 5516 C CA . PHE A 1 340 ? 38.862 1.911 -170.956 1.00 17.61 339 PHE A CA 1
ATOM 5517 C C . PHE A 1 340 ? 38.896 0.447 -171.439 1.00 16.95 339 PHE A C 1
ATOM 5518 O O . PHE A 1 340 ? 38.259 0.054 -172.417 1.00 17.24 339 PHE A O 1
ATOM 5535 N N . GLU A 1 341 ? 39.625 -0.406 -170.727 1.00 17.62 340 GLU A N 1
ATOM 5536 C CA . GLU A 1 341 ? 39.941 -1.724 -171.260 1.00 18.93 340 GLU A CA 1
ATOM 5537 C C . GLU A 1 341 ? 38.694 -2.579 -171.437 1.00 19.17 340 GLU A C 1
ATOM 5538 O O . GLU A 1 341 ? 38.517 -3.199 -172.509 1.00 19.50 340 GLU A O 1
ATOM 5550 N N . VAL A 1 342 ? 37.801 -2.638 -170.442 1.00 19.22 341 VAL A N 1
ATOM 5551 C CA . VAL A 1 342 ? 36.716 -3.596 -170.516 1.00 19.26 341 VAL A CA 1
ATOM 5552 C C . VAL A 1 342 ? 35.745 -3.195 -171.629 1.00 20.05 341 VAL A C 1
ATOM 5553 O O . VAL A 1 342 ? 35.124 -4.079 -172.210 1.00 21.86 341 VAL A O 1
ATOM 5566 N N . ALA A 1 343 ? 35.623 -1.893 -171.964 1.00 17.73 342 ALA A N 1
ATOM 5567 C CA . ALA A 1 343 ? 34.764 -1.500 -173.074 1.00 17.37 342 ALA A CA 1
ATOM 5568 C C . ALA A 1 343 ? 35.318 -2.020 -174.385 1.00 17.58 342 ALA A C 1
ATOM 5569 O O . ALA A 1 343 ? 34.541 -2.379 -175.260 1.00 16.93 342 ALA A O 1
ATOM 5576 N N . HIS A 1 344 ? 36.649 -2.054 -174.546 1.00 18.95 343 HIS A N 1
ATOM 5577 C CA . HIS A 1 344 ? 37.197 -2.689 -175.768 1.00 18.69 343 HIS A CA 1
ATOM 5578 C C . HIS A 1 344 ? 36.889 -4.168 -175.820 1.00 19.48 343 HIS A C 1
ATOM 5579 O O . HIS A 1 344 ? 36.764 -4.755 -176.907 1.00 19.87 343 HIS A O 1
ATOM 5593 N N . LEU A 1 345 ? 36.849 -4.819 -174.662 1.00 18.00 344 LEU A N 1
ATOM 5594 C CA . LEU A 1 345 ? 36.578 -6.233 -174.621 1.00 18.55 344 LEU A CA 1
ATOM 5595 C C . LEU A 1 345 ? 35.124 -6.485 -174.992 1.00 19.05 344 LEU A C 1
ATOM 5596 O O . LEU A 1 345 ? 34.804 -7.373 -175.806 1.00 19.55 344 LEU A O 1
ATOM 5612 N N . ASP A 1 346 ? 34.198 -5.712 -174.429 1.00 18.86 345 ASP A N 1
ATOM 5613 C CA . ASP A 1 346 ? 32.817 -5.850 -174.851 1.00 17.69 345 ASP A CA 1
ATOM 5614 C C . ASP A 1 346 ? 32.665 -5.568 -176.358 1.00 17.80 345 ASP A C 1
ATOM 5615 O O . ASP A 1 346 ? 31.868 -6.208 -177.030 1.00 19.18 345 ASP A O 1
ATOM 5624 N N . LEU A 1 347 ? 33.377 -4.570 -176.863 1.00 16.84 346 LEU A N 1
ATOM 5625 C CA . LEU A 1 347 ? 33.319 -4.232 -178.286 1.00 16.76 346 LEU A CA 1
ATOM 5626 C C . LEU A 1 347 ? 33.820 -5.417 -179.123 1.00 18.18 346 LEU A C 1
ATOM 5627 O O . LEU A 1 347 ? 33.196 -5.775 -180.133 1.00 17.41 346 LEU A O 1
ATOM 5643 N N . ALA A 1 348 ? 35.015 -5.976 -178.779 1.00 19.89 347 ALA A N 1
ATOM 5644 C CA . ALA A 1 348 ? 35.524 -7.117 -179.535 1.00 19.74 347 ALA A CA 1
ATOM 5645 C C . ALA A 1 348 ? 34.481 -8.208 -179.574 1.00 19.89 347 ALA A C 1
ATOM 5646 O O . ALA A 1 348 ? 34.253 -8.836 -180.626 1.00 20.76 347 ALA A O 1
ATOM 5653 N N . ARG A 1 349 ? 33.891 -8.519 -178.436 1.00 19.79 348 ARG A N 1
ATOM 5654 C CA . ARG A 1 349 ? 32.917 -9.595 -178.326 1.00 20.56 348 ARG A CA 1
ATOM 5655 C C . ARG A 1 349 ? 31.670 -9.293 -179.156 1.00 21.63 348 ARG A C 1
ATOM 5656 O O . ARG A 1 349 ? 31.092 -10.208 -179.788 1.00 22.81 348 ARG A O 1
ATOM 5677 N N . MET A 1 350 ? 31.266 -8.038 -179.253 1.00 20.79 349 MET A N 1
ATOM 5678 C CA . MET A 1 350 ? 30.107 -7.680 -180.073 1.00 19.93 349 MET A CA 1
ATOM 5679 C C . MET A 1 350 ? 30.445 -7.715 -181.577 1.00 19.62 349 MET A C 1
ATOM 5680 O O . MET A 1 350 ? 29.586 -8.075 -182.377 1.00 20.58 349 MET A O 1
ATOM 5694 N N . TYR A 1 351 ? 31.677 -7.405 -181.974 1.00 19.00 350 TYR A N 1
ATOM 5695 C CA . TYR A 1 351 ? 32.036 -7.604 -183.365 1.00 18.94 350 TYR A CA 1
ATOM 5696 C C . TYR A 1 351 ? 31.977 -9.090 -183.760 1.00 19.36 350 TYR A C 1
ATOM 5697 O O . TYR A 1 351 ? 31.595 -9.413 -184.893 1.00 20.13 350 TYR A O 1
ATOM 5715 N N . ILE A 1 352 ? 32.263 -10.000 -182.844 1.00 18.97 351 ILE A N 1
ATOM 5716 C CA . ILE A 1 352 ? 32.030 -11.425 -183.132 1.00 20.74 351 ILE A CA 1
ATOM 5717 C C . ILE A 1 352 ? 30.558 -11.688 -183.425 1.00 20.69 351 ILE A C 1
ATOM 5718 O O . ILE A 1 352 ? 30.234 -12.361 -184.418 1.00 21.15 351 ILE A O 1
ATOM 5734 N N . GLU A 1 353 ? 29.655 -11.099 -182.644 1.00 20.89 352 GLU A N 1
ATOM 5735 C CA . GLU A 1 353 ? 28.214 -11.261 -182.883 1.00 21.74 352 GLU A CA 1
ATOM 5736 C C . GLU A 1 353 ? 27.774 -10.647 -184.206 1.00 22.87 352 GLU A C 1
ATOM 5737 O O . GLU A 1 353 ? 26.853 -11.156 -184.866 1.00 24.44 352 GLU A O 1
ATOM 5749 N N . ALA A 1 354 ? 28.450 -9.575 -184.676 1.00 21.87 353 ALA A N 1
ATOM 5750 C CA . ALA A 1 354 ? 28.155 -8.965 -185.956 1.00 21.20 353 ALA A CA 1
ATOM 5751 C C . ALA A 1 354 ? 28.771 -9.738 -187.123 1.00 21.94 353 ALA A C 1
ATOM 5752 O O . ALA A 1 354 ? 28.563 -9.396 -188.305 1.00 24.22 353 ALA A O 1
ATOM 5759 N N . GLY A 1 355 ? 29.591 -10.738 -186.855 1.00 20.71 354 GLY A N 1
ATOM 5760 C CA . GLY A 1 355 ? 30.270 -11.487 -187.907 1.00 21.97 354 GLY A CA 1
ATOM 5761 C C . GLY A 1 355 ? 31.485 -10.827 -188.480 1.00 23.43 354 GLY A C 1
ATOM 5762 O O . GLY A 1 355 ? 31.942 -11.256 -189.534 1.00 26.03 354 GLY A O 1
ATOM 5766 N N . ASN A 1 356 ? 32.053 -9.805 -187.809 1.00 20.34 355 ASN A N 1
ATOM 5767 C CA . ASN A 1 356 ? 33.240 -9.085 -188.287 1.00 20.59 355 ASN A CA 1
ATOM 5768 C C . ASN A 1 356 ? 34.462 -9.526 -187.489 1.00 21.98 355 ASN A C 1
ATOM 5769 O O . ASN A 1 356 ? 34.808 -8.961 -186.440 1.00 21.53 355 ASN A O 1
ATOM 5780 N N . HIS A 1 357 ? 35.054 -10.627 -187.933 1.00 24.06 356 HIS A N 1
ATOM 5781 C CA . HIS A 1 357 ? 36.163 -11.191 -187.197 1.00 24.53 356 HIS A CA 1
ATOM 5782 C C . HIS A 1 357 ? 37.419 -10.324 -187.287 1.00 26.11 356 HIS A C 1
ATOM 5783 O O . HIS A 1 357 ? 38.236 -10.321 -186.336 1.00 27.22 356 HIS A O 1
ATOM 5797 N N . ARG A 1 358 ? 37.610 -9.567 -188.365 1.00 25.22 357 ARG A N 1
ATOM 5798 C CA . ARG A 1 358 ? 38.767 -8.694 -188.434 1.00 28.33 357 ARG A CA 1
ATOM 5799 C C . ARG A 1 358 ? 38.706 -7.593 -187.397 1.00 25.70 357 ARG A C 1
ATOM 5800 O O . ARG A 1 358 ? 39.723 -7.283 -186.752 1.00 26.77 357 ARG A O 1
ATOM 5821 N N . LYS A 1 359 ? 37.535 -6.990 -187.204 1.00 24.05 358 LYS A N 1
ATOM 5822 C CA . LYS A 1 359 ? 37.432 -5.958 -186.179 1.00 23.38 358 LYS A CA 1
ATOM 5823 C C . LYS A 1 359 ? 37.508 -6.555 -184.798 1.00 23.66 358 LYS A C 1
ATOM 5824 O O . LYS A 1 359 ? 38.030 -5.905 -183.886 1.00 24.65 358 LYS A O 1
ATOM 5843 N N . ALA A 1 360 ? 37.007 -7.760 -184.603 1.00 22.14 359 ALA A N 1
ATOM 5844 C CA . ALA A 1 360 ? 37.178 -8.370 -183.300 1.00 21.64 359 ALA A CA 1
ATOM 5845 C C . ALA A 1 360 ? 38.654 -8.555 -183.011 1.00 22.69 359 ALA A C 1
ATOM 5846 O O . ALA A 1 360 ? 39.166 -8.165 -181.932 1.00 22.99 359 ALA A O 1
ATOM 5853 N N . GLU A 1 361 ? 39.368 -9.171 -183.963 1.00 24.62 360 GLU A N 1
ATOM 5854 C CA . GLU A 1 361 ? 40.816 -9.388 -183.859 1.00 27.32 360 GLU A CA 1
ATOM 5855 C C . GLU A 1 361 ? 41.559 -8.086 -183.555 1.00 27.78 360 GLU A C 1
ATOM 5856 O O . GLU A 1 361 ? 42.464 -8.048 -182.695 1.00 27.98 360 GLU A O 1
ATOM 5868 N N . GLU A 1 362 ? 41.185 -7.001 -184.240 1.00 26.46 361 GLU A N 1
ATOM 5869 C CA . GLU A 1 362 ? 41.890 -5.743 -184.057 1.00 30.29 361 GLU A CA 1
ATOM 5870 C C . GLU A 1 362 ? 41.770 -5.264 -182.626 1.00 26.51 361 GLU A C 1
ATOM 5871 O O . GLU A 1 362 ? 42.752 -4.793 -182.059 1.00 26.71 361 GLU A O 1
ATOM 5883 N N . ASN A 1 363 ? 40.575 -5.360 -182.047 1.00 25.70 362 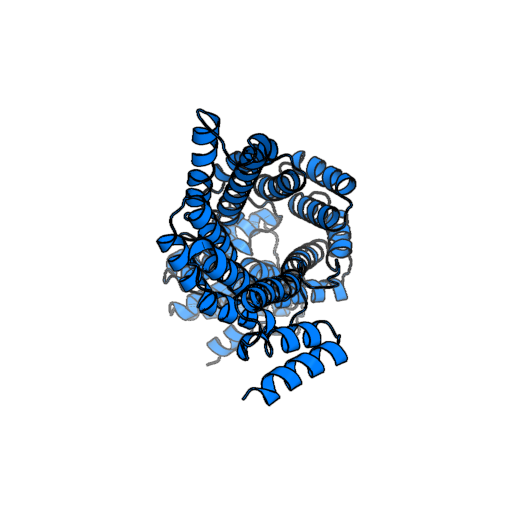ASN A N 1
ATOM 5884 C CA . ASN A 1 363 ? 40.379 -4.921 -180.684 1.00 24.69 362 ASN A CA 1
ATOM 5885 C C . ASN A 1 363 ? 41.048 -5.867 -179.708 1.00 25.04 362 ASN A C 1
ATOM 5886 O O . ASN A 1 363 ? 41.609 -5.400 -178.717 1.00 25.78 362 ASN A O 1
ATOM 5897 N N . PHE A 1 364 ? 41.018 -7.201 -179.950 1.00 24.36 363 PHE A N 1
ATOM 5898 C CA . PHE A 1 364 ? 41.774 -8.095 -179.079 1.00 23.37 363 PHE A CA 1
ATOM 5899 C C . PHE A 1 364 ? 43.246 -7.738 -179.119 1.00 24.55 363 PHE A C 1
ATOM 5900 O O . PHE A 1 364 ? 43.902 -7.717 -178.066 1.00 24.77 363 PHE A O 1
ATOM 5917 N N . GLN A 1 365 ? 43.786 -7.389 -180.304 1.00 25.91 364 GLN A N 1
ATOM 5918 C CA . GLN A 1 365 ? 45.213 -7.108 -180.359 1.00 28.48 364 GLN A CA 1
ATOM 5919 C C . GLN A 1 365 ? 45.538 -5.849 -179.587 1.00 27.74 364 GLN A C 1
ATOM 5920 O O . GLN A 1 365 ? 46.579 -5.760 -178.902 1.00 29.66 364 GLN A O 1
ATOM 5934 N N . LYS A 1 366 ? 44.662 -4.865 -179.649 1.00 25.38 365 LYS A N 1
ATOM 5935 C CA . LYS A 1 366 ? 44.870 -3.688 -178.820 1.00 26.48 365 LYS A CA 1
ATOM 5936 C C . LYS A 1 366 ? 44.886 -4.050 -177.339 1.00 25.42 365 LYS A C 1
ATOM 5937 O O . LYS A 1 366 ? 45.742 -3.575 -176.570 1.00 25.52 365 LYS A O 1
ATOM 5956 N N . LEU A 1 367 ? 43.934 -4.880 -176.928 1.00 24.19 366 LEU A N 1
ATOM 5957 C CA . LEU A 1 367 ? 43.805 -5.257 -175.526 1.00 23.20 366 LEU A CA 1
ATOM 5958 C C . LEU A 1 367 ? 45.053 -5.976 -175.033 1.00 22.72 366 LEU A C 1
ATOM 5959 O O . LEU A 1 367 ? 45.486 -5.774 -173.875 1.00 23.00 366 LEU A O 1
ATOM 5975 N N . LEU A 1 368 ? 45.654 -6.816 -175.914 1.00 23.61 367 LEU A N 1
ATOM 5976 C CA . LEU A 1 368 ? 46.821 -7.583 -175.449 1.00 26.00 367 LEU A CA 1
ATOM 5977 C C . LEU A 1 368 ? 47.980 -6.672 -175.074 1.00 29.09 367 LEU A C 1
ATOM 5978 O O . LEU A 1 368 ? 48.866 -7.108 -174.319 1.00 31.01 367 LEU A O 1
ATOM 5994 N N . CYS A 1 369 ? 47.992 -5.431 -175.579 1.00 29.34 368 CYS A N 1
ATOM 5995 C CA . CYS A 1 369 ? 49.042 -4.454 -175.310 1.00 32.71 368 CYS A CA 1
ATOM 5996 C C . CYS A 1 369 ? 48.739 -3.546 -174.136 1.00 30.71 368 CYS A C 1
ATOM 5997 O O . CYS A 1 369 ? 49.565 -2.698 -173.789 1.00 33.05 368 CYS A O 1
ATOM 6005 N N . MET A 1 370 ? 47.557 -3.634 -173.546 1.00 26.10 369 MET A N 1
ATOM 6006 C CA . MET A 1 370 ? 47.178 -2.723 -172.460 1.00 25.52 369 MET A CA 1
ATOM 6007 C C . MET A 1 370 ? 47.762 -3.181 -171.144 1.00 25.82 369 MET A C 1
ATOM 6008 O O . MET A 1 370 ? 48.172 -4.324 -170.980 1.00 26.16 369 MET A O 1
ATOM 6022 N N . LYS A 1 371 ? 47.813 -2.249 -170.204 1.00 27.71 370 LYS A N 1
ATOM 6023 C CA . LYS A 1 371 ? 48.348 -2.508 -168.857 1.00 29.89 370 LYS A CA 1
ATOM 6024 C C . LYS A 1 371 ? 47.309 -2.065 -167.848 1.00 26.16 370 LYS A C 1
ATOM 6025 O O . LYS A 1 371 ? 47.422 -1.020 -167.180 1.00 26.67 370 LYS A O 1
ATOM 6044 N N . PRO A 1 372 ? 46.271 -2.864 -167.665 1.00 24.71 371 PRO A N 1
ATOM 6045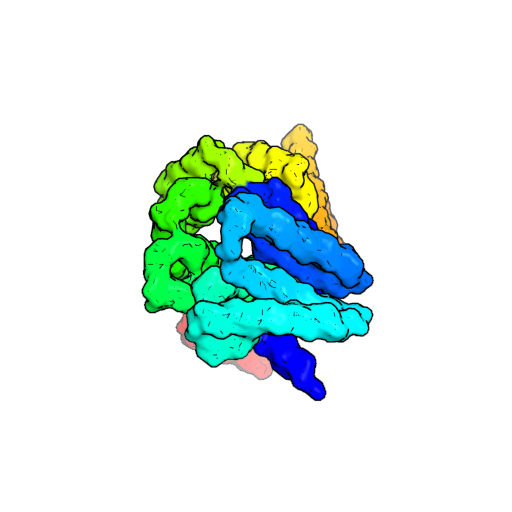 C CA . PRO A 1 372 ? 45.179 -2.437 -166.794 1.00 23.84 371 PRO A CA 1
ATOM 6046 C C . PRO A 1 372 ? 45.612 -2.272 -165.357 1.00 23.66 371 PRO A C 1
ATOM 6047 O O . PRO A 1 372 ? 46.424 -3.056 -164.847 1.00 23.85 371 PRO A O 1
ATOM 6058 N N . VAL A 1 373 ? 45.045 -1.272 -164.683 1.00 24.63 372 VAL A N 1
ATOM 6059 C CA . VAL A 1 373 ? 45.210 -1.140 -163.225 1.00 24.69 372 VAL A CA 1
ATOM 6060 C C . VAL A 1 373 ? 44.811 -2.417 -162.518 1.00 23.97 372 VAL A C 1
ATOM 6061 O O . VAL A 1 373 ? 45.475 -2.882 -161.578 1.00 24.54 372 VAL A O 1
ATOM 6074 N N . VAL A 1 374 ? 43.751 -3.045 -163.002 1.00 24.39 373 VAL A N 1
ATOM 6075 C CA . VAL A 1 374 ? 43.292 -4.296 -162.487 1.00 24.46 373 VAL A CA 1
ATOM 6076 C C . VAL A 1 374 ? 43.961 -5.408 -163.307 1.00 24.89 373 VAL A C 1
ATOM 6077 O O . VAL A 1 374 ? 43.578 -5.729 -164.440 1.00 24.61 373 VAL A O 1
ATOM 6090 N N . GLU A 1 375 ? 44.962 -6.024 -162.719 1.00 27.88 374 GLU A N 1
ATOM 6091 C CA . GLU A 1 375 ? 45.777 -6.938 -163.512 1.00 29.48 374 GLU A CA 1
ATOM 6092 C C . GLU A 1 375 ? 45.017 -8.177 -163.937 1.00 26.19 374 GLU A C 1
ATOM 6093 O O . GLU A 1 375 ? 45.275 -8.689 -165.023 1.00 25.77 374 GLU A O 1
ATOM 6105 N N . GLU A 1 376 ? 44.004 -8.584 -163.150 1.00 26.04 375 GLU A N 1
ATOM 6106 C CA . GLU A 1 376 ? 43.193 -9.752 -163.454 1.00 25.49 375 GLU A CA 1
ATOM 6107 C C . GLU A 1 376 ? 42.362 -9.566 -164.752 1.00 22.71 375 GLU A C 1
ATOM 6108 O O . GLU A 1 376 ? 41.928 -10.545 -165.383 1.00 23.07 375 GLU A O 1
ATOM 6120 N N . THR A 1 377 ? 42.082 -8.340 -165.168 1.00 21.32 376 THR A N 1
ATOM 6121 C CA . THR A 1 377 ? 41.406 -8.126 -166.441 1.00 19.76 376 THR A CA 1
ATOM 6122 C C . THR A 1 377 ? 42.143 -8.791 -167.598 1.00 19.28 376 THR A C 1
ATOM 6123 O O . THR A 1 377 ? 41.529 -9.185 -168.618 1.00 20.04 376 THR A O 1
ATOM 6134 N N . MET A 1 378 ? 43.455 -8.946 -167.491 1.00 19.67 377 MET A N 1
ATOM 6135 C CA A MET A 1 378 ? 44.144 -9.594 -168.579 0.70 20.67 377 MET A CA 1
ATOM 6136 C CA B MET A 1 378 ? 44.196 -9.622 -168.544 0.30 20.64 377 MET A CA 1
ATOM 6137 C C . MET A 1 378 ? 43.799 -11.089 -168.642 1.00 21.30 377 MET A C 1
ATOM 6138 O O . MET A 1 378 ? 43.866 -11.677 -169.727 1.00 21.05 377 MET A O 1
ATOM 6165 N N . GLN A 1 379 ? 43.342 -11.690 -167.547 1.00 20.83 378 GLN A N 1
ATOM 6166 C CA . GLN A 1 379 ? 42.833 -13.067 -167.647 1.00 21.07 378 GLN A CA 1
ATOM 6167 C C . GLN A 1 379 ? 41.656 -13.120 -168.603 1.00 21.11 378 GLN A C 1
ATOM 6168 O O . GLN A 1 379 ? 41.550 -14.021 -169.444 1.00 23.13 378 GLN A O 1
ATOM 6182 N N . ASP A 1 380 ? 40.731 -12.172 -168.447 1.00 21.07 379 ASP A N 1
ATOM 6183 C CA . ASP A 1 380 ? 39.532 -12.121 -169.302 1.00 20.39 379 ASP A CA 1
ATOM 6184 C C . ASP A 1 380 ? 39.916 -11.857 -170.751 1.00 20.73 379 ASP A C 1
ATOM 6185 O O . ASP A 1 380 ? 39.314 -12.407 -171.705 1.00 21.21 379 ASP A O 1
ATOM 6194 N N . ILE A 1 381 ? 40.913 -10.982 -170.944 1.00 19.61 380 ILE A N 1
ATOM 6195 C CA . ILE A 1 381 ? 41.346 -10.672 -172.305 1.00 19.28 380 ILE A CA 1
ATOM 6196 C C . ILE A 1 381 ? 41.880 -11.926 -172.990 1.00 19.80 380 ILE A C 1
ATOM 6197 O O . ILE A 1 381 ? 41.441 -12.283 -174.115 1.00 20.17 380 ILE A O 1
ATOM 6213 N N . HIS A 1 382 ? 42.798 -12.649 -172.329 1.00 20.95 381 HIS A N 1
ATOM 6214 C CA . HIS A 1 382 ? 43.319 -13.893 -172.907 1.00 21.75 381 HIS A CA 1
ATOM 6215 C C . HIS A 1 382 ? 42.223 -14.962 -173.052 1.00 21.71 381 HIS A C 1
ATOM 6216 O O . HIS A 1 382 ? 42.184 -15.715 -174.047 1.00 22.15 381 HIS A O 1
ATOM 6230 N N . PHE A 1 383 ? 41.341 -15.086 -172.057 1.00 20.72 382 PHE A N 1
ATOM 6231 C CA . PHE A 1 383 ? 40.297 -16.105 -172.143 1.00 20.64 382 PHE A CA 1
ATOM 6232 C C . PHE A 1 383 ? 39.392 -15.869 -173.346 1.00 20.97 382 PHE A C 1
ATOM 6233 O O . PHE A 1 383 ? 39.175 -16.773 -174.183 1.00 21.75 382 PHE A O 1
ATOM 6250 N N . HIS A 1 384 ? 38.906 -14.632 -173.513 1.00 20.76 383 HIS A N 1
ATOM 6251 C CA . HIS A 1 384 ? 37.962 -14.373 -174.602 1.00 19.65 383 HIS A CA 1
ATOM 6252 C C . HIS A 1 384 ? 38.678 -14.416 -175.926 1.00 21.21 383 HIS A C 1
ATOM 6253 O O . HIS A 1 384 ? 38.087 -14.866 -176.933 1.00 22.89 383 HIS A O 1
ATOM 6267 N N . TYR A 1 385 ? 39.955 -14.019 -175.954 1.00 20.36 384 TYR A N 1
ATOM 6268 C CA . TYR A 1 385 ? 40.702 -14.174 -177.219 1.00 20.91 384 TYR A CA 1
ATOM 6269 C C . TYR A 1 385 ? 40.930 -15.638 -177.524 1.00 22.32 384 TYR A C 1
ATOM 6270 O O . TYR A 1 385 ? 40.750 -16.044 -178.672 1.00 24.03 384 TYR A O 1
ATOM 6288 N N . GLY A 1 386 ? 41.265 -16.445 -176.506 1.00 21.50 385 GLY A N 1
ATOM 6289 C CA . GLY A 1 386 ? 41.370 -17.885 -176.719 1.00 23.08 385 GLY A CA 1
ATOM 6290 C C . GLY A 1 386 ? 40.101 -18.493 -177.282 1.00 22.99 385 GLY A C 1
ATOM 6291 O O . GLY A 1 386 ? 40.165 -19.336 -178.186 1.00 24.43 385 GLY A O 1
ATOM 6295 N N . ARG A 1 387 ? 38.944 -18.112 -176.763 1.00 21.76 386 ARG A N 1
ATOM 6296 C CA . ARG A 1 387 ? 37.676 -18.621 -177.297 1.00 23.11 386 ARG A CA 1
ATOM 6297 C C . ARG A 1 387 ? 37.453 -18.186 -178.741 1.00 23.40 386 ARG A C 1
ATOM 6298 O O . ARG A 1 387 ? 36.992 -18.976 -179.585 1.00 26.11 386 ARG A O 1
ATOM 6319 N N . PHE A 1 388 ? 37.762 -16.924 -179.048 1.00 21.91 387 PHE A N 1
ATOM 6320 C CA . PHE A 1 388 ? 37.691 -16.443 -180.431 1.00 23.19 387 PHE A CA 1
ATOM 6321 C C . PHE A 1 388 ? 38.585 -17.266 -181.325 1.00 24.69 387 PHE A C 1
ATOM 6322 O O . PHE A 1 388 ? 38.164 -17.695 -182.417 1.00 24.89 387 PHE A O 1
ATOM 6339 N N . GLN A 1 389 ? 39.794 -17.560 -180.881 1.00 23.50 388 GLN A N 1
ATOM 6340 C CA . GLN A 1 389 ? 40.710 -18.366 -181.686 1.00 25.22 388 GLN A CA 1
ATOM 6341 C C . GLN A 1 389 ? 40.162 -19.764 -181.882 1.00 27.86 388 GLN A C 1
ATOM 6342 O O . GLN A 1 389 ? 40.186 -20.296 -183.009 1.00 29.51 388 GLN A O 1
ATOM 6356 N N . GLU A 1 390 ? 39.621 -20.369 -180.817 1.00 26.87 389 GLU A N 1
ATOM 6357 C CA . GLU A 1 390 ? 39.103 -21.725 -180.922 1.00 28.48 389 GLU A CA 1
ATOM 6358 C C . GLU A 1 390 ? 37.879 -21.777 -181.842 1.00 29.01 389 GLU A C 1
ATOM 6359 O O . GLU A 1 390 ? 37.814 -22.620 -182.763 1.00 31.16 389 GLU A O 1
ATOM 6371 N N . PHE A 1 391 ? 36.911 -20.898 -181.630 1.00 28.24 390 PHE A N 1
ATOM 6372 C CA . PHE A 1 391 ? 35.589 -21.087 -182.215 1.00 29.92 390 PHE A CA 1
ATOM 6373 C C . PHE A 1 391 ? 35.374 -20.307 -183.496 1.00 31.78 390 PHE A C 1
ATOM 6374 O O . PHE A 1 391 ? 34.705 -20.824 -184.426 1.00 35.56 390 PHE A O 1
ATOM 6391 N N . GLN A 1 392 ? 35.935 -19.115 -183.625 1.00 30.04 391 GLN A N 1
ATOM 6392 C CA . GLN A 1 392 ? 35.775 -18.336 -184.844 1.00 30.47 391 GLN A CA 1
ATOM 6393 C C . GLN A 1 392 ? 36.924 -18.548 -185.808 1.00 32.43 391 GLN A C 1
ATOM 6394 O O . GLN A 1 392 ? 36.681 -18.761 -187.020 1.00 33.96 391 GLN A O 1
ATOM 6408 N N . LYS A 1 393 ? 38.159 -18.584 -185.312 1.00 30.45 392 LYS A N 1
ATOM 6409 C CA . LYS A 1 393 ? 39.336 -18.743 -186.144 1.00 30.83 392 LYS A CA 1
ATOM 6410 C C . LYS A 1 393 ? 39.723 -20.208 -186.361 1.00 32.37 392 LYS A C 1
ATOM 6411 O O . LYS A 1 393 ? 40.614 -20.480 -187.196 1.00 35.70 392 LYS A O 1
ATOM 6430 N N . LYS A 1 394 ? 39.078 -21.146 -185.658 1.00 28.58 393 LYS A N 1
ATOM 6431 C CA . LYS A 1 394 ? 39.401 -22.566 -185.758 1.00 31.86 393 LYS A CA 1
ATOM 6432 C C . LYS A 1 394 ? 40.896 -22.847 -185.624 1.00 34.17 393 LYS A C 1
ATOM 6433 O O . LYS A 1 394 ? 41.442 -23.757 -186.273 1.00 38.01 393 LYS A O 1
ATOM 6452 N N . SER A 1 395 ? 41.566 -22.135 -184.684 1.00 31.65 394 SER A N 1
ATOM 6453 C CA . SER A 1 395 ? 42.986 -22.268 -184.418 1.00 31.84 394 SER A CA 1
ATOM 6454 C C . SER A 1 395 ? 43.190 -22.783 -182.995 1.00 33.07 394 SER A C 1
ATOM 6455 O O . SER A 1 395 ? 43.183 -21.997 -182.024 1.00 30.50 394 SER A O 1
ATOM 6463 N N . ASP A 1 396 ? 43.331 -24.109 -182.858 1.00 36.75 395 ASP A N 1
ATOM 6464 C CA . ASP A 1 396 ? 43.615 -24.673 -181.538 1.00 38.61 395 ASP A CA 1
ATOM 6465 C C . ASP A 1 396 ? 44.965 -24.208 -181.035 1.00 34.31 395 ASP A C 1
ATOM 6466 O O . ASP A 1 396 ? 45.155 -24.033 -179.816 1.00 30.20 395 ASP A O 1
ATOM 6475 N N . VAL A 1 397 ? 45.918 -23.991 -181.937 1.00 34.70 396 VAL A N 1
ATOM 6476 C CA . VAL A 1 397 ? 47.253 -23.563 -181.534 1.00 36.59 396 VAL A CA 1
ATOM 6477 C C . VAL A 1 397 ? 47.181 -22.242 -180.777 1.00 32.79 396 VAL A C 1
ATOM 6478 O O . VAL A 1 397 ? 47.830 -22.062 -179.747 1.00 30.71 396 VAL A O 1
ATOM 6491 N N . ASN A 1 398 ? 46.437 -21.278 -181.322 1.00 32.31 397 ASN A N 1
ATOM 6492 C CA . ASN A 1 398 ? 46.395 -19.972 -180.694 1.00 31.73 397 ASN A CA 1
ATOM 6493 C C . ASN A 1 398 ? 45.446 -19.975 -179.526 1.00 29.67 397 ASN A C 1
ATOM 6494 O O . ASN A 1 398 ? 45.692 -19.240 -178.543 1.00 28.08 397 ASN A O 1
ATOM 6505 N N . ALA A 1 399 ? 44.409 -20.808 -179.577 1.00 28.56 398 ALA A N 1
ATOM 6506 C CA . ALA A 1 399 ? 43.545 -20.934 -178.390 1.00 27.81 398 ALA A CA 1
ATOM 6507 C C . ALA A 1 399 ? 44.343 -21.426 -177.195 1.00 27.84 398 ALA A C 1
ATOM 6508 O O . ALA A 1 399 ? 44.204 -20.903 -176.088 1.00 27.21 398 ALA A O 1
ATOM 6515 N N . ILE A 1 400 ? 45.141 -22.465 -177.386 1.00 29.37 399 ILE A N 1
ATOM 6516 C CA . ILE A 1 400 ? 45.938 -23.011 -176.284 1.00 29.10 399 ILE A CA 1
ATOM 6517 C C . ILE A 1 400 ? 46.873 -21.941 -175.727 1.00 27.88 399 ILE A C 1
ATOM 6518 O O . ILE A 1 400 ? 47.007 -21.775 -174.507 1.00 27.62 399 ILE A O 1
ATOM 6534 N N . ILE A 1 401 ? 47.537 -21.195 -176.615 1.00 28.17 400 ILE A N 1
ATOM 6535 C CA . ILE A 1 401 ? 48.470 -20.171 -176.173 1.00 27.58 400 ILE A CA 1
ATOM 6536 C C . ILE A 1 401 ? 47.766 -19.241 -175.198 1.00 25.63 400 ILE A C 1
ATOM 6537 O O . ILE A 1 401 ? 48.304 -18.898 -174.139 1.00 25.64 400 ILE A O 1
ATOM 6553 N N . HIS A 1 402 ? 46.545 -18.825 -175.565 1.00 25.18 401 HIS A N 1
ATOM 6554 C CA . HIS A 1 402 ? 45.888 -17.775 -174.772 1.00 24.20 401 HIS A CA 1
ATOM 6555 C C . HIS A 1 402 ? 45.149 -18.317 -173.564 1.00 24.36 401 HIS A C 1
ATOM 6556 O O . HIS A 1 402 ? 45.124 -17.644 -172.527 1.00 24.22 401 HIS A O 1
ATOM 6570 N N . TYR A 1 403 ? 44.596 -19.524 -173.613 1.00 24.94 402 TYR A N 1
ATOM 6571 C CA . TYR A 1 403 ? 44.121 -20.113 -172.361 1.00 24.98 402 TYR A CA 1
ATOM 6572 C C . TYR A 1 403 ? 45.280 -20.263 -171.384 1.00 25.81 402 TYR A C 1
ATOM 6573 O O . TYR A 1 403 ? 45.130 -20.002 -170.186 1.00 25.45 402 TYR A O 1
ATOM 6591 N N . LEU A 1 404 ? 46.442 -20.707 -171.872 1.00 25.72 403 LEU A N 1
ATOM 6592 C CA . LEU A 1 404 ? 47.570 -20.847 -170.958 1.00 27.18 403 LEU A CA 1
ATOM 6593 C C . LEU A 1 404 ? 47.979 -19.496 -170.380 1.00 26.44 403 LEU A C 1
ATOM 6594 O O . LEU A 1 404 ? 48.335 -19.425 -169.197 1.00 26.49 403 LEU A O 1
ATOM 6610 N N . LYS A 1 405 ? 47.965 -18.426 -171.194 1.00 25.78 404 LYS A N 1
ATOM 6611 C CA . LYS A 1 405 ? 48.343 -17.106 -170.663 1.00 26.77 404 LYS A CA 1
ATOM 6612 C C . LYS A 1 405 ? 47.364 -16.633 -169.609 1.00 26.35 404 LYS A C 1
ATOM 6613 O O . LYS A 1 405 ? 47.787 -15.965 -168.662 1.00 25.81 404 LYS A O 1
ATOM 6632 N N . ALA A 1 406 ? 46.062 -16.957 -169.754 1.00 25.32 405 ALA A N 1
ATOM 6633 C CA . ALA A 1 406 ? 45.101 -16.620 -168.704 1.00 24.48 405 ALA A CA 1
ATOM 6634 C C . ALA A 1 406 ? 45.442 -17.353 -167.426 1.00 26.22 405 ALA A C 1
ATOM 6635 O O . ALA A 1 406 ? 45.384 -16.767 -166.337 1.00 27.61 405 ALA A O 1
ATOM 6642 N N . ILE A 1 407 ? 45.760 -18.635 -167.547 1.00 24.99 406 ILE A N 1
ATOM 6643 C CA . ILE A 1 407 ? 46.056 -19.489 -166.399 1.00 25.52 406 ILE A CA 1
ATOM 6644 C C . ILE A 1 407 ? 47.301 -19.047 -165.680 1.00 27.67 406 ILE A C 1
ATOM 6645 O O . ILE A 1 407 ? 47.381 -19.141 -164.441 1.00 28.94 406 ILE A O 1
ATOM 6661 N N . LYS A 1 408 ? 48.279 -18.570 -166.423 1.00 28.83 407 LYS A N 1
ATOM 6662 C CA . LYS A 1 408 ? 49.558 -18.130 -165.875 1.00 32.12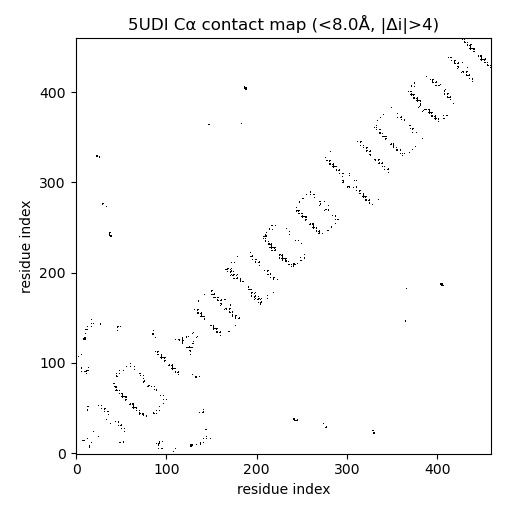 407 LYS A CA 1
ATOM 6663 C C . LYS A 1 408 ? 49.413 -16.909 -164.999 1.00 29.35 407 LYS A C 1
ATOM 6664 O O . LYS A 1 408 ? 50.283 -16.691 -164.148 1.00 30.61 407 LYS A O 1
ATOM 6683 N N . ILE A 1 409 ? 48.348 -16.113 -165.174 1.00 26.58 408 ILE A N 1
ATOM 6684 C CA . ILE A 1 409 ? 48.019 -15.053 -164.208 1.00 26.06 408 ILE A CA 1
ATOM 6685 C C . ILE A 1 409 ? 47.364 -15.738 -163.001 1.00 28.97 408 ILE A C 1
ATOM 6686 O O . ILE A 1 409 ? 46.214 -16.163 -163.040 1.00 28.91 408 ILE A O 1
ATOM 6702 N N . GLU A 1 410 ? 48.107 -15.887 -161.905 1.00 33.47 409 GLU A N 1
ATOM 6703 C CA . GLU A 1 410 ? 47.728 -16.953 -160.977 1.00 40.23 409 GLU A CA 1
ATOM 6704 C C . GLU A 1 410 ? 46.509 -16.629 -160.124 1.00 36.69 409 GLU A C 1
ATOM 6705 O O . GLU A 1 410 ? 45.854 -17.570 -159.625 1.00 37.07 409 GLU A O 1
ATOM 6717 N N . GLN A 1 411 ? 46.163 -15.345 -159.987 1.00 33.65 410 GLN A N 1
ATOM 6718 C CA . GLN A 1 411 ? 45.046 -14.947 -159.144 1.00 33.89 410 GLN A CA 1
ATOM 6719 C C . GLN A 1 411 ? 43.804 -15.801 -159.378 1.00 33.20 410 GLN A C 1
ATOM 6720 O O . GLN A 1 411 ? 43.293 -15.878 -160.470 1.00 31.46 410 GLN A O 1
ATOM 6734 N N . ALA A 1 412 ? 43.288 -16.460 -158.342 1.00 32.62 411 ALA A N 1
ATOM 6735 C CA . ALA A 1 412 ? 42.132 -17.335 -158.527 1.00 31.66 411 ALA A CA 1
ATOM 6736 C C . ALA A 1 412 ? 40.910 -16.522 -158.871 1.00 30.21 411 ALA A C 1
ATOM 6737 O O . ALA A 1 412 ? 40.631 -15.520 -158.207 1.00 30.59 411 ALA A O 1
ATOM 6744 N N . SER A 1 413 ? 40.167 -16.954 -159.878 1.00 30.47 412 SER A N 1
ATOM 6745 C CA . SER A 1 413 ? 39.036 -16.179 -160.333 1.00 30.34 412 SER A CA 1
ATOM 6746 C C . SER A 1 413 ? 38.098 -17.076 -161.125 1.00 31.84 412 SER A C 1
ATOM 6747 O O . SER A 1 413 ? 38.454 -18.183 -161.559 1.00 33.48 412 SER A O 1
ATOM 6755 N N . LEU A 1 414 ? 36.897 -16.545 -161.341 1.00 35.03 413 LEU A N 1
ATOM 6756 C CA . LEU A 1 414 ? 35.934 -17.196 -162.225 1.00 34.19 413 LEU A CA 1
ATOM 6757 C C . LEU A 1 414 ? 36.550 -17.438 -163.594 1.00 29.45 413 LEU A C 1
ATOM 6758 O O . LEU A 1 414 ? 36.470 -18.531 -164.149 1.00 28.55 413 LEU A O 1
ATOM 6774 N N . THR A 1 415 ? 37.227 -16.443 -164.123 1.00 27.72 414 THR A N 1
ATOM 6775 C CA . THR A 1 415 ? 37.774 -16.643 -165.469 1.00 25.82 414 THR A CA 1
ATOM 6776 C C . THR A 1 415 ? 38.974 -17.573 -165.520 1.00 24.39 414 THR A C 1
ATOM 6777 O O . THR A 1 415 ? 39.147 -18.297 -166.503 1.00 25.04 414 THR A O 1
ATOM 6788 N N . ARG A 1 416 ? 39.829 -17.611 -164.489 1.00 26.37 415 ARG A N 1
ATOM 6789 C CA . ARG A 1 416 ? 40.907 -18.567 -164.555 1.00 27.17 415 ARG A CA 1
ATOM 6790 C C . ARG A 1 416 ? 40.348 -19.984 -164.533 1.00 27.48 415 ARG A C 1
ATOM 6791 O O . ARG A 1 416 ? 40.835 -20.859 -165.245 1.00 26.78 415 ARG A O 1
ATOM 6812 N N . ASP A 1 417 ? 39.301 -20.218 -163.731 1.00 26.50 416 ASP A N 1
ATOM 6813 C CA . ASP A 1 417 ? 38.697 -21.543 -163.721 1.00 29.64 416 ASP A CA 1
ATOM 6814 C C . ASP A 1 417 ? 38.087 -21.876 -165.064 1.00 29.74 416 ASP A C 1
ATOM 6815 O O . ASP A 1 417 ? 38.201 -23.008 -165.528 1.00 30.87 416 ASP A O 1
ATOM 6824 N N . LYS A 1 418 ? 37.405 -20.913 -165.693 1.00 30.35 417 LYS A N 1
ATOM 6825 C CA . LYS A 1 418 ? 36.863 -21.163 -167.037 1.00 29.01 417 LYS A CA 1
ATOM 6826 C C . LYS A 1 418 ? 37.964 -21.473 -168.037 1.00 26.89 417 LYS A C 1
ATOM 6827 O O . LYS A 1 418 ? 37.764 -22.279 -168.964 1.00 28.56 417 LYS A O 1
ATOM 6846 N N . SER A 1 419 ? 39.128 -20.822 -167.891 1.00 25.30 418 SER A N 1
ATOM 6847 C CA . SER A 1 419 ? 40.226 -21.040 -168.821 1.00 23.68 418 SER A CA 1
ATOM 6848 C C . SER A 1 419 ? 40.798 -22.444 -168.676 1.00 25.76 418 SER A C 1
ATOM 6849 O O . SER A 1 419 ? 41.091 -23.120 -169.681 1.00 26.05 418 SER A O 1
ATOM 6857 N N . ILE A 1 420 ? 40.928 -22.920 -167.425 1.00 26.68 419 ILE A N 1
ATOM 6858 C CA . ILE A 1 420 ? 41.322 -24.292 -167.196 1.00 26.21 419 ILE A CA 1
ATOM 6859 C C . ILE A 1 420 ? 40.313 -25.223 -167.847 1.00 27.98 419 ILE A C 1
ATOM 6860 O O . ILE A 1 420 ? 40.686 -26.154 -168.569 1.00 28.69 419 ILE A O 1
ATOM 6876 N N . ASN A 1 421 ? 39.007 -24.994 -167.627 1.00 28.71 420 ASN A N 1
ATOM 6877 C CA A ASN A 1 421 ? 38.013 -25.906 -168.188 0.57 35.32 420 ASN A CA 1
ATOM 6878 C CA B ASN A 1 421 ? 38.037 -25.931 -168.189 0.43 35.17 420 ASN A CA 1
ATOM 6879 C C . ASN A 1 421 ? 38.001 -25.849 -169.713 1.00 31.58 420 ASN A C 1
ATOM 6880 O O . ASN A 1 421 ? 37.820 -26.878 -170.384 1.00 31.18 420 ASN A O 1
ATOM 6901 N N . SER A 1 422 ? 38.191 -24.655 -170.287 1.00 29.91 421 SER A N 1
ATOM 6902 C CA . SER A 1 422 ? 38.173 -24.571 -171.751 1.00 28.28 421 SER A CA 1
ATOM 6903 C C . SER A 1 422 ? 39.367 -25.295 -172.352 1.00 26.91 421 SER A C 1
ATOM 6904 O O . SER A 1 422 ? 39.256 -25.989 -173.387 1.00 28.10 421 SER A O 1
ATOM 6912 N N . LEU A 1 423 ? 40.536 -25.151 -171.724 1.00 28.18 422 LEU A N 1
ATOM 6913 C CA . LEU A 1 423 ? 41.720 -25.870 -172.190 1.00 28.59 422 LEU A CA 1
ATOM 6914 C C . LEU A 1 423 ? 41.504 -27.374 -172.074 1.00 30.88 422 LEU A C 1
ATOM 6915 O O . LEU A 1 423 ? 41.844 -28.127 -172.998 1.00 31.29 422 LEU A O 1
ATOM 6931 N N . LYS A 1 424 ? 40.923 -27.829 -170.956 1.00 29.45 423 LYS A N 1
ATOM 6932 C CA . LYS A 1 424 ? 40.639 -29.242 -170.779 1.00 32.19 423 LYS A CA 1
ATOM 6933 C C . LYS A 1 424 ? 39.752 -29.763 -171.915 1.00 34.39 423 LYS A C 1
ATOM 6934 O O . LYS A 1 424 ? 40.029 -30.810 -172.506 1.00 35.00 423 LYS A O 1
ATOM 6953 N N . LYS A 1 425 ? 38.684 -29.034 -172.229 1.00 34.74 424 LYS A N 1
ATOM 6954 C CA . LYS A 1 425 ? 37.757 -29.505 -173.252 1.00 38.25 424 LYS A CA 1
ATOM 6955 C C . LYS A 1 425 ? 38.418 -29.574 -174.614 1.00 37.37 424 LYS A C 1
ATOM 6956 O O . LYS A 1 425 ? 38.159 -30.504 -175.393 1.00 37.54 424 LYS A O 1
ATOM 6975 N N . LEU A 1 426 ? 39.246 -28.581 -174.936 1.00 38.03 425 LEU A N 1
ATOM 6976 C CA . LEU A 1 426 ? 39.917 -28.557 -176.232 1.00 36.82 425 LEU A CA 1
ATOM 6977 C C . LEU A 1 426 ? 40.856 -29.744 -176.358 1.00 36.27 425 LEU A C 1
ATOM 6978 O O . LEU A 1 426 ? 40.831 -30.482 -177.351 1.00 37.94 425 LEU A O 1
ATOM 6994 N N . VAL A 1 427 ? 41.622 -30.004 -175.320 1.00 33.58 426 VAL A N 1
ATOM 6995 C CA . VAL A 1 427 ? 42.619 -31.065 -175.372 1.00 35.38 426 VAL A CA 1
ATOM 6996 C C . VAL A 1 427 ? 41.934 -32.437 -175.421 1.00 39.16 426 VAL A C 1
ATOM 6997 O O . VAL A 1 427 ? 42.391 -33.352 -176.118 1.00 43.08 426 VAL A O 1
ATOM 7010 N N . LEU A 1 428 ? 40.850 -32.606 -174.669 1.00 39.12 427 LEU A N 1
ATOM 7011 C CA . LEU A 1 428 ? 40.107 -33.854 -174.732 1.00 41.38 427 LEU A CA 1
ATOM 7012 C C . LEU A 1 428 ? 39.566 -34.063 -176.134 1.00 44.39 427 LEU A C 1
ATOM 7013 O O . LEU A 1 428 ? 39.551 -35.191 -176.638 1.00 47.67 427 LEU A O 1
ATOM 7029 N N . ARG A 1 429 ? 39.140 -32.986 -176.789 1.00 44.09 428 ARG A N 1
ATOM 7030 C CA . ARG A 1 429 ? 38.688 -33.104 -178.173 1.00 46.15 428 ARG A CA 1
ATOM 7031 C C . ARG A 1 429 ? 39.828 -33.553 -179.083 1.00 46.29 428 ARG A C 1
ATOM 7032 O O . ARG A 1 429 ? 39.671 -34.479 -179.881 1.00 47.35 428 ARG A O 1
ATOM 7053 N N . LYS A 1 430 ? 41.006 -32.935 -178.955 1.00 47.71 429 LYS A N 1
ATOM 7054 C CA . LYS A 1 430 ? 42.118 -33.303 -179.825 1.00 49.29 429 LYS A CA 1
ATOM 7055 C C . LYS A 1 430 ? 42.504 -34.761 -179.627 1.00 49.93 429 LYS A C 1
ATOM 7056 O O . LYS A 1 430 ? 42.816 -35.464 -180.595 1.00 51.33 429 LYS A O 1
ATOM 7075 N N . LEU A 1 431 ? 42.432 -35.250 -178.389 1.00 48.70 430 LEU A N 1
ATOM 7076 C CA . LEU A 1 431 ? 42.857 -36.615 -178.114 1.00 50.97 430 LEU A CA 1
ATOM 7077 C C . LEU A 1 431 ? 41.886 -37.630 -178.708 1.00 57.95 430 LEU A C 1
ATOM 7078 O O . LEU A 1 431 ? 42.306 -38.725 -179.092 1.00 60.01 430 LEU A O 1
ATOM 7094 N N . ARG A 1 432 ? 40.601 -37.286 -178.808 1.00 63.25 431 ARG A N 1
ATOM 7095 C CA . ARG A 1 432 ? 39.670 -38.165 -179.508 1.00 69.00 431 ARG A CA 1
ATOM 7096 C C . ARG A 1 432 ? 40.037 -38.314 -180.979 1.00 71.80 431 ARG A C 1
ATOM 7097 O O . ARG A 1 432 ? 39.854 -39.391 -181.553 1.00 73.42 431 ARG A O 1
ATOM 7118 N N . ARG A 1 433 ? 40.551 -37.264 -181.609 1.00 74.64 432 ARG A N 1
ATOM 7119 C CA . ARG A 1 433 ? 40.979 -37.371 -182.999 1.00 79.88 432 ARG A CA 1
ATOM 7120 C C . ARG A 1 433 ? 42.354 -38.004 -183.133 1.00 77.17 432 ARG A C 1
ATOM 7121 O O . ARG A 1 433 ? 42.717 -38.438 -184.231 1.00 78.48 432 ARG A O 1
ATOM 7142 N N . LYS A 1 434 ? 43.113 -38.085 -182.043 1.00 73.07 433 LYS A N 1
ATOM 7143 C CA . LYS A 1 434 ? 44.470 -38.604 -182.076 1.00 71.57 433 LYS A CA 1
ATOM 7144 C C . LYS A 1 434 ? 44.944 -38.847 -180.648 1.00 69.07 433 LYS A C 1
ATOM 7145 O O . LYS A 1 434 ? 45.411 -37.917 -179.985 1.00 65.21 433 LYS A O 1
ATOM 7164 N N . ALA A 1 435 ? 44.809 -40.090 -180.166 1.00 71.27 434 ALA A N 1
ATOM 7165 C CA . ALA A 1 435 ? 45.091 -40.405 -178.775 1.00 71.97 434 ALA A CA 1
ATOM 7166 C C . ALA A 1 435 ? 46.576 -40.381 -178.469 1.00 74.29 434 ALA A C 1
ATOM 7167 O O . ALA A 1 435 ? 46.951 -40.265 -177.301 1.00 70.09 434 ALA A O 1
ATOM 7174 N N . LEU A 1 436 ? 47.426 -40.483 -179.486 1.00 82.37 435 LEU A N 1
ATOM 7175 C CA . LEU A 1 436 ? 48.874 -40.409 -179.307 1.00 86.00 435 LEU A CA 1
ATOM 7176 C C . LEU A 1 436 ? 49.412 -39.046 -179.701 1.00 81.28 435 LEU A C 1
ATOM 7177 O O . LEU A 1 436 ? 50.459 -38.938 -180.340 1.00 82.76 435 LEU A O 1
ATOM 7193 N N . ASP A 1 437 ? 48.705 -37.985 -179.349 1.00 74.00 436 ASP A N 1
ATOM 7194 C CA . ASP A 1 437 ? 49.229 -36.633 -179.505 1.00 67.42 436 ASP A CA 1
ATOM 7195 C C . ASP A 1 437 ? 49.976 -36.319 -178.218 1.00 63.07 436 ASP A C 1
ATOM 7196 O O . ASP A 1 437 ? 49.366 -36.130 -177.170 1.00 61.96 436 ASP A O 1
ATOM 7205 N N . LEU A 1 438 ? 51.305 -36.315 -178.278 1.00 61.90 437 LEU A N 1
ATOM 7206 C CA . LEU A 1 438 ? 52.091 -36.138 -177.067 1.00 62.00 437 LEU A CA 1
ATOM 7207 C C . LEU A 1 438 ? 51.792 -34.784 -176.420 1.00 54.49 437 LEU A C 1
ATOM 7208 O O . LEU A 1 438 ? 51.639 -34.703 -175.194 1.00 53.08 437 LEU A O 1
ATOM 7224 N N . GLU A 1 439 ? 51.687 -33.719 -177.237 1.00 49.64 438 GLU A N 1
ATOM 7225 C CA . GLU A 1 439 ? 51.462 -32.383 -176.696 1.00 47.03 438 GLU A CA 1
ATOM 7226 C C . GLU A 1 439 ? 50.145 -32.327 -175.940 1.00 40.90 438 GLU A C 1
ATOM 7227 O O . GLU A 1 439 ? 50.071 -31.750 -174.846 1.00 36.80 438 GLU A O 1
ATOM 7239 N N . SER A 1 440 ? 49.112 -32.953 -176.480 1.00 39.85 439 SER A N 1
ATOM 7240 C CA . SER A 1 440 ? 47.818 -32.965 -175.817 1.00 41.25 439 SER A CA 1
ATOM 7241 C C . SER A 1 440 ? 47.864 -33.792 -174.550 1.00 41.31 439 SER A C 1
ATOM 7242 O O . SER A 1 440 ? 47.194 -33.460 -173.560 1.00 40.87 439 SER A O 1
ATOM 7250 N N . LEU A 1 441 ? 48.649 -34.870 -174.555 1.00 37.96 440 LEU A N 1
ATOM 7251 C CA . LEU A 1 441 ? 48.783 -35.666 -173.343 1.00 36.06 440 LEU A CA 1
ATOM 7252 C C . LEU A 1 441 ? 49.400 -34.839 -172.224 1.00 33.91 440 LEU A C 1
ATOM 7253 O O . LEU A 1 441 ? 48.970 -34.906 -171.067 1.00 35.37 440 LEU A O 1
ATOM 7269 N N . SER A 1 442 ? 50.458 -34.113 -172.532 1.00 36.29 441 SER A N 1
ATOM 7270 C CA A SER A 1 442 ? 51.101 -33.335 -171.484 0.42 37.42 441 SER A CA 1
ATOM 7271 C CA B SER A 1 442 ? 51.103 -33.328 -171.491 0.58 37.54 441 SER A CA 1
ATOM 7272 C C . SER A 1 442 ? 50.168 -32.238 -170.996 1.00 34.85 441 SER A C 1
ATOM 7273 O O . SER A 1 442 ? 50.111 -31.965 -169.800 1.00 31.86 441 SER A O 1
ATOM 7288 N N . LEU A 1 443 ? 49.441 -31.588 -171.915 1.00 33.80 442 LEU A N 1
ATOM 7289 C CA . LEU A 1 443 ? 48.535 -30.527 -171.472 1.00 33.41 442 LEU A CA 1
ATOM 7290 C C . LEU A 1 443 ? 47.428 -31.082 -170.592 1.00 32.56 442 LEU A C 1
ATOM 7291 O O . LEU A 1 443 ? 46.963 -30.402 -169.660 1.00 32.52 442 LEU A O 1
ATOM 7307 N N . LEU A 1 444 ? 46.953 -32.290 -170.900 1.00 30.35 443 LEU A N 1
ATOM 7308 C CA . LEU A 1 444 ? 45.914 -32.876 -170.070 1.00 33.43 443 LEU A CA 1
ATOM 7309 C C . LEU A 1 444 ? 46.461 -33.202 -168.693 1.00 33.37 443 LEU A C 1
ATOM 7310 O O . LEU A 1 444 ? 45.830 -32.890 -167.671 1.00 33.87 443 LEU A O 1
ATOM 7326 N N . GLY A 1 445 ? 47.697 -33.690 -168.641 1.00 34.95 444 GLY A N 1
ATOM 7327 C CA . GLY A 1 445 ? 48.395 -33.793 -167.352 1.00 33.80 444 GLY A CA 1
ATOM 7328 C C . GLY A 1 445 ? 48.473 -32.479 -166.587 1.00 30.31 444 GLY A C 1
ATOM 7329 O O . GLY A 1 445 ? 48.246 -32.433 -165.367 1.00 30.71 444 GLY A O 1
ATOM 7333 N N . PHE A 1 446 ? 48.795 -31.387 -167.290 1.00 29.03 445 PHE A N 1
ATOM 7334 C CA . PHE A 1 446 ? 48.873 -30.072 -166.679 1.00 27.35 445 PHE A CA 1
ATOM 7335 C C . PHE A 1 446 ? 47.534 -29.679 -166.069 1.00 28.87 445 PHE A C 1
ATOM 7336 O O . PHE A 1 446 ? 47.451 -29.200 -164.927 1.00 28.09 445 PHE A O 1
ATOM 7353 N N . VAL A 1 447 ? 46.467 -29.892 -166.828 1.00 31.03 446 VAL A N 1
ATOM 7354 C CA . VAL A 1 447 ? 45.121 -29.560 -166.358 1.00 34.35 446 VAL A CA 1
ATOM 7355 C C . VAL A 1 447 ? 44.805 -30.330 -165.086 1.00 33.68 446 VAL A C 1
ATOM 7356 O O . VAL A 1 447 ? 44.349 -29.765 -164.096 1.00 35.34 446 VAL A O 1
ATOM 7369 N N . TYR A 1 448 ? 45.008 -31.640 -165.114 1.00 32.93 447 TYR A N 1
ATOM 7370 C CA . TYR A 1 448 ? 44.741 -32.432 -163.919 1.00 37.15 447 TYR A CA 1
ATOM 7371 C C . TYR A 1 448 ? 45.601 -31.960 -162.753 1.00 34.02 447 TYR A C 1
ATOM 7372 O O . TYR A 1 448 ? 45.150 -31.923 -161.614 1.00 35.36 447 TYR A O 1
ATOM 7390 N N . LYS A 1 449 ? 46.841 -31.599 -163.012 1.00 31.28 448 LYS A N 1
ATOM 7391 C CA . LYS A 1 449 ? 47.687 -31.104 -161.940 1.00 30.55 448 LYS A CA 1
ATOM 7392 C C . LYS A 1 449 ? 47.101 -29.838 -161.317 1.00 30.93 448 LYS A C 1
ATOM 7393 O O . LYS A 1 449 ? 47.109 -29.648 -160.084 1.00 31.06 448 LYS A O 1
ATOM 7412 N N . LEU A 1 450 ? 46.623 -28.911 -162.165 1.00 31.89 449 LEU A N 1
ATOM 7413 C CA . LEU A 1 450 ? 46.025 -27.699 -161.649 1.00 35.33 449 LEU A CA 1
ATOM 7414 C C . LEU A 1 450 ? 44.739 -28.000 -160.891 1.00 41.46 449 LEU A C 1
ATOM 7415 O O . LEU A 1 450 ? 44.358 -27.232 -160.003 1.00 43.56 449 LEU A O 1
ATOM 7431 N N . GLU A 1 451 ? 44.057 -29.081 -161.257 1.00 43.84 450 GLU A N 1
ATOM 7432 C CA . GLU A 1 451 ? 42.874 -29.533 -160.541 1.00 47.59 450 GLU A CA 1
ATOM 7433 C C . GLU A 1 451 ? 43.221 -30.291 -159.266 1.00 48.65 450 GLU A C 1
ATOM 7434 O O . GLU A 1 451 ? 42.312 -30.637 -158.513 1.00 50.73 450 GLU A O 1
ATOM 7446 N N . GLY A 1 452 ? 44.489 -30.606 -159.027 1.00 47.84 451 GLY A N 1
ATOM 7447 C CA . GLY A 1 452 ? 44.881 -31.360 -157.848 1.00 50.86 451 GLY A CA 1
ATOM 7448 C C . GLY A 1 452 ? 44.927 -32.872 -158.000 1.00 55.63 451 GLY A C 1
ATOM 7449 O O . GLY A 1 452 ? 45.362 -33.546 -157.068 1.00 59.17 451 GLY A O 1
ATOM 7453 N N . ASN A 1 453 ? 44.513 -33.434 -159.134 1.00 56.62 452 ASN A N 1
ATOM 7454 C CA . ASN A 1 453 ? 44.521 -34.888 -159.330 1.00 60.71 452 ASN A CA 1
ATOM 7455 C C . ASN A 1 453 ? 45.917 -35.362 -159.712 1.00 52.92 452 ASN A C 1
ATOM 7456 O O . ASN A 1 453 ? 46.209 -35.661 -160.874 1.00 50.78 452 ASN A O 1
ATOM 7467 N N . MET A 1 454 ? 46.788 -35.477 -158.699 1.00 49.37 453 MET A N 1
ATOM 7468 C CA . MET A 1 454 ? 48.200 -35.683 -158.997 1.00 48.73 453 MET A CA 1
ATOM 7469 C C . MET A 1 454 ? 48.457 -37.052 -159.635 1.00 52.17 453 MET A C 1
ATOM 7470 O O . MET A 1 454 ? 49.427 -37.215 -160.381 1.00 47.51 453 MET A O 1
ATOM 7484 N N . ASN A 1 455 ? 47.623 -38.054 -159.380 1.00 60.00 454 ASN A N 1
ATOM 7485 C CA . ASN A 1 455 ? 47.945 -39.355 -159.957 1.00 68.35 454 ASN A CA 1
ATOM 7486 C C . ASN A 1 455 ? 47.576 -39.393 -161.422 1.00 65.65 454 ASN A C 1
ATOM 7487 O O . ASN A 1 455 ? 48.365 -39.857 -162.257 1.00 62.17 454 ASN A O 1
ATOM 7498 N N . GLU A 1 456 ? 46.387 -38.886 -161.743 1.00 67.04 455 GLU A N 1
ATOM 7499 C CA . GLU A 1 456 ? 45.998 -38.753 -163.138 1.00 68.09 455 GLU A CA 1
ATOM 7500 C C . GLU A 1 456 ? 46.984 -37.873 -163.882 1.00 55.23 455 GLU A C 1
ATOM 7501 O O . GLU A 1 456 ? 47.342 -38.153 -165.030 1.00 53.91 455 GLU A O 1
ATOM 7513 N N . ALA A 1 457 ? 47.471 -36.822 -163.225 1.00 42.83 456 ALA A N 1
ATOM 7514 C CA . ALA A 1 457 ? 48.384 -35.930 -163.899 1.00 35.32 456 ALA A CA 1
ATOM 7515 C C . ALA A 1 457 ? 49.670 -36.654 -164.235 1.00 36.41 456 ALA A C 1
ATOM 7516 O O . ALA A 1 457 ? 50.181 -36.556 -165.355 1.00 36.64 456 ALA A O 1
ATOM 7523 N N . GLU A 1 458 ? 50.263 -37.334 -163.253 1.00 39.20 457 GLU A N 1
ATOM 7524 C CA . GLU A 1 458 ? 51.554 -37.941 -163.535 1.00 41.09 457 GLU A CA 1
ATOM 7525 C C . GLU A 1 458 ? 51.392 -39.074 -164.550 1.00 41.46 457 GLU A C 1
ATOM 7526 O O . GLU A 1 458 ? 52.242 -39.238 -165.431 1.00 40.33 457 GLU A O 1
ATOM 7538 N N . GLU A 1 459 ? 50.265 -39.780 -164.496 1.00 45.26 458 GLU A N 1
ATOM 7539 C CA . GLU A 1 459 ? 49.949 -40.765 -165.528 1.00 54.56 458 GLU A CA 1
ATOM 7540 C C . GLU A 1 459 ? 50.107 -40.175 -166.936 1.00 49.96 458 GLU A C 1
ATOM 7541 O O . GLU A 1 459 ? 50.796 -40.749 -167.794 1.00 48.71 458 GLU A O 1
ATOM 7553 N N . TYR A 1 460 ? 49.488 -39.006 -167.182 1.00 43.65 459 TYR A N 1
ATOM 7554 C CA . TYR A 1 460 ? 49.509 -38.443 -168.525 1.00 41.47 459 TYR A CA 1
ATOM 7555 C C . TYR A 1 460 ? 50.877 -37.882 -168.875 1.00 39.44 459 TYR A C 1
ATOM 7556 O O . TYR A 1 460 ? 51.318 -37.966 -170.028 1.00 40.90 459 TYR A O 1
ATOM 7574 N N . TYR A 1 461 ? 51.559 -37.256 -167.909 1.00 40.59 460 TYR A N 1
ATOM 7575 C CA . TYR A 1 461 ? 52.901 -36.766 -168.183 1.00 41.97 460 TYR A CA 1
ATOM 7576 C C . TYR A 1 461 ? 53.842 -37.926 -168.502 1.00 44.47 460 TYR A C 1
ATOM 7577 O O . TYR A 1 461 ? 54.702 -37.810 -169.385 1.00 43.96 460 TYR A O 1
ATOM 7595 N N . GLU A 1 462 ? 53.688 -39.038 -167.781 1.00 49.00 461 GLU A N 1
ATOM 7596 C CA . GLU A 1 462 ? 54.496 -40.239 -168.029 1.00 58.62 461 GLU A CA 1
ATOM 7597 C C . GLU A 1 462 ? 54.194 -40.813 -169.404 1.00 61.23 461 GLU A C 1
ATOM 7598 O O . GLU A 1 462 ? 55.111 -41.118 -170.179 1.00 60.67 461 GLU A O 1
ATOM 7610 N N . ARG A 1 463 ? 52.903 -41.003 -169.707 1.00 63.46 462 ARG A N 1
ATOM 7611 C CA . ARG A 1 463 ? 52.518 -41.516 -171.017 1.00 64.90 462 ARG A CA 1
ATOM 7612 C C . ARG A 1 463 ? 53.121 -40.668 -172.113 1.00 59.71 462 ARG A C 1
ATOM 7613 O O . ARG A 1 463 ? 53.675 -41.193 -173.076 1.00 60.88 462 ARG A O 1
ATOM 7634 N N . ALA A 1 464 ? 53.083 -39.344 -171.945 1.00 54.28 463 ALA A N 1
ATOM 7635 C CA . ALA A 1 464 ? 53.629 -38.450 -172.958 1.00 52.85 463 ALA A CA 1
ATOM 7636 C C . ALA A 1 464 ? 55.140 -38.612 -173.063 1.00 59.89 463 ALA A C 1
ATOM 7637 O O . ALA A 1 464 ? 55.711 -38.521 -174.154 1.00 56.65 463 ALA A O 1
ATOM 7644 N N . GLU A 1 465 ? 55.804 -38.840 -171.934 1.00 73.19 464 GLU A N 1
ATOM 7645 C CA . GLU A 1 465 ? 57.252 -39.006 -171.944 1.00 83.08 464 GLU A CA 1
ATOM 7646 C C . GLU A 1 465 ? 57.649 -40.269 -172.706 1.00 87.89 464 GLU A C 1
ATOM 7647 O O . GLU A 1 465 ? 58.563 -40.237 -173.540 1.00 86.52 464 GLU A O 1
ATOM 7659 N N . ARG A 1 466 ? 56.952 -41.387 -172.441 1.00 93.19 465 ARG A N 1
ATOM 7660 C CA . ARG A 1 466 ? 57.271 -42.667 -173.078 1.00 97.49 465 ARG A CA 1
ATOM 7661 C C . ARG A 1 466 ? 57.335 -42.532 -174.590 1.00 95.29 465 ARG A C 1
ATOM 7662 O O . ARG A 1 466 ? 58.303 -42.963 -175.229 1.00 97.32 465 ARG A O 1
ATOM 7683 N N . LEU A 1 467 ? 56.295 -41.946 -175.179 1.00 90.45 466 LEU A N 1
ATOM 7684 C CA . LEU A 1 467 ? 56.254 -41.766 -176.621 1.00 87.15 466 LEU A CA 1
ATOM 7685 C C . LEU A 1 467 ? 57.536 -41.113 -177.123 1.00 86.02 466 LEU A C 1
ATOM 7686 O O . LEU A 1 467 ? 58.252 -41.673 -177.964 1.00 88.54 466 LEU A O 1
ATOM 7702 N N . ALA A 1 468 ? 57.850 -39.932 -176.599 1.00 82.12 467 ALA A N 1
ATOM 7703 C CA . ALA A 1 468 ? 59.042 -39.206 -177.017 1.00 78.88 467 ALA A CA 1
ATOM 7704 C C . ALA A 1 468 ? 60.310 -40.074 -176.946 1.00 78.77 467 ALA A C 1
ATOM 7705 O O . ALA A 1 468 ? 60.740 -40.518 -175.877 1.00 77.99 467 ALA A O 1
#

B-factor: mean 33.93, std 19.69, range [13.24, 140.76]

GO terms:
  GO:0003723 RNA binding (F, IDA)
  GO:0140374 antiviral innate immune response (P, IDA)
  GO:0140374 antiviral innate immune response (P, IEP)
  GO:0005737 cytoplasm (C, IDA)
  GO:1904972 negative regulation of viral translation (P, IDA)
  GO:0140610 RNA sequestering activity (F, IDA)
  GO:0045071 negative regulation of viral genome replication (P, IMP)
  GO:0009615 response to virus (P, IMP)
  GO:0005515 protein binding (F, IPI)
  GO:0005829 cytosol (C, TAS)
  GO:0004857 enzyme inhibitor activity (F, IDA)
  GO:0045070 positive regulation of viral genome replication (P, IDA)
  GO:0009615 response to virus (P, IDA)
  GO:0019060 intracellular transport of viral protein in host cell (P, IDA)
  GO:0071357 cellular response to type I interferon (P, IDA)
  GO:0071360 cellular response to exogenous dsRNA (P, IDA)
  GO:0005829 cytosol (C, IDA)